Protein AF-A0AAC8QFG4-F1 (afdb_monomer)

pLDDT: mean 85.41, std 16.08, range [24.36, 98.62]

Structure (mmCIF, N/CA/C/O backbone):
data_AF-A0AAC8QFG4-F1
#
_entry.id   AF-A0AAC8QFG4-F1
#
loop_
_atom_site.group_PDB
_atom_site.id
_atom_site.type_symbol
_atom_site.label_atom_id
_atom_site.label_alt_id
_atom_site.label_comp_id
_atom_site.label_asym_id
_atom_site.label_entity_id
_atom_site.label_seq_id
_atom_site.pdbx_PDB_ins_code
_atom_site.Cartn_x
_atom_site.Cartn_y
_atom_site.Cartn_z
_atom_site.occupancy
_atom_site.B_iso_or_equiv
_atom_site.auth_seq_id
_atom_site.auth_comp_id
_atom_site.auth_asym_id
_atom_site.auth_atom_id
_atom_site.pdbx_PDB_model_num
ATOM 1 N N . MET A 1 1 ? 55.885 27.457 41.406 1.00 36.38 1 MET A N 1
ATOM 2 C CA . MET A 1 1 ? 55.804 27.092 39.975 1.00 36.38 1 MET A CA 1
ATOM 3 C C . MET A 1 1 ? 55.337 25.649 39.891 1.00 36.38 1 MET A C 1
ATOM 5 O O . MET A 1 1 ? 55.941 24.823 40.557 1.00 36.38 1 MET A O 1
ATOM 9 N N . GLY A 1 2 ? 54.264 25.377 39.141 1.00 33.09 2 GLY A N 1
ATOM 10 C CA . GLY A 1 2 ? 53.762 24.019 38.882 1.00 33.09 2 GLY A CA 1
ATOM 11 C C . GLY A 1 2 ? 52.347 23.746 39.398 1.00 33.09 2 GLY A C 1
ATOM 12 O O . GLY A 1 2 ? 52.170 22.914 40.278 1.00 33.09 2 GLY A O 1
ATOM 13 N N . VAL A 1 3 ? 51.342 24.445 38.862 1.00 29.66 3 VAL A N 1
ATOM 14 C CA . VAL A 1 3 ? 49.929 24.057 39.007 1.00 29.66 3 VAL A CA 1
ATOM 15 C C . VAL A 1 3 ? 49.647 22.995 37.945 1.00 29.66 3 VAL A C 1
ATOM 17 O O . VAL A 1 3 ? 49.721 23.287 36.753 1.00 29.66 3 VAL A O 1
ATOM 20 N N . VAL A 1 4 ? 49.366 21.763 38.368 1.00 28.39 4 VAL A N 1
ATOM 21 C CA . VAL A 1 4 ? 48.911 20.685 37.481 1.00 28.39 4 VAL A CA 1
ATOM 22 C C . VAL A 1 4 ? 47.405 20.854 37.289 1.00 28.39 4 VAL A C 1
ATOM 24 O O . VAL A 1 4 ? 46.614 20.584 38.190 1.00 28.39 4 VAL A O 1
ATOM 27 N N . LEU A 1 5 ? 47.021 21.367 36.120 1.00 28.91 5 LEU A N 1
ATOM 28 C CA . LEU A 1 5 ? 45.639 21.413 35.653 1.00 28.91 5 LEU A CA 1
ATOM 29 C C . LEU A 1 5 ? 45.196 19.977 35.322 1.00 28.91 5 LEU A C 1
ATOM 31 O O . LEU A 1 5 ? 45.576 19.431 34.289 1.00 28.91 5 LEU A O 1
ATOM 35 N N . CYS A 1 6 ? 44.393 19.356 36.186 1.00 25.83 6 CYS A N 1
ATOM 36 C CA . CYS A 1 6 ? 43.635 18.161 35.818 1.00 25.83 6 CYS A CA 1
ATOM 37 C C . CYS A 1 6 ? 42.481 18.581 34.903 1.00 25.83 6 CYS A C 1
ATOM 39 O O . CYS A 1 6 ? 41.426 19.012 35.364 1.00 25.83 6 CYS A O 1
ATOM 41 N N . THR A 1 7 ? 42.692 18.483 33.593 1.00 28.86 7 THR A N 1
ATOM 42 C CA . THR A 1 7 ? 41.631 18.617 32.596 1.00 28.86 7 THR A CA 1
ATOM 43 C C . THR A 1 7 ? 40.741 17.380 32.685 1.00 28.86 7 THR A C 1
ATOM 45 O O . THR A 1 7 ? 41.089 16.310 32.190 1.00 28.86 7 THR A O 1
ATOM 48 N N . ALA A 1 8 ? 39.599 17.505 33.360 1.00 27.42 8 ALA A N 1
ATOM 49 C CA . ALA A 1 8 ? 38.541 16.511 33.282 1.00 27.42 8 ALA A CA 1
ATOM 50 C C . ALA A 1 8 ? 38.003 16.508 31.844 1.00 27.42 8 ALA A C 1
ATOM 52 O O . ALA A 1 8 ? 37.264 17.407 31.444 1.00 27.42 8 ALA A O 1
ATOM 53 N N . PHE A 1 9 ? 38.405 15.511 31.055 1.00 25.75 9 PHE A N 1
ATOM 54 C CA . PHE A 1 9 ? 37.709 15.156 29.826 1.00 25.75 9 PHE A CA 1
ATOM 55 C C . PHE A 1 9 ? 36.315 14.671 30.223 1.00 25.75 9 PHE A C 1
ATOM 57 O O . PHE A 1 9 ? 36.105 13.503 30.545 1.00 25.75 9 PHE A O 1
ATOM 64 N N . VAL A 1 10 ? 35.353 15.592 30.228 1.00 26.72 10 VAL A N 1
ATOM 65 C CA . VAL A 1 10 ? 33.945 15.232 30.134 1.00 26.72 10 VAL A CA 1
ATOM 66 C C . VAL A 1 10 ? 33.780 14.645 28.738 1.00 26.72 10 VAL A C 1
ATOM 68 O O . VAL A 1 10 ? 33.678 15.368 27.748 1.00 26.72 10 VAL A O 1
ATOM 71 N N . LEU A 1 11 ? 33.836 13.316 28.663 1.00 24.36 11 LEU A N 1
ATOM 72 C CA . LEU A 1 11 ? 33.290 12.543 27.559 1.00 24.36 11 LEU A CA 1
ATOM 73 C C . LEU A 1 11 ? 31.803 12.891 27.481 1.00 24.36 11 LEU A C 1
ATOM 75 O O . LEU A 1 11 ? 30.959 12.263 28.116 1.00 24.36 11 LEU A O 1
ATOM 79 N N . LEU A 1 12 ? 31.490 13.940 26.723 1.00 26.03 12 LEU A N 1
ATOM 80 C CA . LEU A 1 12 ? 30.181 14.095 26.123 1.00 26.03 12 LEU A CA 1
ATOM 81 C C . LEU A 1 12 ? 30.015 12.866 25.235 1.00 26.03 12 LEU A C 1
ATOM 83 O O . LEU A 1 12 ? 30.567 12.804 24.137 1.00 26.03 12 LEU A O 1
ATOM 87 N N . ALA A 1 13 ? 29.310 11.862 25.755 1.00 25.06 13 ALA A N 1
ATOM 88 C CA . ALA A 1 13 ? 28.674 10.861 24.927 1.00 25.06 13 ALA A CA 1
ATOM 89 C C . ALA A 1 13 ? 27.791 11.644 23.955 1.00 25.06 13 ALA A C 1
ATOM 91 O O . ALA A 1 13 ? 26.714 12.124 24.307 1.00 25.06 13 ALA A O 1
ATOM 92 N N . THR A 1 14 ? 28.312 11.873 22.754 1.00 26.02 14 THR A N 1
ATOM 93 C CA . THR A 1 14 ? 27.509 12.301 21.626 1.00 26.02 14 THR A CA 1
ATOM 94 C C . THR A 1 14 ? 26.535 11.158 21.408 1.00 26.02 14 THR A C 1
ATOM 96 O O . THR A 1 14 ? 26.902 10.062 20.992 1.00 26.02 14 THR A O 1
ATOM 99 N N . SER A 1 15 ? 25.297 11.371 21.834 1.00 28.88 15 SER A N 1
ATOM 100 C CA . SER A 1 15 ? 24.206 10.451 21.593 1.00 28.88 15 SER A CA 1
ATOM 101 C C . SER A 1 15 ? 24.076 10.294 20.080 1.00 28.88 15 SER A C 1
ATOM 103 O O . SER A 1 15 ? 23.600 11.178 19.370 1.00 28.88 15 SER A O 1
ATOM 105 N N . ALA A 1 16 ? 24.539 9.154 19.573 1.00 27.22 16 ALA A N 1
ATOM 106 C CA . ALA A 1 16 ? 24.353 8.694 18.204 1.00 27.22 16 ALA A CA 1
ATOM 107 C C . ALA A 1 16 ? 22.874 8.322 17.949 1.00 27.22 16 ALA A C 1
ATOM 109 O O . ALA A 1 16 ? 22.568 7.235 17.472 1.00 27.22 16 ALA A O 1
ATOM 110 N N . GLN A 1 17 ? 21.937 9.204 18.314 1.00 30.94 17 GLN A N 1
ATOM 111 C CA . GLN A 1 17 ? 20.496 8.929 18.361 1.00 30.94 17 GLN A CA 1
ATOM 112 C C . GLN A 1 17 ? 19.689 9.607 17.242 1.00 30.94 17 GLN A C 1
ATOM 114 O O . GLN A 1 17 ? 18.468 9.542 17.264 1.00 30.94 17 GLN A O 1
ATOM 119 N N . ALA A 1 18 ? 20.332 10.231 16.250 1.00 30.95 18 ALA A N 1
ATOM 120 C CA . ALA A 1 18 ? 19.641 10.841 15.102 1.00 30.95 18 ALA A CA 1
ATOM 121 C C . ALA A 1 18 ? 19.797 10.053 13.782 1.00 30.95 18 ALA A C 1
ATOM 123 O O . ALA A 1 18 ? 19.231 10.448 12.768 1.00 30.95 18 ALA A O 1
ATOM 124 N N . ALA A 1 19 ? 20.564 8.954 13.778 1.00 32.22 19 ALA A N 1
ATOM 125 C CA . ALA A 1 19 ? 20.909 8.188 12.571 1.00 32.22 19 ALA A CA 1
ATOM 126 C C . ALA A 1 19 ? 20.226 6.810 12.464 1.00 32.22 19 ALA A C 1
ATOM 128 O O . ALA A 1 19 ? 20.384 6.131 11.451 1.00 32.22 19 ALA A O 1
ATOM 129 N N . ASN A 1 20 ? 19.443 6.393 13.464 1.00 38.66 20 ASN A N 1
ATOM 130 C CA . ASN A 1 20 ? 18.624 5.187 13.351 1.00 38.66 20 ASN A CA 1
ATOM 131 C C . ASN A 1 20 ? 17.328 5.571 12.637 1.00 38.66 20 ASN A C 1
ATOM 133 O O . ASN A 1 20 ? 16.399 6.074 13.261 1.00 38.66 20 ASN A O 1
ATOM 137 N N . GLY A 1 21 ? 17.350 5.423 11.307 1.00 38.88 21 GLY A N 1
ATOM 138 C CA . GLY A 1 21 ? 16.255 5.744 10.392 1.00 38.88 21 GLY A CA 1
ATOM 139 C C . GLY A 1 21 ? 14.913 5.181 10.854 1.00 38.88 21 GLY A C 1
ATOM 140 O O . GLY A 1 21 ? 14.882 4.223 11.619 1.00 38.88 21 GLY A O 1
ATOM 141 N N . GLY A 1 22 ? 13.828 5.817 10.411 1.00 47.44 22 GLY A N 1
ATOM 142 C CA . GLY A 1 22 ? 12.469 5.574 10.888 1.00 47.44 22 GLY A CA 1
ATOM 143 C C . GLY A 1 22 ? 11.996 4.115 10.863 1.00 47.44 22 GLY A C 1
ATOM 144 O O . GLY A 1 22 ? 12.715 3.200 10.462 1.00 47.44 22 GLY A O 1
ATOM 145 N N . TYR A 1 23 ? 10.764 3.882 11.310 1.00 55.06 23 TYR A N 1
ATOM 146 C CA . TYR A 1 23 ? 10.261 2.528 11.564 1.00 55.06 23 TYR A CA 1
ATOM 147 C C . TYR A 1 23 ? 10.407 1.602 10.366 1.00 55.06 23 TYR A C 1
ATOM 149 O O . TYR A 1 23 ? 9.805 1.851 9.324 1.00 55.06 23 TYR A O 1
ATOM 157 N N . GLN A 1 24 ? 11.181 0.531 10.552 1.00 58.75 24 GLN A N 1
ATOM 158 C CA . GLN A 1 24 ? 11.318 -0.555 9.591 1.00 58.75 24 GLN A CA 1
ATOM 159 C C . GLN A 1 24 ? 10.188 -1.551 9.807 1.00 58.75 24 GLN A C 1
ATOM 161 O O . GLN A 1 24 ? 10.031 -2.112 10.891 1.00 58.75 24 GLN A O 1
ATOM 166 N N . SER A 1 25 ? 9.397 -1.764 8.769 1.00 73.81 25 SER A N 1
ATOM 167 C CA . SER A 1 25 ? 8.353 -2.779 8.748 1.00 73.81 25 SER A CA 1
ATOM 168 C C . SER A 1 25 ? 8.058 -3.148 7.297 1.00 73.81 25 SER A C 1
ATOM 170 O O . SER A 1 25 ? 8.872 -2.891 6.411 1.00 73.81 25 SER A O 1
ATOM 172 N N . GLN A 1 26 ? 6.919 -3.774 7.047 1.00 77.50 26 GLN A N 1
ATOM 173 C CA . GLN A 1 26 ? 6.512 -4.221 5.731 1.00 77.50 26 GLN A CA 1
ATOM 174 C C . GLN A 1 26 ? 5.087 -3.776 5.427 1.00 77.50 26 GLN A C 1
ATOM 176 O O . GLN A 1 26 ? 4.207 -3.805 6.298 1.00 77.50 26 GLN A O 1
ATOM 181 N N . GLN A 1 27 ? 4.872 -3.379 4.177 1.00 81.50 27 GLN A N 1
ATOM 182 C CA . GLN A 1 27 ? 3.566 -3.015 3.648 1.00 81.50 27 GLN A CA 1
ATOM 183 C C . GLN A 1 27 ? 2.614 -4.219 3.685 1.00 81.50 27 GLN A C 1
ATOM 185 O O . GLN A 1 27 ? 3.030 -5.370 3.858 1.00 81.50 27 GLN A O 1
ATOM 190 N N . GLY A 1 28 ? 1.317 -3.938 3.599 1.00 81.00 28 GLY A N 1
ATOM 191 C CA . GLY A 1 28 ? 0.275 -4.956 3.562 1.00 81.00 28 GLY A CA 1
ATOM 192 C C . GLY A 1 28 ? -0.910 -4.528 2.708 1.00 81.00 28 GLY A C 1
ATOM 193 O O . GLY A 1 28 ? -1.219 -3.348 2.625 1.00 81.00 28 GLY A O 1
ATOM 194 N N . THR A 1 29 ? -1.591 -5.474 2.085 1.00 81.12 29 THR A N 1
ATOM 195 C CA . THR A 1 29 ? -2.698 -5.200 1.162 1.00 81.12 29 THR A CA 1
ATOM 196 C C . THR A 1 29 ? -4.064 -5.194 1.841 1.00 81.12 29 THR A C 1
ATOM 198 O O . THR A 1 29 ? -4.985 -4.516 1.389 1.00 81.12 29 THR A O 1
ATOM 201 N N . HIS A 1 30 ? -4.191 -5.863 2.988 1.00 87.00 30 HIS A N 1
ATOM 202 C CA . HIS A 1 30 ? -5.445 -5.949 3.733 1.00 87.00 30 HIS A CA 1
ATOM 203 C C . HIS A 1 30 ? -5.529 -4.910 4.852 1.00 87.00 30 HIS A C 1
ATOM 205 O O . HIS A 1 30 ? -4.612 -4.764 5.664 1.00 87.00 30 HIS A O 1
ATOM 211 N N . LEU A 1 31 ? -6.673 -4.224 4.948 1.00 90.56 31 LEU A N 1
ATOM 212 C CA . LEU A 1 31 ? -6.937 -3.267 6.025 1.00 90.56 31 LEU A CA 1
ATOM 213 C C . LEU A 1 31 ? -6.965 -3.966 7.384 1.00 90.56 31 LEU A C 1
ATOM 215 O O . LEU A 1 31 ? -6.301 -3.508 8.315 1.00 90.56 31 LEU A O 1
ATOM 219 N N . ARG A 1 32 ? -7.697 -5.081 7.485 1.00 93.00 32 ARG A N 1
ATOM 220 C CA . ARG A 1 32 ? -7.927 -5.814 8.735 1.00 93.00 32 ARG A CA 1
ATOM 221 C C . ARG A 1 32 ? -7.097 -7.089 8.843 1.00 93.00 32 ARG A C 1
ATOM 223 O O . ARG A 1 32 ? -6.837 -7.512 9.962 1.00 93.00 32 ARG A O 1
ATOM 230 N N . GLY A 1 33 ? -6.634 -7.660 7.732 1.00 90.31 33 GLY A N 1
ATOM 231 C CA . GLY A 1 33 ? -5.778 -8.855 7.714 1.00 90.31 33 GLY A CA 1
ATOM 232 C C . GLY A 1 33 ? -6.481 -10.120 8.207 1.00 90.31 33 GLY A C 1
ATOM 233 O O . GLY A 1 33 ? -5.858 -10.964 8.845 1.00 90.31 33 GLY A O 1
ATOM 234 N N . THR A 1 34 ? -7.786 -10.202 7.975 1.00 91.19 34 THR A N 1
ATOM 235 C CA . THR A 1 34 ? -8.660 -11.314 8.351 1.00 91.19 34 THR A CA 1
ATOM 236 C C . THR A 1 34 ? -8.561 -12.469 7.353 1.00 91.19 34 THR A C 1
ATOM 238 O O . THR A 1 34 ? -8.116 -12.298 6.222 1.00 91.19 34 THR A O 1
ATOM 241 N N . VAL A 1 35 ? -8.992 -13.667 7.756 1.00 88.38 35 VAL A N 1
ATOM 242 C CA . VAL A 1 35 ? -8.877 -14.890 6.931 1.00 88.38 35 VAL A CA 1
ATOM 243 C C . VAL A 1 35 ? -9.765 -14.915 5.679 1.00 88.38 35 VAL A C 1
ATOM 245 O O . VAL A 1 35 ? -9.623 -15.818 4.858 1.00 88.38 35 VAL A O 1
ATOM 248 N N . ALA A 1 36 ? -10.720 -13.991 5.543 1.00 84.88 36 ALA A N 1
ATOM 249 C CA . ALA A 1 36 ? -11.686 -13.994 4.447 1.00 84.88 36 ALA A CA 1
ATOM 250 C C . ALA A 1 36 ? -12.112 -12.576 4.051 1.00 84.88 36 ALA A C 1
ATOM 252 O O . ALA A 1 36 ? -12.356 -11.731 4.909 1.00 84.88 36 ALA A O 1
ATOM 253 N N . GLU A 1 37 ? -12.319 -12.345 2.751 1.00 81.25 37 GLU A N 1
ATOM 254 C CA . GLU A 1 37 ? -12.694 -11.030 2.205 1.00 81.25 37 GLU A CA 1
ATOM 255 C C . GLU A 1 37 ? -13.982 -10.462 2.825 1.00 81.25 37 GLU A C 1
ATOM 257 O O . GLU A 1 37 ? -14.074 -9.266 3.096 1.00 81.25 37 GLU A O 1
ATOM 262 N N . LEU A 1 38 ? -14.975 -11.310 3.120 1.00 86.00 38 LEU A N 1
ATOM 263 C CA . LEU A 1 38 ? -16.198 -10.852 3.785 1.00 86.00 38 LEU A CA 1
ATOM 264 C C . LEU A 1 38 ? -15.881 -10.176 5.132 1.00 86.00 38 LEU A C 1
ATOM 266 O O . LEU A 1 38 ? -16.473 -9.152 5.468 1.00 86.00 38 LEU A O 1
ATOM 270 N N . LEU A 1 39 ? -14.900 -10.689 5.881 1.00 89.69 39 LEU A N 1
ATOM 271 C CA . LEU A 1 39 ? -14.515 -10.188 7.203 1.00 89.69 39 LEU A CA 1
ATOM 272 C C . LEU A 1 39 ? -13.738 -8.862 7.113 1.00 89.69 39 LEU A C 1
ATOM 274 O O . LEU A 1 39 ? -13.815 -8.049 8.041 1.00 89.69 39 LEU A O 1
ATOM 278 N N . GLU A 1 40 ? -13.102 -8.576 5.971 1.00 88.56 40 GLU A N 1
ATOM 279 C CA . GLU A 1 40 ? -12.526 -7.259 5.655 1.00 88.56 40 GLU A CA 1
ATOM 280 C C . GLU A 1 40 ? -13.599 -6.170 5.519 1.00 88.56 40 GLU A C 1
ATOM 282 O O . GLU A 1 40 ? -13.328 -4.988 5.738 1.00 88.56 40 GLU A O 1
ATOM 287 N N . GLN A 1 41 ? -14.833 -6.550 5.177 1.00 86.88 41 GLN A N 1
ATOM 288 C CA . GLN A 1 41 ? -15.885 -5.607 4.791 1.00 86.88 41 GLN A CA 1
ATOM 289 C C . GLN A 1 41 ? -17.054 -5.543 5.780 1.00 86.88 41 GLN A C 1
ATOM 291 O O . GLN A 1 41 ? -17.730 -4.516 5.837 1.00 86.88 41 GLN A O 1
ATOM 296 N N . VAL A 1 42 ? -17.287 -6.579 6.597 1.00 87.94 42 VAL A N 1
ATOM 297 C CA . VAL A 1 42 ? -18.394 -6.615 7.573 1.00 87.94 42 VAL A CA 1
ATOM 298 C C . VAL A 1 42 ? -18.302 -5.424 8.540 1.00 87.94 42 VAL A C 1
ATOM 300 O O . VAL A 1 42 ? -17.332 -5.332 9.297 1.00 87.94 42 VAL A O 1
ATOM 303 N N . PRO A 1 43 ? -19.282 -4.505 8.574 1.00 83.12 43 PRO A N 1
ATOM 304 C CA . PRO A 1 43 ? -19.336 -3.474 9.601 1.00 83.12 43 PRO A CA 1
ATOM 305 C C . PRO A 1 43 ? -19.866 -4.079 10.906 1.00 83.12 43 PRO A C 1
ATOM 307 O O . PRO A 1 43 ? -20.926 -4.712 10.911 1.00 83.12 43 PRO A O 1
ATOM 310 N N . LEU A 1 44 ? -19.162 -3.869 12.019 1.00 95.25 44 LEU A N 1
ATOM 311 C CA . LEU A 1 44 ? -19.662 -4.226 13.348 1.00 95.25 44 LEU A CA 1
ATOM 312 C C . LEU A 1 44 ? -20.203 -2.988 14.040 1.00 95.25 44 LEU A C 1
ATOM 314 O O . LEU A 1 44 ? -19.663 -1.897 13.893 1.00 95.25 44 LEU A O 1
ATOM 318 N N . GLN A 1 45 ? -21.278 -3.180 14.796 1.00 96.50 45 GLN A N 1
AT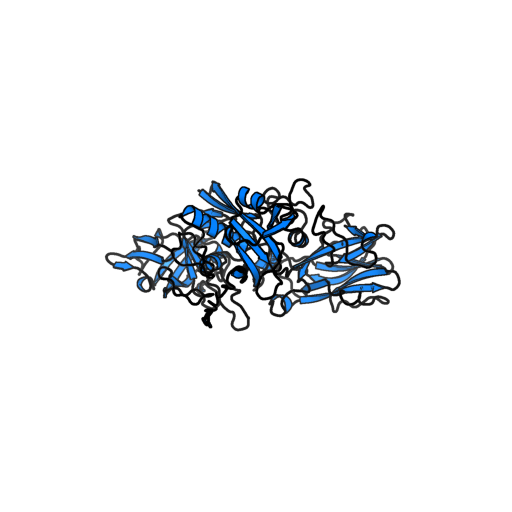OM 319 C CA . GLN A 1 45 ? -21.923 -2.137 15.584 1.00 96.50 45 GLN A CA 1
ATOM 320 C C . GLN A 1 45 ? -21.827 -2.509 17.060 1.00 96.50 45 GLN A C 1
ATOM 322 O O . GLN A 1 45 ? -22.148 -3.642 17.431 1.00 96.50 45 GLN A O 1
ATOM 327 N N . LEU A 1 46 ? -21.443 -1.569 17.918 1.00 97.44 46 LEU A N 1
ATOM 328 C CA . LEU A 1 46 ? -21.364 -1.763 19.368 1.00 97.44 46 LEU A CA 1
ATOM 329 C C . LEU A 1 46 ? -22.722 -2.175 19.955 1.00 97.44 46 LEU A C 1
ATOM 331 O O . LEU A 1 46 ? -22.794 -3.046 20.816 1.00 97.44 46 LEU A O 1
ATOM 335 N N . SER A 1 47 ? -23.822 -1.656 19.404 1.00 97.12 47 SER A N 1
ATOM 336 C CA . SER A 1 47 ? -25.196 -2.030 19.780 1.00 97.12 47 SER A CA 1
ATOM 337 C C . SER A 1 47 ? -25.554 -3.501 19.495 1.00 97.12 47 SER A C 1
ATOM 339 O O . SER A 1 47 ? -26.512 -4.044 20.067 1.00 97.12 47 SER A O 1
ATOM 341 N N . SER A 1 48 ? -24.778 -4.181 18.642 1.00 97.75 48 SER A N 1
ATOM 342 C CA . SER A 1 48 ? -24.928 -5.615 18.369 1.00 97.75 48 SER A CA 1
ATOM 343 C C . SER A 1 48 ? -24.343 -6.504 19.468 1.00 97.75 48 SER A C 1
ATOM 345 O O . SER A 1 48 ? -24.601 -7.705 19.450 1.00 97.75 48 SER A O 1
ATOM 347 N N . ALA A 1 49 ? -23.613 -5.938 20.436 1.00 98.38 49 ALA A N 1
ATOM 348 C CA . ALA A 1 49 ? -22.958 -6.688 21.498 1.00 98.38 49 ALA A CA 1
ATOM 349 C C . ALA A 1 49 ? -23.962 -7.513 22.317 1.00 98.38 49 ALA A C 1
ATOM 351 O O . ALA A 1 49 ? -24.967 -7.000 22.833 1.00 98.38 49 ALA A O 1
ATOM 352 N N . ARG A 1 50 ? -23.698 -8.812 22.448 1.00 98.50 50 ARG A N 1
ATOM 353 C CA . ARG A 1 50 ? -24.487 -9.748 23.251 1.00 98.50 50 ARG A CA 1
ATOM 354 C C . ARG A 1 50 ? -23.574 -10.573 24.143 1.00 98.50 50 ARG A C 1
ATOM 356 O O . ARG A 1 50 ? -22.593 -11.134 23.674 1.00 98.50 50 ARG A O 1
ATOM 363 N N . PHE A 1 51 ? -23.943 -10.717 25.410 1.00 98.31 51 PHE A N 1
ATOM 364 C CA . PHE A 1 51 ? -23.292 -11.627 26.344 1.00 98.31 51 PHE A CA 1
ATOM 365 C C . PHE A 1 51 ? -24.330 -12.574 26.936 1.00 98.31 51 PHE A C 1
ATOM 367 O O . PHE A 1 51 ? -25.357 -12.135 27.462 1.00 98.31 51 PHE A O 1
ATOM 374 N N . LYS A 1 52 ? -24.097 -13.885 26.787 1.00 95.75 52 LYS A N 1
ATOM 375 C CA . LYS A 1 52 ? -25.045 -14.943 27.192 1.00 95.75 52 LYS A CA 1
ATOM 376 C C . LYS A 1 52 ? -26.464 -14.710 26.635 1.00 95.75 52 LYS A C 1
ATOM 378 O O . LYS A 1 52 ? -27.458 -14.872 27.334 1.00 95.75 52 LYS A O 1
ATOM 383 N N . GLY A 1 53 ? -26.546 -14.269 25.376 1.00 94.44 53 GLY A N 1
ATOM 384 C CA . GLY A 1 53 ? -27.801 -13.986 24.667 1.00 94.44 53 GLY A CA 1
ATOM 385 C C . GLY A 1 53 ? -28.472 -12.646 25.000 1.00 94.44 53 GLY A C 1
ATOM 386 O O . GLY A 1 53 ? -29.411 -12.262 24.308 1.00 94.44 53 GLY A O 1
ATOM 387 N N . LEU A 1 54 ? -27.988 -11.903 26.001 1.00 97.69 54 LEU A N 1
ATOM 388 C CA . LEU A 1 54 ? -28.556 -10.615 26.410 1.00 97.69 54 LEU A CA 1
ATOM 389 C C . LEU A 1 54 ? -27.727 -9.427 25.892 1.00 97.69 54 LEU A C 1
ATOM 391 O O . LEU A 1 54 ? -26.516 -9.569 25.731 1.00 97.69 54 LEU A O 1
ATOM 395 N N . PRO A 1 55 ? -28.339 -8.254 25.643 1.00 98.12 55 PRO A N 1
ATOM 396 C CA . PRO A 1 55 ? -27.618 -7.038 25.261 1.00 98.12 55 PRO A CA 1
ATOM 397 C C . PRO A 1 55 ? -26.546 -6.617 26.271 1.00 98.12 55 PRO A C 1
ATOM 399 O O . PRO A 1 55 ? -26.791 -6.616 27.477 1.00 98.12 55 PRO A O 1
ATOM 402 N N . VAL A 1 56 ? -25.385 -6.210 25.757 1.00 98.31 56 VAL A N 1
ATOM 403 C CA . VAL A 1 56 ? -24.405 -5.397 26.490 1.00 98.31 56 VAL A CA 1
ATOM 404 C C . VAL A 1 56 ? -24.676 -3.945 26.102 1.00 98.31 56 VAL A C 1
ATOM 406 O O . VAL A 1 56 ? -24.563 -3.593 24.930 1.00 98.31 56 VAL A O 1
ATOM 409 N N . SER A 1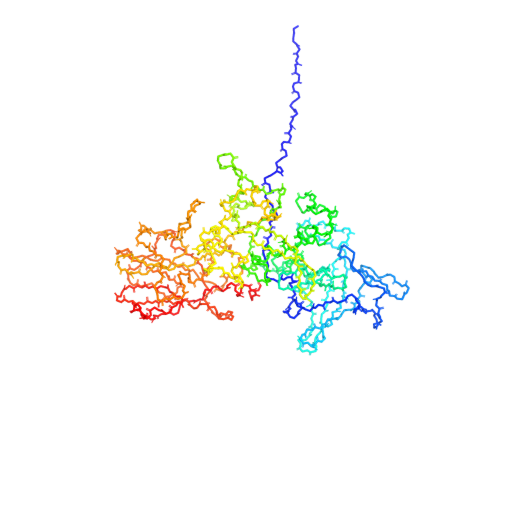 57 ? -25.131 -3.125 27.049 1.00 96.38 57 SER A N 1
ATOM 410 C CA . SER A 1 57 ? -25.554 -1.749 26.785 1.00 96.38 57 SER A CA 1
ATOM 411 C C . SER A 1 57 ? -25.427 -0.862 28.036 1.00 96.38 57 SER A C 1
ATOM 413 O O . SER A 1 57 ? -26.055 -1.175 29.049 1.00 96.38 57 SER A O 1
ATOM 415 N N . PRO A 1 58 ? -24.718 0.281 27.958 1.00 96.69 58 PRO A N 1
ATOM 416 C CA . PRO A 1 58 ? -23.956 0.743 26.793 1.00 96.69 58 PRO A CA 1
ATOM 417 C C . PRO A 1 58 ? -22.734 -0.145 26.507 1.00 96.69 58 PRO A C 1
ATOM 419 O O . PRO A 1 58 ? -22.227 -0.813 27.406 1.00 96.69 58 PRO A O 1
ATOM 422 N N . ALA A 1 59 ? -22.274 -0.141 25.256 1.00 97.44 59 ALA A N 1
ATOM 423 C CA . ALA A 1 59 ? -20.987 -0.689 24.828 1.00 97.44 59 ALA A CA 1
ATOM 424 C C . ALA A 1 59 ? -20.213 0.419 24.103 1.00 97.44 59 ALA A C 1
ATOM 426 O O . ALA A 1 59 ? -20.818 1.191 23.360 1.00 97.44 59 ALA A O 1
ATOM 427 N N . TRP A 1 60 ? -18.912 0.536 24.354 1.00 97.06 60 TRP A N 1
ATOM 428 C CA . TRP A 1 60 ? -18.064 1.587 23.785 1.00 97.06 60 TRP A CA 1
ATOM 429 C C . TRP A 1 60 ? -16.609 1.132 23.668 1.00 97.06 60 TRP A C 1
ATOM 431 O O . TRP A 1 60 ? -16.234 0.070 24.165 1.00 97.06 60 TRP A O 1
ATOM 441 N N . ILE A 1 61 ? -15.796 1.942 22.991 1.00 95.31 61 ILE A N 1
ATOM 442 C CA . ILE A 1 61 ? -14.349 1.753 22.887 1.00 95.31 61 ILE A CA 1
ATOM 443 C C . ILE A 1 61 ? -13.662 2.913 23.596 1.00 95.31 61 ILE A C 1
ATOM 445 O O . ILE A 1 61 ? -13.990 4.072 23.338 1.00 95.31 61 ILE A O 1
ATOM 449 N N . ASP A 1 62 ? -12.695 2.601 24.451 1.00 94.00 62 ASP A N 1
ATOM 450 C CA . ASP A 1 62 ? -11.797 3.580 25.056 1.00 94.00 62 ASP A CA 1
ATOM 451 C C . ASP A 1 62 ? -10.350 3.179 24.770 1.00 94.00 62 ASP A C 1
ATOM 453 O O . ASP A 1 62 ? -9.907 2.112 25.183 1.00 94.00 62 ASP A O 1
ATOM 457 N N . GLN A 1 63 ? -9.644 3.999 23.986 1.00 90.06 63 GLN A N 1
ATOM 458 C CA . GLN A 1 63 ? -8.234 3.795 23.617 1.00 90.06 63 GLN A CA 1
ATOM 459 C C . GLN A 1 63 ? -7.891 2.355 23.176 1.00 90.06 63 GLN A C 1
ATOM 461 O O . GLN A 1 63 ? -6.872 1.802 23.572 1.00 90.06 63 GLN A O 1
ATOM 466 N N . GLY A 1 64 ? -8.759 1.745 22.360 1.00 87.38 64 GLY A N 1
ATOM 467 C CA . GLY A 1 64 ? -8.593 0.385 21.826 1.00 87.38 64 GLY A CA 1
ATOM 468 C C . GLY A 1 64 ? -9.029 -0.752 22.760 1.00 87.38 64 GLY A C 1
ATOM 469 O O . GLY A 1 64 ? -8.948 -1.921 22.380 1.00 87.38 64 GLY A O 1
ATOM 470 N N . GLN A 1 65 ? -9.555 -0.442 23.947 1.00 94.75 65 GLN A N 1
ATOM 471 C CA . GLN A 1 65 ? -10.245 -1.401 24.805 1.00 94.75 65 GLN A CA 1
ATOM 472 C C . GLN A 1 65 ? -11.755 -1.378 24.535 1.00 94.75 65 GLN A C 1
ATOM 474 O O . GLN A 1 65 ? -12.380 -0.318 24.554 1.00 94.75 65 GLN A O 1
ATOM 479 N N . LEU A 1 66 ? -12.357 -2.552 24.322 1.00 96.56 66 LEU A N 1
ATOM 480 C CA . LEU A 1 66 ? -13.809 -2.707 24.355 1.00 96.56 66 LEU A CA 1
ATOM 481 C C . LEU A 1 66 ? -14.287 -2.647 25.799 1.00 96.56 66 LEU A C 1
ATOM 483 O O . LEU A 1 66 ? -13.707 -3.266 26.684 1.00 96.56 66 LEU A O 1
ATOM 487 N N . LEU A 1 67 ? -15.371 -1.926 26.029 1.00 97.56 67 LEU A N 1
ATOM 488 C CA . LEU A 1 67 ? -15.987 -1.776 27.335 1.00 97.56 67 LEU A CA 1
ATOM 489 C C . LEU A 1 67 ? -17.494 -1.925 27.185 1.00 97.56 67 LEU A C 1
ATOM 491 O O . LEU A 1 67 ? -18.073 -1.604 26.143 1.00 97.56 67 LEU A O 1
ATOM 495 N N . GLY A 1 68 ? -18.152 -2.408 28.229 1.00 97.69 68 GLY A N 1
ATOM 496 C CA . GLY A 1 68 ? -19.599 -2.479 28.204 1.00 97.69 68 GLY A CA 1
ATOM 497 C C . GLY A 1 68 ? -20.228 -2.760 29.549 1.00 97.69 68 GLY A C 1
ATOM 498 O O . GLY A 1 68 ? -19.576 -3.199 30.492 1.00 97.69 68 GLY A O 1
ATOM 499 N N . GLN A 1 69 ? -21.530 -2.519 29.627 1.00 98.12 69 GLN A N 1
ATOM 500 C CA . GLN A 1 69 ? -22.330 -2.847 30.794 1.00 98.12 69 GLN A CA 1
ATOM 501 C C . GLN A 1 69 ? -23.292 -3.984 30.471 1.00 98.12 69 GLN A C 1
ATOM 503 O O . GLN A 1 69 ? -24.087 -3.911 29.535 1.00 98.12 69 GLN A O 1
ATOM 508 N N . TRP A 1 70 ? -23.223 -5.048 31.258 1.00 97.62 70 TRP A N 1
ATOM 509 C CA . TRP A 1 70 ? -24.116 -6.189 31.160 1.00 97.62 70 TRP A CA 1
ATOM 510 C C . TRP A 1 70 ? -24.859 -6.349 32.477 1.00 97.62 70 TRP A C 1
ATOM 512 O O . TRP A 1 70 ? -24.283 -6.730 33.493 1.00 97.62 70 TRP A O 1
ATOM 522 N N . GLN A 1 71 ? -26.154 -6.024 32.466 1.00 95.19 71 GLN A N 1
ATOM 523 C CA . GLN A 1 71 ? -26.958 -5.918 33.685 1.00 95.19 71 GLN A CA 1
ATOM 524 C C . GLN A 1 71 ? -26.294 -4.944 34.682 1.00 95.19 71 GLN A C 1
ATOM 526 O O . GLN A 1 71 ? -26.192 -3.750 34.407 1.00 95.19 71 GLN A O 1
ATOM 531 N N . THR A 1 72 ? -25.822 -5.436 35.826 1.00 95.25 72 THR A N 1
ATOM 532 C CA . THR A 1 72 ? -25.095 -4.652 36.836 1.00 95.25 72 THR A CA 1
ATOM 533 C C . THR A 1 72 ? -23.579 -4.802 36.736 1.00 95.25 72 THR A C 1
ATOM 535 O O . THR A 1 72 ? -22.859 -4.149 37.486 1.00 95.25 72 THR A O 1
ATOM 538 N N . GLU A 1 73 ? -23.081 -5.678 35.864 1.00 97.25 73 GLU A N 1
ATOM 539 C CA . GLU A 1 73 ? -21.657 -5.953 35.724 1.00 97.25 73 GLU A CA 1
ATOM 540 C C . GLU A 1 73 ? -21.022 -5.066 34.651 1.00 97.25 73 GLU A C 1
ATOM 542 O O . GLU A 1 73 ? -21.518 -4.937 33.531 1.00 97.25 73 GLU A O 1
ATOM 547 N N . PHE A 1 74 ? -19.884 -4.475 35.003 1.00 97.94 74 PHE A N 1
ATOM 548 C CA . PHE A 1 74 ? -18.995 -3.827 34.053 1.00 97.94 74 PHE A CA 1
ATOM 549 C C . PHE A 1 74 ? -18.074 -4.873 33.417 1.00 97.94 74 PHE A C 1
ATOM 551 O O . PHE A 1 74 ? -17.346 -5.581 34.123 1.00 97.94 74 PHE A O 1
ATOM 558 N N . LEU A 1 75 ? -18.120 -4.963 32.090 1.00 98.12 75 LEU A N 1
ATOM 559 C CA . LEU A 1 75 ? -17.292 -5.844 31.280 1.00 98.12 75 LEU A CA 1
ATOM 560 C C . LEU A 1 75 ? -16.106 -5.059 30.715 1.00 98.12 75 LEU A C 1
ATOM 562 O O . LEU A 1 75 ? -16.282 -4.063 30.012 1.00 98.12 75 LEU A O 1
ATOM 566 N N . SER A 1 76 ? -14.903 -5.540 31.006 1.00 96.62 76 SER A N 1
ATOM 567 C CA . SER A 1 76 ? -13.643 -5.057 30.447 1.00 96.62 76 SER A CA 1
ATOM 568 C C . SER A 1 76 ? -12.600 -6.174 30.463 1.00 96.62 76 SER A C 1
ATOM 570 O O . SER A 1 76 ? -12.671 -7.091 31.288 1.00 96.62 76 SER A O 1
ATOM 572 N N . GLY A 1 77 ? -11.636 -6.102 29.545 1.00 94.88 77 GLY A N 1
ATOM 573 C CA . GLY A 1 77 ? -10.541 -7.069 29.459 1.00 94.88 77 GLY A CA 1
ATOM 574 C C . GLY A 1 77 ? -11.021 -8.520 29.362 1.00 94.88 77 GLY A C 1
ATOM 575 O O . GLY A 1 77 ? -11.923 -8.823 28.585 1.00 94.88 77 GLY A O 1
ATOM 576 N N . GLU A 1 78 ? -10.478 -9.409 30.197 1.00 97.31 78 GLU A N 1
ATOM 577 C CA . GLU A 1 78 ? -10.848 -10.837 30.257 1.00 97.31 78 GLU A CA 1
ATOM 578 C C . GLU A 1 78 ? -12.353 -11.082 30.477 1.00 97.31 78 GLU A C 1
ATOM 580 O O . GLU A 1 78 ? -12.889 -12.105 30.054 1.00 97.31 78 GLU A O 1
ATOM 585 N N . LYS A 1 79 ? -13.091 -10.134 31.075 1.00 97.81 79 LYS A N 1
ATOM 586 C CA . LYS A 1 79 ? -14.547 -10.270 31.263 1.00 97.81 79 LYS A CA 1
ATOM 587 C C . LYS A 1 79 ? -15.351 -10.192 29.964 1.00 97.81 79 LYS A C 1
ATOM 589 O O . LYS A 1 79 ? -16.551 -10.450 29.976 1.00 97.81 79 LYS A O 1
ATOM 594 N N . LEU A 1 80 ? -14.718 -9.812 28.856 1.00 97.81 80 LEU A N 1
ATOM 595 C CA . LEU A 1 80 ? -15.342 -9.775 27.535 1.00 97.81 80 LEU A CA 1
ATOM 596 C C . LEU A 1 80 ? -15.323 -11.140 26.839 1.00 97.81 80 LEU A C 1
ATOM 598 O O . LEU A 1 80 ? -15.959 -11.289 25.796 1.00 97.81 80 LEU A O 1
ATOM 602 N N . ILE A 1 81 ? -14.630 -12.142 27.393 1.00 98.50 81 ILE A N 1
ATOM 603 C CA . ILE A 1 81 ? -14.625 -13.501 26.847 1.00 98.50 81 ILE A CA 1
ATOM 604 C C . ILE A 1 81 ? -16.061 -14.034 26.810 1.00 98.50 81 ILE A C 1
ATOM 606 O O . ILE A 1 81 ? -16.758 -14.087 27.822 1.00 98.50 81 ILE A O 1
ATOM 610 N N . GLY A 1 82 ? -16.506 -14.431 25.620 1.00 98.19 82 GLY A N 1
ATOM 611 C CA . GLY A 1 82 ? -17.857 -14.892 25.321 1.00 98.19 82 GLY A CA 1
ATOM 612 C C . GLY A 1 82 ? -18.804 -13.806 24.803 1.00 98.19 82 GLY A C 1
ATOM 613 O O . GLY A 1 82 ? -19.911 -14.152 24.378 1.00 98.19 82 GLY A O 1
ATOM 614 N N . VAL A 1 83 ? -18.408 -12.526 24.803 1.00 98.62 83 VAL A N 1
ATOM 615 C CA . VAL A 1 83 ? -19.175 -11.450 24.155 1.00 98.62 83 VAL A CA 1
ATOM 616 C C . VAL A 1 83 ? -19.154 -11.663 22.645 1.00 98.62 83 VAL A C 1
ATOM 618 O O . VAL A 1 83 ? -18.099 -11.851 22.037 1.00 98.62 83 VAL A O 1
ATOM 621 N N . GLY A 1 84 ? -20.342 -11.648 22.047 1.00 98.12 84 GLY A N 1
ATOM 622 C CA . GLY A 1 84 ? -20.546 -11.773 20.615 1.00 98.12 84 GLY A CA 1
ATOM 623 C C . GLY A 1 84 ? -21.039 -10.481 19.978 1.00 98.12 84 GLY A C 1
ATOM 624 O O . GLY A 1 84 ? -21.762 -9.701 20.598 1.00 98.12 84 GLY A O 1
ATOM 625 N N . PHE A 1 85 ? -20.685 -10.295 18.715 1.00 98.12 85 PHE A N 1
ATOM 626 C CA . PHE A 1 85 ? -21.117 -9.204 17.851 1.00 98.12 85 PHE A CA 1
ATOM 627 C C . PHE A 1 85 ? -21.704 -9.782 16.570 1.00 98.12 85 PHE A C 1
ATOM 629 O O . PHE A 1 85 ? -21.451 -10.935 16.215 1.00 98.12 85 PHE A O 1
ATOM 636 N N . SER A 1 86 ? -22.486 -8.988 15.848 1.00 96.62 86 SER A N 1
ATOM 637 C CA . SER A 1 86 ? -22.934 -9.396 14.522 1.00 96.62 86 SER A CA 1
ATOM 638 C C . SER A 1 86 ? -23.020 -8.227 13.565 1.00 96.62 86 SER A C 1
ATOM 640 O O . SER A 1 86 ? -23.548 -7.176 13.927 1.00 96.62 86 SER A O 1
ATOM 642 N N . GLY A 1 87 ? -22.566 -8.453 12.339 1.00 95.06 87 GLY A N 1
ATOM 643 C CA . GLY A 1 87 ? -22.720 -7.537 11.217 1.00 95.06 87 GLY A CA 1
ATOM 644 C C . GLY A 1 87 ? -23.465 -8.193 10.060 1.00 95.06 87 GLY A C 1
ATOM 645 O O . GLY A 1 87 ? -23.790 -9.382 10.102 1.00 95.06 87 GLY A O 1
ATOM 646 N N . MET A 1 88 ? -23.740 -7.400 9.028 1.00 92.81 88 MET A N 1
ATOM 647 C CA . MET A 1 88 ? -24.360 -7.871 7.790 1.00 92.81 88 MET A CA 1
ATOM 648 C C . MET A 1 88 ? -23.379 -7.712 6.629 1.00 92.81 88 MET A C 1
ATOM 650 O O . MET A 1 88 ? -22.771 -6.653 6.487 1.00 92.81 88 MET A O 1
ATOM 654 N N . TYR A 1 89 ? -23.272 -8.727 5.776 1.00 89.56 89 TYR A N 1
ATOM 655 C CA . TYR A 1 89 ? -22.503 -8.692 4.534 1.00 89.56 89 TYR A CA 1
ATOM 656 C C . TYR A 1 89 ? -23.328 -9.314 3.412 1.00 89.56 89 TYR A C 1
ATOM 658 O O . TYR A 1 89 ? -23.797 -10.436 3.548 1.00 89.56 89 TYR A O 1
ATOM 666 N N . ASN A 1 90 ? -23.578 -8.565 2.334 1.00 88.56 90 ASN A N 1
ATOM 667 C CA . ASN A 1 90 ? -24.417 -9.002 1.207 1.00 88.56 90 ASN A CA 1
ATOM 668 C C . ASN A 1 90 ? -25.775 -9.616 1.618 1.00 88.56 90 ASN A C 1
ATOM 670 O O . ASN A 1 90 ? -26.263 -10.559 1.004 1.00 88.56 90 ASN A O 1
ATOM 674 N N . GLY A 1 91 ? -26.400 -9.066 2.667 1.00 89.88 91 GLY A N 1
ATOM 675 C CA . GLY A 1 91 ? -27.686 -9.543 3.191 1.00 89.88 91 GLY A CA 1
ATOM 676 C C . GLY A 1 91 ? -27.594 -10.757 4.122 1.00 89.88 91 GLY A C 1
ATOM 677 O O . GLY A 1 91 ? -28.610 -11.170 4.676 1.00 89.88 91 GLY A O 1
ATOM 678 N N . GLU A 1 92 ? -26.396 -11.286 4.361 1.00 91.81 92 GLU A N 1
ATOM 679 C CA . GLU A 1 92 ? -26.134 -12.377 5.290 1.00 91.81 92 GLU A CA 1
ATOM 680 C C . GLU A 1 92 ? -25.621 -11.866 6.639 1.00 91.81 92 GLU A C 1
ATOM 682 O O . GLU A 1 92 ? -24.853 -10.906 6.709 1.00 91.81 92 GLU A O 1
ATOM 687 N N . LYS A 1 93 ? -26.035 -12.528 7.725 1.00 94.62 93 LYS A N 1
ATOM 688 C CA . LYS A 1 93 ? -25.540 -12.248 9.073 1.00 94.62 93 LYS A CA 1
ATOM 689 C C . LYS A 1 93 ? -24.212 -12.963 9.313 1.00 94.62 93 LYS A C 1
ATOM 691 O O . LYS A 1 93 ? -24.158 -14.188 9.258 1.00 94.62 93 LYS A O 1
ATOM 696 N N . VAL A 1 94 ? -23.198 -12.197 9.699 1.00 96.56 94 VAL A N 1
ATOM 697 C CA . VAL A 1 94 ? -21.902 -12.704 10.160 1.00 96.56 94 VAL A CA 1
ATOM 698 C C . VAL A 1 94 ? -21.814 -12.478 11.663 1.00 96.56 94 VAL A C 1
ATOM 700 O O . VAL A 1 94 ? -21.953 -11.347 12.135 1.00 96.56 94 VAL A O 1
ATOM 703 N N . ALA A 1 95 ? -21.644 -13.554 12.425 1.00 97.25 95 ALA A N 1
ATOM 704 C CA . ALA A 1 95 ? -21.474 -13.516 13.872 1.00 97.25 95 ALA A CA 1
ATOM 705 C C . ALA A 1 95 ? -19.989 -13.607 14.226 1.00 97.25 95 ALA A C 1
ATOM 707 O O . ALA A 1 95 ? -19.255 -14.368 13.608 1.00 97.25 95 ALA A O 1
ATOM 708 N N . LEU A 1 96 ? -19.554 -12.834 15.218 1.00 98.12 96 LEU A N 1
ATOM 709 C CA . LEU A 1 96 ? -18.208 -12.893 15.778 1.00 98.12 96 LEU A CA 1
ATOM 710 C C . LEU A 1 96 ? -18.306 -13.079 17.289 1.00 98.12 96 LEU A C 1
ATOM 712 O O . LEU A 1 96 ? -19.221 -12.539 17.908 1.00 98.12 96 LEU A O 1
ATOM 716 N N . GLN A 1 97 ? -17.368 -13.801 17.893 1.00 98.38 97 GLN A N 1
ATOM 717 C CA . GLN A 1 97 ? -17.312 -14.010 19.337 1.00 98.38 97 GLN A CA 1
ATOM 718 C C . GLN A 1 97 ? -15.878 -13.917 19.848 1.00 98.38 97 GLN A C 1
ATOM 720 O O . GLN A 1 97 ? -14.976 -14.539 19.292 1.00 98.38 97 GLN A O 1
ATOM 725 N N . ILE A 1 98 ? -15.684 -13.163 20.931 1.00 98.62 98 ILE A N 1
ATOM 726 C CA . ILE A 1 98 ? -14.413 -13.112 21.656 1.00 98.62 98 ILE A CA 1
ATOM 727 C C . ILE A 1 98 ? -14.257 -14.420 22.434 1.00 98.62 98 ILE A C 1
ATOM 729 O O . ILE A 1 98 ? -15.127 -14.765 23.235 1.00 98.62 98 ILE A O 1
ATOM 733 N N . VAL A 1 99 ? -13.159 -15.139 22.218 1.00 98.50 99 VAL A N 1
ATOM 734 C CA . VAL A 1 99 ? -12.852 -16.407 22.906 1.00 98.50 99 VAL A CA 1
ATOM 735 C C . VAL A 1 99 ? -11.657 -16.304 23.849 1.00 98.50 99 VAL A C 1
ATOM 737 O O . VAL A 1 99 ? -11.544 -17.120 24.756 1.00 98.50 99 VAL A O 1
ATOM 740 N N . ASP A 1 100 ? -10.823 -15.280 23.684 1.00 98.25 100 ASP A N 1
ATOM 741 C CA . ASP A 1 100 ? -9.748 -14.922 24.610 1.00 98.25 100 ASP A CA 1
ATOM 742 C C . ASP A 1 100 ? -9.532 -13.402 24.587 1.00 98.25 100 ASP A C 1
ATOM 744 O O . ASP A 1 100 ? -9.817 -12.751 23.577 1.00 98.25 100 ASP A O 1
ATOM 748 N N . ALA A 1 101 ? -9.052 -12.836 25.693 1.00 97.94 101 ALA A N 1
ATOM 749 C CA . ALA A 1 101 ? -8.730 -11.417 25.794 1.00 97.94 101 ALA A CA 1
ATOM 750 C C . ALA A 1 101 ? -7.579 -11.189 26.776 1.00 97.94 101 ALA A C 1
ATOM 752 O O . ALA A 1 101 ? -7.627 -11.665 27.906 1.00 97.94 101 ALA A O 1
ATOM 753 N N . ARG A 1 102 ? -6.568 -10.412 26.379 1.00 97.00 102 ARG A N 1
ATOM 754 C CA . ARG A 1 102 ? -5.378 -10.161 27.210 1.00 97.00 102 ARG A CA 1
ATOM 755 C C . ARG A 1 102 ? -4.792 -8.761 26.998 1.00 97.00 102 ARG A C 1
ATOM 757 O O . ARG A 1 102 ? -5.032 -8.165 25.948 1.00 97.00 102 ARG A O 1
ATOM 764 N N . PRO A 1 103 ? -4.014 -8.225 27.957 1.00 96.12 103 PRO A N 1
ATOM 765 C CA . PRO A 1 103 ? -3.300 -6.966 27.762 1.00 96.12 103 PRO A CA 1
ATOM 766 C C . PRO A 1 103 ? -2.360 -7.040 26.558 1.00 96.12 103 PRO A C 1
ATOM 768 O O . PRO A 1 103 ? -1.658 -8.038 26.382 1.00 96.12 103 PRO A O 1
ATOM 771 N N . HIS A 1 104 ? -2.338 -5.979 25.758 1.00 95.31 104 HIS A N 1
ATOM 772 C CA . HIS A 1 104 ? -1.557 -5.942 24.530 1.00 95.31 104 HIS A CA 1
ATOM 773 C C . HIS A 1 104 ? -0.048 -5.819 24.786 1.00 95.31 104 HIS A C 1
ATOM 775 O O . HIS A 1 104 ? 0.399 -5.063 25.659 1.00 95.31 104 HIS A O 1
ATOM 781 N N . VAL A 1 105 ? 0.737 -6.540 23.984 1.00 93.31 105 VAL A N 1
ATOM 782 C CA . VAL A 1 105 ? 2.192 -6.399 23.898 1.00 93.31 105 VAL A CA 1
ATOM 783 C C . VAL A 1 105 ? 2.560 -6.013 22.474 1.00 93.31 105 VAL A C 1
ATOM 785 O O . VAL A 1 105 ? 2.320 -6.779 21.544 1.00 93.31 105 VAL A O 1
ATOM 788 N N . ASN A 1 106 ? 3.202 -4.860 22.315 1.00 91.19 106 ASN A N 1
ATOM 789 C CA . ASN A 1 106 ? 3.608 -4.381 21.004 1.00 91.19 106 ASN A CA 1
ATOM 790 C C . ASN A 1 106 ? 4.610 -5.350 20.357 1.00 91.19 106 ASN A C 1
ATOM 792 O O . ASN A 1 106 ? 5.657 -5.658 20.933 1.00 91.19 106 ASN A O 1
ATOM 796 N N . VAL A 1 107 ? 4.310 -5.810 19.145 1.00 87.56 107 VAL A N 1
ATOM 797 C CA . VAL A 1 107 ? 5.040 -6.889 18.465 1.00 87.56 107 VAL A CA 1
ATOM 798 C C . VAL A 1 107 ? 6.449 -6.483 18.029 1.00 87.56 107 VAL A C 1
ATOM 800 O O . VAL A 1 107 ? 7.306 -7.348 17.849 1.00 87.56 107 VAL A O 1
ATOM 803 N N . TYR A 1 108 ? 6.712 -5.180 17.877 1.00 82.31 108 TYR A N 1
ATOM 804 C CA . TYR A 1 108 ? 8.016 -4.658 17.453 1.00 82.31 108 TYR A CA 1
ATOM 805 C C . TYR A 1 108 ? 8.924 -4.285 18.627 1.00 82.31 108 TYR A C 1
ATOM 807 O O . TYR A 1 108 ? 10.143 -4.402 18.517 1.00 82.31 108 TYR A O 1
ATOM 815 N N . THR A 1 109 ? 8.354 -3.837 19.747 1.00 85.56 109 THR A N 1
ATOM 816 C CA . THR A 1 109 ? 9.121 -3.337 20.904 1.00 85.56 109 THR A CA 1
ATOM 817 C C . THR A 1 109 ? 9.096 -4.264 22.111 1.00 85.56 109 THR A C 1
ATOM 819 O O . THR A 1 109 ? 9.939 -4.135 22.996 1.00 85.56 109 THR A O 1
ATOM 822 N N . GLY A 1 110 ? 8.122 -5.174 22.188 1.00 88.38 110 GLY A N 1
ATOM 823 C CA . GLY A 1 110 ? 7.854 -5.981 23.377 1.00 88.38 110 GLY A CA 1
ATOM 824 C C . GLY A 1 110 ? 7.292 -5.182 24.559 1.00 88.38 110 GLY A C 1
ATOM 825 O O . GLY A 1 110 ? 7.175 -5.725 25.660 1.00 88.38 110 GLY A O 1
ATOM 826 N N . LEU A 1 111 ? 6.960 -3.900 24.368 1.00 89.00 111 LEU A N 1
ATOM 827 C CA . LEU A 1 111 ? 6.392 -3.064 25.419 1.00 89.00 111 LEU A CA 1
ATOM 828 C C . LEU A 1 111 ? 4.925 -3.427 25.649 1.00 89.00 111 LEU A C 1
ATOM 830 O O . LEU A 1 111 ? 4.140 -3.560 24.712 1.00 89.00 111 LEU A O 1
ATOM 834 N N . LYS A 1 112 ? 4.561 -3.582 26.923 1.00 91.75 112 LYS A N 1
ATOM 835 C CA . LYS A 1 112 ? 3.170 -3.756 27.340 1.00 91.75 112 LYS A CA 1
ATOM 836 C C . LYS A 1 112 ? 2.453 -2.420 27.260 1.00 91.75 112 LYS A C 1
ATOM 838 O O . LYS A 1 112 ? 2.930 -1.455 27.858 1.00 91.75 112 LYS A O 1
ATOM 843 N N . SER A 1 113 ? 1.302 -2.399 26.602 1.00 90.00 113 SER A N 1
ATOM 844 C CA . SER A 1 113 ? 0.430 -1.233 26.647 1.00 90.00 113 SER A CA 1
ATOM 845 C C . SER A 1 113 ? -0.337 -1.186 27.967 1.00 90.00 113 SER A C 1
ATOM 847 O O . SER A 1 113 ? -0.708 -2.217 28.535 1.00 90.00 113 SER A O 1
ATOM 849 N N . ALA A 1 114 ? -0.578 0.025 28.461 1.00 86.31 114 ALA A N 1
ATOM 850 C CA . ALA A 1 114 ? -1.408 0.258 29.636 1.00 86.31 114 ALA A CA 1
ATOM 851 C C . ALA A 1 114 ? -2.912 0.245 29.314 1.00 86.31 114 ALA A C 1
ATOM 853 O O . ALA A 1 114 ? -3.724 0.091 30.228 1.00 86.31 114 ALA A O 1
ATOM 854 N N . THR A 1 115 ? -3.287 0.432 28.046 1.00 85.81 115 THR A N 1
ATOM 855 C CA . THR A 1 115 ? -4.676 0.703 27.640 1.00 85.81 115 THR A CA 1
ATOM 856 C C . THR A 1 115 ? -5.176 -0.236 26.546 1.00 85.81 115 THR A C 1
ATOM 858 O O . THR A 1 115 ? -6.367 -0.541 26.512 1.00 85.81 115 THR A O 1
ATOM 861 N N . LEU A 1 116 ? -4.291 -0.770 25.700 1.00 93.62 116 LEU A N 1
ATOM 862 C CA . LEU A 1 116 ? -4.667 -1.677 24.617 1.00 93.62 116 LEU A CA 1
ATOM 863 C C . LEU A 1 116 ? -4.889 -3.116 25.088 1.00 93.62 116 LEU A C 1
ATOM 865 O O . LEU A 1 116 ? -4.193 -3.639 25.964 1.00 93.62 116 LEU A O 1
ATOM 869 N N . TRP A 1 117 ? -5.841 -3.776 24.433 1.00 96.62 117 TRP A N 1
ATOM 870 C CA . TRP A 1 117 ? -6.171 -5.182 24.639 1.00 96.62 117 TRP A CA 1
ATOM 871 C C . TRP A 1 117 ? -6.186 -5.934 23.312 1.00 96.62 117 TRP A C 1
ATOM 873 O O . TRP A 1 117 ? -6.632 -5.421 22.287 1.00 96.62 117 TRP A O 1
ATOM 883 N N . GLU A 1 118 ? -5.715 -7.170 23.377 1.00 97.25 118 GLU A N 1
ATOM 884 C CA . GLU A 1 118 ? -5.742 -8.160 22.311 1.00 97.25 118 GLU A CA 1
ATOM 885 C C . GLU A 1 118 ? -6.935 -9.089 22.497 1.00 97.25 118 GLU A C 1
ATOM 887 O O . GLU A 1 118 ? -7.240 -9.482 23.625 1.00 97.25 118 GLU A O 1
ATOM 892 N N . TYR A 1 119 ? -7.568 -9.481 21.394 1.00 98.00 119 TYR A N 1
ATOM 893 C CA . TYR A 1 119 ? -8.720 -10.376 21.392 1.00 98.00 119 TYR A CA 1
ATOM 894 C C . TYR A 1 119 ? -8.501 -11.529 20.421 1.00 98.00 119 TYR A C 1
ATOM 896 O O . TYR A 1 119 ? -8.246 -11.301 19.238 1.00 98.00 119 TYR A O 1
ATOM 904 N N . GLN A 1 120 ? -8.683 -12.760 20.891 1.00 98.06 120 GLN A N 1
ATOM 905 C CA . GLN A 1 120 ? -8.893 -13.891 19.996 1.00 98.06 120 GLN A CA 1
ATOM 906 C C . GLN A 1 120 ? -10.372 -13.924 19.627 1.00 98.06 120 GLN A C 1
ATOM 908 O O . GLN A 1 120 ? -11.239 -13.931 20.507 1.00 98.06 120 GLN A O 1
ATOM 913 N N . VAL A 1 121 ? -10.672 -13.937 18.330 1.00 98.06 121 VAL A N 1
ATOM 914 C CA . VAL A 1 121 ? -12.045 -13.855 17.826 1.00 98.06 121 VAL A CA 1
ATOM 915 C C . VAL A 1 121 ? -12.310 -15.006 16.871 1.00 98.06 121 VAL A C 1
ATOM 917 O O . VAL A 1 121 ? -11.506 -15.283 15.983 1.00 98.06 121 VAL A O 1
ATOM 920 N N . VAL A 1 122 ? -13.457 -15.658 17.035 1.00 97.88 122 VAL A N 1
ATOM 921 C CA . VAL A 1 122 ? -13.990 -16.628 16.070 1.00 97.88 122 VAL A CA 1
ATOM 922 C C . VAL A 1 122 ? -15.180 -16.024 15.342 1.00 97.88 122 VAL A C 1
ATOM 924 O O . VAL A 1 122 ? -15.877 -15.171 15.893 1.00 97.88 122 VAL A O 1
ATOM 927 N N . TRP A 1 123 ? -15.418 -16.456 14.110 1.00 97.12 123 TRP A N 1
ATOM 928 C CA . TRP A 1 123 ? -16.529 -15.998 13.283 1.00 97.12 123 TRP A CA 1
ATOM 929 C C . TRP A 1 123 ? -17.369 -17.168 12.770 1.00 97.12 123 TRP A C 1
ATOM 931 O O . TRP A 1 123 ? -16.893 -18.299 12.674 1.00 97.12 123 TRP A O 1
ATOM 941 N N . GLU A 1 124 ? -18.624 -16.881 12.436 1.00 96.88 124 GLU A N 1
ATOM 942 C CA . GLU A 1 124 ? -19.571 -17.817 11.836 1.00 96.88 124 GLU A CA 1
ATOM 943 C C . GLU A 1 124 ? -20.494 -17.096 10.841 1.00 96.88 124 GLU A C 1
ATOM 945 O O . GLU A 1 124 ? -20.979 -15.989 11.089 1.00 96.88 124 GLU A O 1
ATOM 950 N N . SER A 1 125 ? -20.745 -17.753 9.714 1.00 95.06 125 SER A N 1
ATOM 951 C CA . SER A 1 125 ? -21.578 -17.325 8.594 1.00 95.06 125 SER A CA 1
ATOM 952 C C . SER A 1 125 ? -22.312 -18.551 8.038 1.00 95.06 125 SER A C 1
ATOM 954 O O . SER A 1 125 ? -21.675 -19.578 7.786 1.00 95.06 125 SER A O 1
ATOM 956 N N . PRO A 1 126 ? -23.639 -18.474 7.831 1.00 92.25 126 PRO A N 1
ATOM 957 C CA . PRO A 1 126 ? -24.412 -19.544 7.204 1.00 92.25 126 PRO A CA 1
ATOM 958 C C . PRO A 1 126 ? -23.830 -20.113 5.902 1.00 92.25 126 PRO A C 1
ATOM 960 O O . PRO A 1 126 ? -23.923 -21.322 5.691 1.00 92.25 126 PRO A O 1
ATOM 963 N N . THR A 1 127 ? -23.265 -19.276 5.027 1.00 89.75 127 THR A N 1
ATOM 964 C CA . THR A 1 127 ? -22.783 -19.700 3.702 1.00 89.75 127 THR A CA 1
ATOM 965 C C . THR A 1 127 ? -21.269 -19.874 3.630 1.00 89.75 127 THR A C 1
ATOM 967 O O . THR A 1 127 ? -20.803 -20.793 2.958 1.00 89.75 127 THR A O 1
ATOM 970 N N . ALA A 1 128 ? -20.500 -19.038 4.332 1.00 88.12 128 ALA A N 1
ATOM 971 C CA . ALA A 1 128 ? -19.039 -19.052 4.268 1.00 88.12 128 ALA A CA 1
ATOM 972 C C . ALA A 1 128 ? -18.381 -19.932 5.345 1.00 88.12 128 ALA A C 1
ATOM 974 O O . ALA A 1 128 ? -17.177 -20.175 5.287 1.00 88.12 128 ALA A O 1
ATOM 975 N N . GLY A 1 129 ? -19.155 -20.451 6.303 1.00 93.94 129 GLY A N 1
ATOM 976 C CA . GLY A 1 129 ? -18.672 -21.361 7.338 1.00 93.94 129 GLY A CA 1
ATOM 977 C C . GLY A 1 129 ? -18.263 -20.649 8.625 1.00 93.94 129 GLY A C 1
ATOM 978 O O . GLY A 1 129 ? -18.830 -19.626 8.997 1.00 93.94 129 GLY A O 1
ATOM 979 N N . LYS A 1 130 ? -17.320 -21.237 9.362 1.00 95.94 130 LYS A N 1
ATOM 980 C CA . LYS A 1 130 ? -16.852 -20.720 10.653 1.00 95.94 130 LYS A CA 1
ATOM 981 C C . LYS A 1 130 ? -15.368 -20.984 10.848 1.00 95.94 130 LYS A C 1
ATOM 983 O O . LYS A 1 130 ? -14.845 -21.957 10.307 1.00 95.94 130 LYS A O 1
ATOM 988 N N . GLY A 1 131 ? -14.718 -20.176 11.675 1.00 96.06 131 GLY A N 1
ATOM 989 C CA . GLY A 1 131 ? -13.302 -20.339 11.980 1.00 96.06 131 GLY A CA 1
ATOM 990 C C . GLY A 1 131 ? -12.753 -19.225 12.857 1.00 96.06 131 GLY A C 1
ATOM 991 O O . GLY A 1 131 ? -13.502 -18.450 13.449 1.00 96.06 131 GLY A O 1
ATOM 992 N N . GLU A 1 132 ? -11.433 -19.149 12.937 1.00 96.12 132 GLU A N 1
ATOM 993 C CA . GLU A 1 132 ? -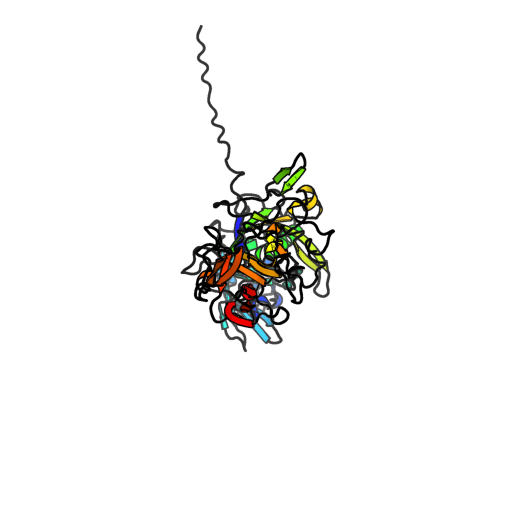10.747 -18.016 13.555 1.00 96.12 132 GLU A CA 1
ATOM 994 C C . GLU A 1 132 ? -10.813 -16.796 12.641 1.00 96.12 132 GLU A C 1
ATOM 996 O O . GLU A 1 132 ? -10.821 -16.923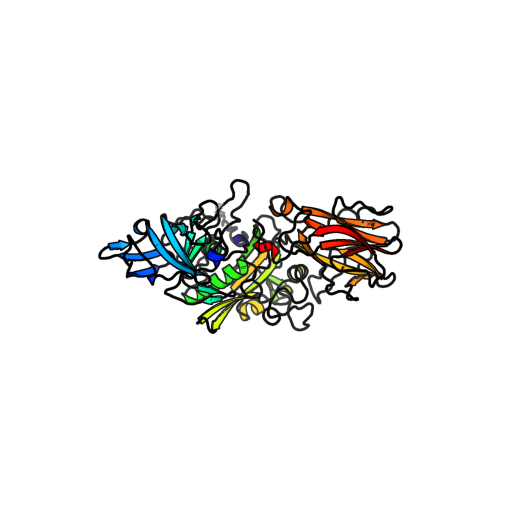 11.417 1.00 96.12 132 GLU A O 1
ATOM 1001 N N . LEU A 1 133 ? -10.899 -15.606 13.234 1.00 95.56 133 LEU A N 1
ATOM 1002 C CA . LEU A 1 133 ? -10.940 -14.349 12.492 1.00 95.56 133 LEU A CA 1
ATOM 1003 C C . LEU A 1 133 ? -9.606 -14.062 11.796 1.00 95.56 133 LEU A C 1
ATOM 1005 O O . LEU A 1 133 ? -9.589 -13.575 10.665 1.00 95.56 133 LEU A O 1
ATOM 1009 N N . CYS A 1 134 ? -8.507 -14.330 12.496 1.00 94.06 134 CYS A N 1
ATOM 1010 C CA . CYS A 1 134 ? -7.163 -13.960 12.085 1.00 94.06 134 CYS A CA 1
ATOM 1011 C C . CYS A 1 134 ? -6.343 -15.191 11.690 1.00 94.06 134 CYS A C 1
ATOM 1013 O O . CYS A 1 134 ? -6.468 -16.232 12.341 1.00 94.06 134 CYS A O 1
ATOM 1015 N N . PRO A 1 135 ? -5.495 -15.091 10.650 1.00 88.06 135 PRO A N 1
ATOM 1016 C CA . PRO A 1 135 ? -4.631 -16.192 10.241 1.00 88.06 135 PRO A CA 1
ATOM 1017 C C . PRO A 1 135 ? -3.672 -16.618 11.359 1.00 88.06 135 PRO A C 1
ATOM 1019 O O . PRO A 1 135 ? -3.256 -15.795 12.175 1.00 88.06 135 PRO A O 1
ATOM 1022 N N . GLY A 1 136 ? -3.331 -17.911 11.397 1.00 85.19 136 GLY A N 1
ATOM 1023 C CA . GLY A 1 136 ? -2.365 -18.460 12.357 1.00 85.19 136 GLY A CA 1
ATOM 1024 C C . GLY A 1 136 ? -2.751 -18.258 13.825 1.00 85.19 136 GLY A C 1
ATOM 1025 O O . GLY A 1 136 ? -1.869 -18.162 14.675 1.00 85.19 136 GLY A O 1
ATOM 1026 N N . SER A 1 137 ? -4.049 -18.121 14.116 1.00 87.75 137 SER A N 1
ATOM 1027 C CA . SER A 1 137 ? -4.561 -17.795 15.448 1.00 87.75 137 SER A CA 1
ATOM 1028 C C . SER A 1 137 ? -3.995 -16.489 16.023 1.00 87.75 137 SER A C 1
ATOM 1030 O O . SER A 1 137 ? -3.928 -16.339 17.241 1.00 87.75 137 SER A O 1
ATOM 1032 N N . ALA A 1 138 ? -3.587 -15.536 15.178 1.00 92.19 138 ALA A N 1
ATOM 1033 C CA . ALA A 1 138 ? -3.088 -14.250 15.648 1.00 92.19 138 ALA A CA 1
ATOM 1034 C C . ALA A 1 138 ? -4.182 -13.465 16.409 1.00 92.19 138 ALA A C 1
ATOM 1036 O O . ALA A 1 138 ? -5.352 -13.502 16.027 1.00 92.19 138 ALA A O 1
ATOM 1037 N N . PRO A 1 139 ? -3.831 -12.715 17.465 1.00 95.44 139 PRO A N 1
ATOM 1038 C CA . PRO A 1 139 ? -4.779 -11.832 18.135 1.00 95.44 139 PRO A CA 1
ATOM 1039 C C . PRO A 1 139 ? -5.205 -10.659 17.238 1.00 95.44 139 PRO A C 1
ATOM 1041 O O . PRO A 1 139 ? -4.487 -10.251 16.325 1.00 95.44 139 PRO A O 1
ATOM 1044 N N . ALA A 1 140 ? -6.354 -10.060 17.543 1.00 97.06 140 ALA A N 1
ATOM 1045 C CA . ALA A 1 140 ? -6.841 -8.838 16.914 1.00 97.06 140 ALA A CA 1
ATOM 1046 C C . ALA A 1 140 ? -6.891 -7.662 17.897 1.00 97.06 140 ALA A C 1
ATOM 1048 O O . ALA A 1 140 ? -7.159 -7.836 19.086 1.00 97.06 140 ALA A O 1
ATOM 1049 N N . LEU A 1 141 ? -6.714 -6.451 17.373 1.00 97.44 141 LEU A N 1
ATOM 1050 C CA . LEU A 1 141 ? -7.031 -5.197 18.051 1.00 97.44 141 LEU A CA 1
ATOM 1051 C C . LEU A 1 141 ? -8.427 -4.718 17.656 1.00 97.44 141 LEU A C 1
ATOM 1053 O O . LEU A 1 141 ? -8.895 -4.979 16.547 1.00 97.44 141 LEU A O 1
ATOM 1057 N N . VAL A 1 142 ? -9.072 -3.962 18.541 1.00 96.12 142 VAL A N 1
ATOM 1058 C CA . VAL A 1 142 ? -10.346 -3.298 18.245 1.00 96.12 142 VAL A CA 1
ATOM 1059 C C . VAL A 1 142 ? -10.095 -1.852 17.857 1.00 96.12 142 VAL A C 1
ATOM 1061 O O . VAL A 1 142 ? -9.504 -1.092 18.624 1.00 96.12 142 VAL A O 1
ATOM 1064 N N . LEU A 1 143 ? -10.590 -1.459 16.684 1.00 95.50 143 LEU A N 1
ATOM 1065 C CA . LEU A 1 143 ? -10.433 -0.108 16.158 1.00 95.50 143 LEU A CA 1
ATOM 1066 C C . LEU A 1 143 ? -11.797 0.537 15.884 1.00 95.50 143 LEU A C 1
ATOM 1068 O O . LEU A 1 143 ? -12.667 -0.109 15.293 1.00 95.50 143 LEU A O 1
ATOM 1072 N N . PRO A 1 144 ? -12.002 1.799 16.309 1.00 94.19 144 PRO A N 1
ATOM 1073 C CA . PRO A 1 144 ? -13.259 2.505 16.107 1.00 94.19 144 PRO A CA 1
ATOM 1074 C C . PRO A 1 144 ? -13.425 2.976 14.660 1.00 94.19 144 PRO A C 1
ATOM 1076 O O . PRO A 1 144 ? -12.452 3.172 13.925 1.00 94.19 144 PRO A O 1
ATOM 1079 N N . GLY A 1 145 ? -14.671 3.258 14.294 1.00 92.44 145 GLY A N 1
ATOM 1080 C CA . GLY A 1 145 ? -15.036 3.805 12.997 1.00 92.44 145 GLY A CA 1
ATOM 1081 C C . GLY A 1 145 ? -15.298 2.735 11.947 1.00 92.44 145 GLY A C 1
ATOM 1082 O O . GLY A 1 145 ? -15.374 1.534 12.216 1.00 92.44 145 GLY A O 1
ATOM 1083 N N . ARG A 1 146 ? -15.460 3.201 10.709 1.00 92.12 146 ARG A N 1
ATOM 1084 C CA . ARG A 1 146 ? -15.742 2.355 9.550 1.00 92.12 146 ARG A CA 1
ATOM 1085 C C . ARG A 1 146 ? -14.811 2.721 8.408 1.00 92.12 146 ARG A C 1
ATOM 1087 O O . ARG A 1 146 ? -14.670 3.894 8.081 1.00 92.12 146 ARG A O 1
ATOM 1094 N N . TRP A 1 147 ? -14.232 1.716 7.768 1.00 90.75 147 TRP A N 1
ATOM 1095 C CA . TRP A 1 147 ? -13.464 1.901 6.542 1.00 90.75 147 TRP A CA 1
ATOM 1096 C C . TRP A 1 147 ? -14.326 1.655 5.307 1.00 90.75 147 TRP A C 1
ATOM 1098 O O . TRP A 1 147 ? -15.147 0.738 5.287 1.00 90.75 147 TRP A O 1
ATOM 1108 N N . GLY A 1 148 ? -14.124 2.464 4.271 1.00 88.94 148 GLY A N 1
ATOM 1109 C CA . GLY A 1 148 ? -14.708 2.241 2.952 1.00 88.94 148 GLY A CA 1
ATOM 1110 C C . GLY A 1 148 ? -14.053 3.128 1.900 1.00 88.94 148 GLY A C 1
ATOM 1111 O O . GLY A 1 148 ? -13.846 4.310 2.149 1.00 88.94 148 GLY A O 1
ATOM 1112 N N . ALA A 1 149 ? -13.710 2.560 0.738 1.00 86.50 149 ALA A N 1
ATOM 1113 C CA . ALA A 1 149 ? -13.129 3.286 -0.402 1.00 86.50 149 ALA A CA 1
ATOM 1114 C C . ALA A 1 149 ? -11.970 4.242 -0.019 1.00 86.50 149 ALA A C 1
ATOM 1116 O O . ALA A 1 149 ? -11.968 5.417 -0.398 1.00 86.50 149 ALA A O 1
ATOM 1117 N N . GLY A 1 150 ? -11.029 3.756 0.802 1.00 88.75 150 GLY A N 1
ATOM 1118 C CA . GLY A 1 150 ? -9.862 4.522 1.272 1.00 88.75 150 GLY A CA 1
ATOM 1119 C C . GLY A 1 150 ? -10.163 5.597 2.326 1.00 88.75 150 GLY A C 1
ATOM 1120 O O . GLY A 1 150 ? -9.293 6.398 2.662 1.00 88.75 150 GLY A O 1
ATOM 1121 N N . VAL A 1 151 ? -11.392 5.650 2.850 1.00 94.44 151 VAL A N 1
ATOM 1122 C CA . VAL A 1 151 ? -11.824 6.626 3.858 1.00 94.44 151 VAL A CA 1
ATOM 1123 C C . VAL A 1 151 ? -12.034 5.945 5.204 1.00 94.44 151 VAL A C 1
ATOM 1125 O O . VAL A 1 151 ? -12.752 4.948 5.298 1.00 94.44 151 VAL A O 1
ATOM 1128 N N . LEU A 1 152 ? -11.460 6.535 6.253 1.00 95.31 152 LEU A N 1
ATOM 1129 C CA . LEU A 1 152 ? -11.824 6.255 7.640 1.00 95.31 152 LEU A CA 1
ATOM 1130 C C . LEU A 1 152 ? -12.980 7.177 8.042 1.00 95.31 152 LEU A C 1
ATOM 1132 O O . LEU A 1 152 ? -12.767 8.361 8.313 1.00 95.31 152 LEU A O 1
ATOM 1136 N N . TYR A 1 153 ? -14.200 6.649 8.053 1.00 95.12 153 TYR A N 1
ATOM 1137 C CA . TYR A 1 153 ? -15.398 7.379 8.457 1.00 95.12 153 TYR A CA 1
ATOM 1138 C C . TYR A 1 153 ? -15.505 7.492 9.971 1.00 95.12 153 TYR A C 1
ATOM 1140 O O . TYR A 1 153 ? -15.243 6.543 10.717 1.00 95.12 153 TYR A O 1
ATOM 1148 N N . GLU A 1 154 ? -15.951 8.663 10.410 1.00 91.19 154 GLU A N 1
ATOM 1149 C CA . GLU A 1 154 ? -16.301 8.908 11.794 1.00 91.19 154 GLU A CA 1
ATOM 1150 C C . GLU A 1 154 ? -17.632 8.242 12.112 1.00 91.19 154 GLU A C 1
ATOM 1152 O O . GLU A 1 154 ? -18.698 8.687 11.692 1.00 91.19 154 GLU A O 1
ATOM 1157 N N . ASP A 1 155 ? -17.549 7.173 12.886 1.00 92.31 155 ASP A N 1
ATOM 1158 C CA . ASP A 1 155 ? -18.701 6.459 13.398 1.00 92.31 155 ASP A CA 1
ATOM 1159 C C . ASP A 1 155 ? -18.340 5.975 14.804 1.00 92.31 155 ASP A C 1
ATOM 1161 O O . ASP A 1 155 ? -17.378 5.230 14.986 1.00 92.31 155 ASP A O 1
ATOM 1165 N N . ARG A 1 156 ? -19.044 6.500 15.812 1.00 90.19 156 ARG A N 1
ATOM 1166 C CA . ARG A 1 156 ? -18.777 6.179 17.223 1.00 90.19 156 ARG A CA 1
ATOM 1167 C C . ARG A 1 156 ? -19.366 4.836 17.632 1.00 90.19 156 ARG A C 1
ATOM 1169 O O . ARG A 1 156 ? -18.933 4.294 18.643 1.00 90.19 156 ARG A O 1
ATOM 1176 N N . ASP A 1 157 ? -20.330 4.340 16.865 1.00 93.44 157 ASP A N 1
ATOM 1177 C CA . ASP A 1 157 ? -21.034 3.095 17.137 1.00 93.44 157 ASP A CA 1
ATOM 1178 C C . ASP A 1 157 ? -20.464 1.943 16.301 1.00 93.44 157 ASP A C 1
ATOM 1180 O O . ASP A 1 157 ? -20.599 0.781 16.690 1.00 93.44 157 ASP A O 1
ATOM 1184 N N . ALA A 1 158 ? -19.785 2.244 15.188 1.00 94.75 158 ALA A N 1
ATOM 1185 C CA . ALA A 1 158 ? -19.083 1.250 14.391 1.00 94.75 158 ALA A CA 1
ATOM 1186 C C . ALA A 1 158 ? -17.658 0.973 14.875 1.00 94.75 158 ALA A C 1
ATOM 1188 O O . ALA A 1 158 ? -16.938 1.848 15.363 1.00 94.75 158 ALA A O 1
ATOM 1189 N N . PHE A 1 159 ? -17.239 -0.270 14.669 1.00 96.12 159 PHE A N 1
ATOM 1190 C CA . PHE A 1 159 ? -15.868 -0.702 14.882 1.00 96.12 159 PHE A CA 1
ATOM 1191 C C . PHE A 1 159 ? -15.539 -1.914 14.012 1.00 96.12 159 PHE A C 1
ATOM 1193 O O . PHE A 1 159 ? -16.399 -2.479 13.326 1.00 96.12 159 PHE A O 1
ATOM 1200 N N . PHE A 1 160 ? -14.283 -2.336 14.061 1.00 95.69 160 PHE A N 1
ATOM 1201 C CA . PHE A 1 160 ? -13.827 -3.576 13.455 1.00 95.69 160 PHE A CA 1
ATOM 1202 C C . PHE A 1 160 ? -12.665 -4.172 14.253 1.00 95.69 160 PHE A C 1
ATOM 1204 O O . PHE A 1 160 ? -11.984 -3.481 15.014 1.00 95.69 160 PHE A O 1
ATOM 1211 N N . PHE A 1 161 ? -12.456 -5.472 14.071 1.00 96.81 161 PHE A N 1
ATOM 1212 C CA . PHE A 1 161 ? -11.271 -6.167 14.553 1.00 96.81 161 PHE A CA 1
ATOM 1213 C C . PHE A 1 161 ? -10.202 -6.143 13.459 1.00 96.81 161 PHE A C 1
ATOM 1215 O O . PHE A 1 161 ? -10.508 -6.414 12.298 1.00 96.81 161 PHE A O 1
ATOM 1222 N N . ALA A 1 162 ? -8.967 -5.816 13.826 1.00 96.12 162 ALA A N 1
ATOM 1223 C CA . ALA A 1 162 ? -7.816 -5.811 12.933 1.00 96.12 162 ALA A CA 1
ATOM 1224 C C . ALA A 1 162 ? -6.741 -6.757 13.473 1.00 96.12 162 ALA A C 1
ATOM 1226 O O . ALA A 1 162 ? -6.264 -6.585 14.593 1.00 96.12 162 ALA A O 1
ATOM 1227 N N . CYS A 1 163 ? -6.380 -7.757 12.680 1.00 95.69 163 CYS A N 1
ATOM 1228 C CA . CYS A 1 163 ? -5.442 -8.807 13.041 1.00 95.69 163 CYS A CA 1
ATOM 1229 C C . CYS A 1 163 ? -4.027 -8.257 13.179 1.00 95.69 163 CYS A C 1
ATOM 1231 O O . CYS A 1 163 ? -3.532 -7.554 12.292 1.00 95.69 163 CYS A O 1
ATOM 1233 N N . LEU A 1 164 ? -3.383 -8.584 14.297 1.00 93.31 164 LEU A N 1
ATOM 1234 C CA . LEU A 1 164 ? -2.017 -8.171 14.569 1.00 93.31 164 LEU A CA 1
ATOM 1235 C C . LEU A 1 164 ? -1.030 -8.833 13.604 1.00 93.31 164 LEU A C 1
ATOM 1237 O O . LEU A 1 164 ? -1.279 -9.944 13.119 1.00 93.31 164 LEU A O 1
ATOM 1241 N N . PRO A 1 165 ? 0.111 -8.170 13.346 1.00 87.19 165 PRO A N 1
ATOM 1242 C CA . PRO A 1 165 ? 1.207 -8.787 12.624 1.00 87.19 165 PRO A CA 1
ATOM 1243 C C . PRO A 1 165 ? 1.670 -10.059 13.335 1.00 87.19 165 PRO A C 1
ATOM 1245 O O . PRO A 1 165 ? 1.930 -10.030 14.538 1.00 87.19 165 PRO A O 1
ATOM 1248 N N . HIS A 1 166 ? 1.810 -11.159 12.605 1.00 80.06 166 HIS A N 1
ATOM 1249 C CA . HIS A 1 166 ? 2.351 -12.409 13.136 1.00 80.06 166 HIS A CA 1
ATOM 1250 C C . HIS A 1 166 ? 3.450 -12.953 12.228 1.00 80.06 166 HIS A C 1
ATOM 1252 O O . HIS A 1 166 ? 3.567 -12.563 11.069 1.00 80.06 166 HIS A O 1
ATOM 1258 N N . LYS A 1 167 ? 4.289 -13.826 12.790 1.00 68.44 167 LYS A N 1
ATOM 1259 C CA . LYS A 1 167 ? 5.299 -14.560 12.025 1.00 68.44 167 LYS A CA 1
ATOM 1260 C C . LYS A 1 167 ? 4.644 -15.815 11.466 1.00 68.44 167 LYS A C 1
ATOM 1262 O O . LYS A 1 167 ? 4.073 -16.573 12.252 1.00 68.44 167 LYS A O 1
ATOM 1267 N N . ALA A 1 168 ? 4.764 -16.080 10.170 1.00 59.06 168 ALA A N 1
ATOM 1268 C CA . ALA A 1 168 ? 4.545 -17.440 9.691 1.00 59.06 168 ALA A CA 1
ATOM 1269 C C . ALA A 1 168 ? 5.679 -18.347 10.205 1.00 59.06 168 ALA A C 1
ATOM 1271 O O . ALA A 1 168 ? 6.821 -17.906 10.340 1.00 59.06 168 ALA A O 1
ATOM 1272 N N . GLU A 1 169 ? 5.380 -19.619 10.489 1.00 51.69 169 GLU A N 1
ATOM 1273 C CA . GLU A 1 169 ? 6.342 -20.581 11.064 1.00 51.69 169 GLU A CA 1
ATOM 1274 C C . GLU A 1 169 ? 7.625 -20.753 10.225 1.00 51.69 169 GLU A C 1
ATOM 1276 O O . GLU A 1 169 ? 8.649 -21.205 10.738 1.00 51.69 169 GLU A O 1
ATOM 1281 N N . THR A 1 170 ? 7.587 -20.369 8.947 1.00 47.88 170 THR A N 1
ATOM 1282 C CA . THR A 1 170 ? 8.665 -20.537 7.966 1.00 47.88 170 THR A CA 1
ATOM 1283 C C . THR A 1 170 ? 9.301 -19.230 7.482 1.00 47.88 170 THR A C 1
ATOM 1285 O O . THR A 1 170 ? 10.233 -19.290 6.682 1.00 47.88 170 THR A O 1
ATOM 1288 N N . GLU A 1 171 ? 8.839 -18.057 7.932 1.00 52.69 171 GLU A N 1
ATOM 1289 C CA . GLU A 1 171 ? 9.234 -16.758 7.360 1.00 52.69 171 GLU A CA 1
ATOM 1290 C C . GLU A 1 171 ? 9.976 -15.862 8.365 1.00 52.69 171 GLU A C 1
ATOM 1292 O O . GLU A 1 171 ? 9.698 -15.818 9.567 1.00 52.69 171 GLU A O 1
ATOM 1297 N N . SER A 1 172 ? 10.968 -15.121 7.864 1.00 50.00 172 SER A N 1
ATOM 1298 C CA . SER A 1 172 ? 11.690 -14.117 8.642 1.00 50.00 172 SER A CA 1
ATOM 1299 C C . SER A 1 172 ? 10.956 -12.775 8.577 1.00 50.00 172 SER A C 1
ATOM 1301 O O . SER A 1 172 ? 11.186 -11.992 7.659 1.00 50.00 172 SER A O 1
ATOM 1303 N N . GLY A 1 173 ? 10.100 -12.479 9.554 1.00 59.50 173 GLY A N 1
ATOM 1304 C CA . GLY A 1 173 ? 9.443 -11.169 9.644 1.00 59.50 173 GLY A CA 1
ATOM 1305 C C . GLY A 1 173 ? 8.044 -11.227 10.242 1.00 59.50 173 GLY A C 1
ATOM 1306 O O . GLY A 1 173 ? 7.535 -12.303 10.525 1.00 59.50 173 GLY A O 1
ATOM 1307 N N . LEU A 1 174 ? 7.464 -10.051 10.485 1.00 68.19 174 LEU A N 1
ATOM 1308 C CA . LEU A 1 174 ? 6.057 -9.863 10.847 1.00 68.19 174 LEU A CA 1
ATOM 1309 C C . LEU A 1 174 ? 5.340 -9.294 9.617 1.00 68.19 174 LEU A C 1
ATOM 1311 O O . LEU A 1 174 ? 5.156 -8.080 9.501 1.00 68.19 174 LEU A O 1
ATOM 1315 N N . ASP A 1 175 ? 5.028 -10.158 8.660 1.00 65.19 175 ASP A N 1
ATOM 1316 C CA . ASP A 1 175 ? 4.561 -9.782 7.325 1.00 65.19 175 ASP A CA 1
ATOM 1317 C C . ASP A 1 175 ? 3.035 -9.813 7.198 1.00 65.19 175 ASP A C 1
ATOM 1319 O O . ASP A 1 175 ? 2.447 -8.915 6.582 1.00 65.19 175 ASP A O 1
ATOM 1323 N N . LYS A 1 176 ? 2.381 -10.759 7.878 1.00 74.69 176 LYS A N 1
ATOM 1324 C CA . LYS A 1 176 ? 0.935 -11.011 7.777 1.00 74.69 176 LYS A CA 1
ATOM 1325 C C . LYS A 1 176 ? 0.139 -10.320 8.876 1.00 74.69 176 LYS A C 1
ATOM 1327 O O . LYS A 1 176 ? 0.417 -10.509 10.054 1.00 74.69 176 LYS A O 1
ATOM 1332 N N . GLY A 1 177 ? -0.878 -9.543 8.500 1.00 84.38 177 GLY A N 1
ATOM 1333 C CA . GLY A 1 177 ? -1.782 -8.836 9.416 1.00 84.38 177 GLY A CA 1
ATOM 1334 C C . GLY A 1 177 ? -2.432 -7.615 8.761 1.00 84.38 177 GLY A C 1
ATOM 1335 O O . GLY A 1 177 ? -2.096 -7.254 7.634 1.00 84.38 177 GLY A O 1
ATOM 1336 N N . GLY A 1 178 ? -3.359 -6.967 9.466 1.00 91.31 178 GLY A N 1
ATOM 1337 C CA . GLY A 1 178 ? -4.069 -5.793 8.959 1.00 91.31 178 GLY A CA 1
ATOM 1338 C C . GLY A 1 178 ? -3.224 -4.529 9.038 1.00 91.31 178 GLY A C 1
ATOM 1339 O O . GLY A 1 178 ? -2.630 -4.244 10.084 1.00 91.31 178 GLY A O 1
ATOM 1340 N N . VAL A 1 179 ? -3.195 -3.719 7.976 1.00 92.75 179 VAL A N 1
ATOM 1341 C CA . VAL A 1 179 ? -2.429 -2.462 7.988 1.00 92.75 179 VAL A CA 1
ATOM 1342 C C . VAL A 1 179 ? -2.896 -1.488 9.066 1.00 92.75 179 VAL A C 1
ATOM 1344 O O . VAL A 1 179 ? -2.086 -0.743 9.611 1.00 92.75 179 VAL A O 1
ATOM 1347 N N . THR A 1 180 ? -4.171 -1.517 9.454 1.00 95.31 180 THR A N 1
ATOM 1348 C CA . THR A 1 180 ? -4.659 -0.660 10.540 1.00 95.31 180 THR A CA 1
ATOM 1349 C C . THR A 1 180 ? -4.120 -1.111 11.899 1.00 95.31 180 THR A C 1
ATOM 1351 O O . THR A 1 180 ? -3.797 -0.268 12.732 1.00 95.31 180 THR A O 1
ATOM 1354 N N . ALA A 1 181 ? -3.962 -2.421 12.125 1.00 95.12 181 ALA A N 1
ATOM 1355 C CA . ALA A 1 181 ? -3.303 -2.935 13.327 1.00 95.12 181 ALA A CA 1
ATOM 1356 C C . ALA A 1 181 ? -1.803 -2.610 13.305 1.00 95.12 181 ALA A C 1
ATOM 1358 O O . ALA A 1 181 ? -1.295 -2.069 14.281 1.00 95.12 181 ALA A O 1
ATOM 1359 N N . LYS A 1 182 ? -1.119 -2.809 12.164 1.00 93.25 182 LYS A N 1
ATOM 1360 C CA . LYS A 1 182 ? 0.283 -2.379 11.967 1.00 93.25 182 LYS A CA 1
ATOM 1361 C C . LYS A 1 182 ? 0.483 -0.905 12.337 1.00 93.25 182 LYS A C 1
ATOM 1363 O O . LYS A 1 182 ? 1.445 -0.568 13.015 1.00 93.25 182 LYS A O 1
ATOM 1368 N N . CYS A 1 183 ? -0.447 -0.030 11.963 1.00 94.88 183 CYS A N 1
ATOM 1369 C CA . CYS A 1 183 ? -0.379 1.386 12.313 1.00 94.88 183 CYS A CA 1
ATOM 1370 C C . CYS A 1 183 ? -0.492 1.669 13.810 1.00 94.88 183 CYS A C 1
ATOM 1372 O O . CYS A 1 183 ? 0.193 2.567 14.298 1.00 94.88 183 CYS A O 1
ATOM 1374 N N . VAL A 1 184 ? -1.305 0.907 14.546 1.00 95.19 184 VAL A N 1
ATOM 1375 C CA . VAL A 1 184 ? -1.305 0.971 16.015 1.00 95.19 184 VAL A CA 1
ATOM 1376 C C . VAL A 1 184 ? 0.041 0.519 16.568 1.00 95.19 184 VAL A C 1
ATOM 1378 O O . VAL A 1 184 ? 0.620 1.231 17.386 1.00 95.19 184 VAL A O 1
ATOM 1381 N N . GLU A 1 185 ? 0.593 -0.575 16.041 1.00 92.44 185 GLU A N 1
ATOM 1382 C CA . GLU A 1 185 ? 1.909 -1.079 16.442 1.00 92.44 185 GLU A CA 1
ATOM 1383 C C . GLU A 1 185 ? 3.051 -0.089 16.157 1.00 92.44 185 GLU A C 1
ATOM 1385 O O . GLU A 1 185 ? 4.068 -0.093 16.849 1.00 92.44 185 GLU A O 1
ATOM 1390 N N . TRP A 1 186 ? 2.895 0.785 15.162 1.00 91.25 186 TRP A N 1
ATOM 1391 C CA . TRP A 1 186 ? 3.839 1.864 14.855 1.00 91.25 186 TRP A CA 1
ATOM 1392 C C . TRP A 1 186 ? 3.580 3.153 15.655 1.00 91.25 186 TRP A C 1
ATOM 1394 O O . TRP A 1 186 ? 4.259 4.156 15.447 1.00 91.25 186 TRP A O 1
ATOM 1404 N N . GLY A 1 187 ? 2.607 3.150 16.571 1.00 92.31 187 GLY A N 1
ATOM 1405 C CA . GLY A 1 187 ? 2.257 4.287 17.427 1.00 92.31 187 GLY A CA 1
ATOM 1406 C C . GLY A 1 187 ? 1.266 5.283 16.810 1.00 92.31 187 GLY A C 1
ATOM 1407 O O . GLY A 1 187 ? 0.937 6.286 17.444 1.00 92.31 187 GLY A O 1
ATOM 1408 N N . TYR A 1 188 ? 0.754 5.019 15.604 1.00 94.69 188 TYR A N 1
ATOM 1409 C CA . TYR A 1 188 ? -0.250 5.837 14.918 1.00 94.69 188 TYR A CA 1
ATOM 1410 C C . TYR A 1 188 ? -1.664 5.326 15.201 1.00 94.69 188 TYR A C 1
ATOM 1412 O O . TYR A 1 188 ? -2.353 4.832 14.311 1.00 94.69 188 TYR A O 1
ATOM 1420 N N . THR A 1 189 ? -2.117 5.433 16.447 1.00 95.38 189 THR A N 1
ATOM 1421 C CA . THR A 1 189 ? -3.483 5.066 16.850 1.00 95.38 189 THR A CA 1
ATOM 1422 C C . THR A 1 189 ? -4.531 6.072 16.352 1.00 95.38 189 THR A C 1
ATOM 1424 O O . THR A 1 189 ? -4.217 7.251 16.195 1.00 95.38 189 THR A O 1
ATOM 1427 N N . PRO A 1 190 ? -5.807 5.673 16.172 1.00 95.19 190 PRO A N 1
ATOM 1428 C CA . PRO A 1 190 ? -6.893 6.602 15.833 1.00 95.19 190 PRO A CA 1
ATOM 1429 C C . PRO A 1 190 ? -7.403 7.428 17.037 1.00 95.19 190 PRO A C 1
ATOM 1431 O O . PRO A 1 190 ? -8.383 8.165 16.925 1.00 95.19 190 PRO A O 1
ATOM 1434 N N . TRP A 1 191 ? -6.738 7.332 18.189 1.00 94.12 191 TRP A N 1
ATOM 1435 C CA . TRP A 1 191 ? -6.908 8.165 19.386 1.00 94.12 191 TRP A CA 1
ATOM 1436 C C . TRP A 1 191 ? -5.560 8.769 19.798 1.00 94.12 191 TRP A C 1
ATOM 1438 O O . TRP A 1 191 ? -4.512 8.347 19.313 1.00 94.12 191 TRP A O 1
ATOM 1448 N N . VAL A 1 192 ? -5.571 9.758 20.693 1.00 93.44 192 VAL A N 1
ATOM 1449 C CA . VAL A 1 192 ? -4.329 10.341 21.226 1.00 93.44 192 VAL A CA 1
ATOM 1450 C C . VAL A 1 192 ? -3.600 9.280 22.047 1.00 93.44 192 VAL A C 1
ATOM 1452 O O . VAL A 1 192 ? -4.119 8.844 23.073 1.00 93.44 192 VAL A O 1
ATOM 1455 N N . ASN A 1 193 ? -2.420 8.862 21.584 1.00 88.12 193 ASN A N 1
ATOM 1456 C CA . ASN A 1 193 ? -1.593 7.886 22.285 1.00 88.12 193 ASN A CA 1
ATOM 1457 C C . ASN A 1 193 ? -0.692 8.593 23.311 1.00 88.12 193 ASN A C 1
ATOM 1459 O O . ASN A 1 193 ? 0.162 9.383 22.895 1.00 88.12 193 ASN A O 1
ATOM 1463 N N . PRO A 1 194 ? -0.855 8.339 24.621 1.00 85.81 194 PRO A N 1
ATOM 1464 C CA . PRO A 1 194 ? 0.077 8.841 25.625 1.00 85.81 194 PRO A CA 1
ATOM 1465 C C . PRO A 1 194 ? 1.396 8.053 25.650 1.00 85.81 194 PRO A C 1
ATOM 1467 O O . PRO A 1 194 ? 2.371 8.531 26.230 1.00 85.81 194 PRO A O 1
ATOM 1470 N N . GLU A 1 195 ? 1.436 6.855 25.059 1.00 86.81 195 GLU A N 1
ATOM 1471 C CA . GLU A 1 195 ? 2.635 6.022 25.014 1.00 86.81 195 GLU A CA 1
ATOM 1472 C C . GLU A 1 195 ? 3.629 6.549 23.960 1.00 86.81 195 GLU A C 1
ATOM 1474 O O . GLU A 1 195 ? 3.213 7.066 22.914 1.00 86.81 195 GLU A O 1
ATOM 1479 N N . PRO A 1 196 ? 4.949 6.443 24.213 1.00 84.94 196 PRO A N 1
ATOM 1480 C CA . PRO A 1 196 ? 5.955 6.744 23.205 1.00 84.94 196 PRO A CA 1
ATOM 1481 C C . PRO A 1 196 ? 5.759 5.871 21.969 1.00 84.94 196 PRO A C 1
ATOM 1483 O O . PRO A 1 196 ? 5.376 4.704 22.060 1.00 84.94 196 PRO A O 1
ATOM 1486 N N . MET A 1 197 ? 6.078 6.427 20.809 1.00 87.25 197 MET A N 1
ATOM 1487 C CA . MET A 1 197 ? 6.182 5.632 19.600 1.00 87.25 197 MET A CA 1
ATOM 1488 C C . MET A 1 197 ? 7.360 4.635 19.714 1.00 87.25 197 MET A C 1
ATOM 1490 O O . MET A 1 197 ? 8.237 4.825 20.565 1.00 87.25 197 MET A O 1
ATOM 1494 N N . PRO A 1 198 ? 7.445 3.589 18.867 1.00 83.50 198 PRO A N 1
ATOM 1495 C CA . PRO A 1 198 ? 8.495 2.569 18.990 1.00 83.50 198 PRO A CA 1
ATOM 1496 C C . PRO A 1 198 ? 9.958 3.075 18.910 1.00 83.50 198 PRO A C 1
ATOM 1498 O O . PRO A 1 198 ? 10.871 2.368 19.325 1.00 83.50 198 PRO A O 1
ATOM 1501 N N . ASP A 1 199 ? 10.200 4.292 18.408 1.00 79.50 199 ASP A N 1
ATOM 1502 C CA . ASP A 1 199 ? 11.505 4.964 18.299 1.00 79.50 199 ASP A CA 1
ATOM 1503 C C . ASP A 1 199 ? 11.807 5.826 19.536 1.00 79.50 199 ASP A C 1
ATOM 1505 O O . ASP A 1 199 ? 12.837 6.497 19.606 1.00 79.50 199 ASP A O 1
ATOM 1509 N N . GLY A 1 200 ? 10.906 5.807 20.521 1.00 83.62 200 GLY A N 1
ATOM 1510 C CA . GLY A 1 200 ? 10.966 6.578 21.755 1.00 83.62 200 GLY A CA 1
ATOM 1511 C C . GLY A 1 200 ? 10.470 8.019 21.628 1.00 83.62 200 GLY A C 1
ATOM 1512 O O . GLY A 1 200 ? 10.400 8.717 22.640 1.00 83.62 200 GLY A O 1
ATOM 1513 N N . SER A 1 201 ? 10.119 8.492 20.429 1.00 84.50 201 SER A N 1
ATOM 1514 C CA . SER A 1 201 ? 9.567 9.834 20.238 1.00 84.50 201 SER A CA 1
ATOM 1515 C C . SER A 1 201 ? 8.109 9.922 20.718 1.00 84.50 201 SER A C 1
ATOM 1517 O O . SER A 1 201 ? 7.395 8.918 20.758 1.00 84.50 201 SER A O 1
ATOM 1519 N N . PRO A 1 202 ? 7.629 11.111 21.126 1.00 86.75 202 PRO A N 1
ATOM 1520 C CA . PRO A 1 202 ? 6.224 11.287 21.475 1.00 86.75 202 PRO A CA 1
ATOM 1521 C C . PRO A 1 202 ? 5.332 11.167 20.235 1.00 86.75 202 PRO A C 1
ATOM 1523 O O . PRO A 1 202 ? 5.732 11.560 19.136 1.00 86.75 202 PRO A O 1
ATOM 1526 N N . SER A 1 203 ? 4.087 10.719 20.434 1.00 87.88 203 SER A N 1
ATOM 1527 C CA . SER A 1 203 ? 3.083 10.710 19.367 1.00 87.88 203 SER A CA 1
ATOM 1528 C C . SER A 1 203 ? 2.980 12.087 18.693 1.00 87.88 203 SER A C 1
ATOM 1530 O O . SER A 1 203 ? 2.958 13.125 19.370 1.00 87.88 203 SER A O 1
ATOM 1532 N N . PRO A 1 204 ? 2.919 12.148 17.351 1.00 89.31 204 PRO A N 1
ATOM 1533 C CA . PRO A 1 204 ? 2.808 13.416 16.654 1.00 89.31 204 PRO A CA 1
ATOM 1534 C C . PRO A 1 204 ? 1.398 14.017 16.748 1.00 89.31 204 PRO A C 1
ATOM 1536 O O . PRO A 1 204 ? 1.244 15.194 16.422 1.00 89.31 204 PRO A O 1
ATOM 1539 N N . ALA A 1 205 ? 0.400 13.242 17.185 1.00 93.12 205 ALA A N 1
ATOM 1540 C CA . ALA A 1 205 ? -0.979 13.679 17.357 1.00 93.12 205 ALA A CA 1
ATOM 1541 C C . ALA A 1 205 ? -1.232 14.208 18.775 1.00 93.12 205 ALA A C 1
ATOM 1543 O O . ALA A 1 205 ? -0.973 13.520 19.759 1.00 93.12 205 ALA A O 1
ATOM 1544 N N . THR A 1 206 ? -1.803 15.408 18.878 1.00 93.44 206 THR A N 1
ATOM 1545 C CA . THR A 1 206 ? -2.174 16.039 20.159 1.00 93.44 206 THR A CA 1
ATOM 1546 C C . THR A 1 206 ? -3.685 16.140 20.363 1.00 93.44 206 THR A C 1
ATOM 1548 O O . THR A 1 206 ? -4.154 16.422 21.464 1.00 93.44 206 THR A O 1
ATOM 1551 N N . THR A 1 207 ? -4.462 15.873 19.312 1.00 95.25 207 THR A N 1
ATOM 1552 C CA . THR A 1 207 ? -5.929 15.873 19.324 1.00 95.25 207 THR A CA 1
ATOM 1553 C C . THR A 1 207 ? -6.483 14.588 18.709 1.00 95.25 207 THR A C 1
ATOM 1555 O O . THR A 1 207 ? -5.790 13.886 17.970 1.00 95.25 207 THR A O 1
ATOM 1558 N N . SER A 1 208 ? -7.755 14.274 18.985 1.00 92.62 208 SER A N 1
ATOM 1559 C CA . SER A 1 208 ? -8.415 13.099 18.395 1.00 92.62 208 SER A CA 1
ATOM 1560 C C . SER A 1 208 ? -8.471 13.168 16.865 1.00 92.62 208 SER A C 1
ATOM 1562 O O . SER A 1 208 ? -8.267 12.152 16.206 1.00 92.62 208 SER A O 1
ATOM 1564 N N . ASP A 1 209 ? -8.688 14.353 16.295 1.00 93.62 209 ASP A N 1
ATOM 1565 C CA . ASP A 1 209 ? -8.755 14.519 14.842 1.00 93.62 209 ASP A CA 1
ATOM 1566 C C . ASP A 1 209 ? -7.379 14.349 14.193 1.00 93.62 209 ASP A C 1
ATOM 1568 O O . ASP A 1 209 ? -7.258 13.676 13.172 1.00 93.62 209 ASP A O 1
ATOM 1572 N N . GLU A 1 210 ? -6.315 14.874 14.810 1.00 95.00 210 GLU A N 1
ATOM 1573 C CA . GLU A 1 210 ? -4.946 14.598 14.362 1.00 95.00 210 GLU A CA 1
ATOM 1574 C C . GLU A 1 210 ? -4.618 13.106 14.425 1.00 95.00 210 GLU A C 1
ATOM 1576 O O . GLU A 1 210 ? -4.032 12.581 13.482 1.00 95.00 210 GLU A O 1
ATOM 1581 N N . ALA A 1 211 ? -5.028 12.409 15.488 1.00 95.56 211 ALA A N 1
ATOM 1582 C CA . ALA A 1 211 ? -4.790 10.976 15.633 1.00 95.56 211 ALA A CA 1
ATOM 1583 C C . ALA A 1 211 ? -5.455 10.174 14.506 1.00 95.56 211 ALA A C 1
ATOM 1585 O O . ALA A 1 211 ? -4.795 9.382 13.836 1.00 95.56 211 ALA A O 1
ATOM 1586 N N . LYS A 1 212 ? -6.728 10.454 14.199 1.00 95.75 212 LYS A N 1
ATOM 1587 C CA . LYS A 1 212 ? -7.426 9.842 13.055 1.00 95.75 212 LYS A CA 1
ATOM 1588 C C . LYS A 1 212 ? -6.748 10.164 11.723 1.00 95.75 212 LYS A C 1
ATOM 1590 O O . LYS A 1 212 ? -6.630 9.279 10.881 1.00 95.75 212 LYS A O 1
ATOM 1595 N N . ARG A 1 213 ? -6.271 11.401 11.523 1.00 96.06 213 ARG A N 1
ATOM 1596 C CA . ARG A 1 213 ? -5.532 11.797 10.307 1.00 96.06 213 ARG A CA 1
ATOM 1597 C C . ARG A 1 213 ? -4.229 11.028 10.149 1.00 96.06 213 ARG A C 1
ATOM 1599 O O . ARG A 1 213 ? -3.938 10.557 9.049 1.00 96.06 213 ARG A O 1
ATOM 1606 N N . TYR A 1 214 ? -3.458 10.894 11.225 1.00 96.94 214 TYR A N 1
ATOM 1607 C CA . TYR A 1 214 ? -2.228 10.107 11.225 1.00 96.94 214 TYR A CA 1
ATOM 1608 C C . TYR A 1 214 ? -2.513 8.624 11.005 1.00 96.94 214 TYR A C 1
ATOM 1610 O O . TYR A 1 214 ? -1.847 8.017 10.174 1.00 96.94 214 TYR A O 1
ATOM 1618 N N . HIS A 1 215 ? -3.527 8.061 11.664 1.00 96.88 215 HIS A N 1
ATOM 1619 C CA . HIS A 1 215 ? -3.927 6.669 11.467 1.00 96.88 215 HIS A CA 1
ATOM 1620 C C . HIS A 1 215 ? -4.373 6.406 10.024 1.00 96.88 215 HIS A C 1
ATOM 1622 O O . HIS A 1 215 ? -3.908 5.456 9.401 1.00 96.88 215 HIS A O 1
ATOM 1628 N N . ALA A 1 216 ? -5.200 7.287 9.448 1.00 96.81 216 ALA A N 1
ATOM 1629 C CA . ALA A 1 216 ? -5.638 7.169 8.061 1.00 96.81 216 ALA A CA 1
ATOM 1630 C C . ALA A 1 216 ? -4.468 7.284 7.070 1.00 96.81 216 ALA A C 1
ATOM 1632 O O . ALA A 1 216 ? -4.368 6.489 6.134 1.00 96.81 216 ALA A O 1
ATOM 1633 N N . SER A 1 217 ? -3.553 8.233 7.305 1.00 97.06 217 SER A N 1
ATOM 1634 C CA . SER A 1 217 ? -2.327 8.389 6.508 1.00 97.06 217 SER A CA 1
ATOM 1635 C C . SER A 1 217 ? -1.431 7.167 6.611 1.00 97.06 217 SER A C 1
ATOM 1637 O O . SER A 1 217 ? -0.921 6.702 5.600 1.00 97.06 217 SER A O 1
ATOM 1639 N N . CYS A 1 218 ? -1.270 6.632 7.819 1.00 96.56 218 CYS A N 1
ATOM 1640 C CA . CYS A 1 218 ? -0.471 5.450 8.068 1.00 96.56 218 CYS A CA 1
ATOM 1641 C C . CYS A 1 218 ? -1.050 4.231 7.349 1.00 96.56 218 CYS A C 1
ATOM 1643 O O . CYS A 1 218 ? -0.309 3.559 6.645 1.00 96.56 218 CYS A O 1
ATOM 1645 N N . ALA A 1 219 ? -2.356 3.969 7.468 1.00 95.50 219 ALA A N 1
ATOM 1646 C CA . ALA A 1 219 ? -2.976 2.796 6.853 1.00 95.50 219 ALA A CA 1
ATOM 1647 C C . ALA A 1 219 ? -2.896 2.861 5.321 1.00 95.50 219 ALA A C 1
ATOM 1649 O O . ALA A 1 219 ? -2.540 1.878 4.681 1.00 95.50 219 ALA A O 1
ATOM 1650 N N . THR A 1 220 ? -3.135 4.045 4.750 1.00 95.56 220 THR A N 1
ATOM 1651 C CA . THR A 1 220 ? -3.018 4.302 3.304 1.00 95.56 220 THR A CA 1
ATOM 1652 C C . THR A 1 220 ? -1.568 4.159 2.822 1.00 95.56 220 THR A C 1
ATOM 1654 O O . THR A 1 220 ? -1.308 3.582 1.770 1.00 95.56 220 THR A O 1
ATOM 1657 N N . MET A 1 221 ? -0.598 4.638 3.606 1.00 95.62 221 MET A N 1
ATOM 1658 C CA . MET A 1 221 ? 0.830 4.467 3.325 1.00 95.62 221 MET A CA 1
ATOM 1659 C C . MET A 1 221 ? 1.267 3.004 3.405 1.00 95.62 221 MET A C 1
ATOM 1661 O O . MET A 1 221 ? 2.009 2.524 2.548 1.00 95.62 221 MET A O 1
ATOM 1665 N N . ALA A 1 222 ? 0.820 2.304 4.444 1.00 92.44 222 ALA A N 1
ATOM 1666 C CA . ALA A 1 222 ? 1.132 0.908 4.700 1.00 92.44 222 ALA A CA 1
ATOM 1667 C C . ALA A 1 222 ? 0.597 -0.008 3.599 1.00 92.44 222 ALA A C 1
ATOM 1669 O O . ALA A 1 222 ? 1.207 -1.038 3.343 1.00 92.44 222 ALA A O 1
ATOM 1670 N N . SER A 1 223 ? -0.497 0.369 2.937 1.00 90.56 223 SER A N 1
ATOM 1671 C CA . SER A 1 223 ? -1.015 -0.338 1.766 1.00 90.56 223 SER A CA 1
ATOM 1672 C C . SER A 1 223 ? -0.504 0.193 0.432 1.00 90.56 223 SER A C 1
ATOM 1674 O O . SER A 1 223 ? -0.789 -0.388 -0.609 1.00 90.56 223 SER A O 1
ATOM 1676 N N . ALA A 1 224 ? 0.275 1.276 0.430 1.00 91.62 224 ALA A N 1
ATOM 1677 C CA . ALA A 1 224 ? 0.631 2.003 -0.784 1.00 91.62 224 ALA A CA 1
ATOM 1678 C C . ALA A 1 224 ? -0.603 2.423 -1.615 1.00 91.62 224 ALA A C 1
ATOM 1680 O O . ALA A 1 224 ? -0.563 2.440 -2.844 1.00 91.62 224 ALA A O 1
ATOM 1681 N N . ASP A 1 225 ? -1.713 2.784 -0.969 1.00 92.00 225 ASP A N 1
ATOM 1682 C CA . ASP A 1 225 ? -2.898 3.337 -1.632 1.00 92.00 225 ASP A CA 1
ATOM 1683 C C . ASP A 1 225 ? -2.658 4.802 -2.023 1.00 92.00 225 ASP A C 1
ATOM 1685 O O . ASP A 1 225 ? -3.194 5.746 -1.443 1.00 92.00 225 ASP A O 1
ATOM 1689 N N . TYR A 1 226 ? -1.795 5.018 -3.019 1.00 93.31 226 TYR A N 1
ATOM 1690 C CA . TYR A 1 226 ? -1.359 6.357 -3.422 1.00 93.31 226 TYR A CA 1
ATOM 1691 C C . TYR A 1 226 ? -2.519 7.285 -3.798 1.00 93.31 226 TYR A C 1
ATOM 1693 O O . TYR A 1 226 ? -2.385 8.505 -3.705 1.00 93.31 226 TYR A O 1
ATOM 1701 N N . CYS A 1 227 ? -3.653 6.722 -4.208 1.00 91.94 227 CYS A N 1
ATOM 1702 C CA . CYS A 1 227 ? -4.818 7.454 -4.688 1.00 91.94 227 CYS A CA 1
ATOM 1703 C C . CYS A 1 227 ? -5.838 7.746 -3.573 1.00 91.94 227 CYS A C 1
ATOM 1705 O O . CYS A 1 227 ? -6.663 8.650 -3.735 1.00 91.94 227 CYS A O 1
ATOM 1707 N N . GLY A 1 228 ? -5.775 7.028 -2.445 1.00 91.88 228 GLY A N 1
ATOM 1708 C CA . GLY A 1 228 ? -6.747 7.128 -1.355 1.00 91.88 228 GLY A CA 1
ATOM 1709 C C . GLY A 1 228 ? -8.105 6.521 -1.706 1.00 91.88 228 GLY A C 1
ATOM 1710 O O . GLY A 1 228 ? -9.145 7.076 -1.343 1.00 91.88 228 GLY A O 1
ATOM 1711 N N . GLU A 1 229 ? -8.101 5.445 -2.491 1.00 90.00 229 GLU A N 1
ATOM 1712 C CA . GLU A 1 229 ? -9.292 4.808 -3.067 1.00 90.00 229 GLU A CA 1
ATOM 1713 C C . GLU A 1 229 ? -9.554 3.407 -2.488 1.00 90.00 229 GLU A C 1
ATOM 1715 O O . GLU A 1 229 ? -10.505 2.733 -2.885 1.00 90.00 229 GLU A O 1
ATOM 1720 N N . GLY A 1 230 ? -8.743 2.977 -1.520 1.00 87.06 230 GLY A N 1
ATOM 1721 C CA . GLY A 1 230 ? -8.783 1.653 -0.910 1.00 87.06 230 GLY A CA 1
ATOM 1722 C C . GLY A 1 230 ? -8.137 0.577 -1.777 1.00 87.06 230 GLY A C 1
ATOM 1723 O O . GLY A 1 230 ? -8.570 -0.568 -1.706 1.00 87.06 230 GLY A O 1
ATOM 1724 N N . ARG A 1 231 ? -7.161 0.939 -2.624 1.00 84.62 231 ARG A N 1
ATOM 1725 C CA . ARG A 1 231 ? -6.474 0.010 -3.534 1.00 84.62 231 ARG A CA 1
ATOM 1726 C C . ARG A 1 231 ? -4.967 0.028 -3.301 1.00 84.62 231 ARG A C 1
ATOM 1728 O O . ARG A 1 231 ? -4.346 1.060 -3.568 1.00 84.62 231 ARG A O 1
ATOM 1735 N N . PRO A 1 232 ? -4.368 -1.072 -2.831 1.00 84.62 232 PRO A N 1
ATOM 1736 C CA . PRO A 1 232 ? -2.927 -1.130 -2.659 1.00 84.62 232 PRO A CA 1
ATOM 1737 C C . PRO A 1 232 ? -2.187 -1.129 -4.003 1.00 84.62 232 PRO A C 1
ATOM 1739 O O . PRO A 1 232 ? -2.738 -1.477 -5.045 1.00 84.62 232 PRO A O 1
ATOM 1742 N N . ASN A 1 233 ? -0.921 -0.707 -3.979 1.00 82.88 233 ASN A N 1
ATOM 1743 C CA . ASN A 1 233 ? -0.047 -0.640 -5.166 1.00 82.88 233 ASN A CA 1
ATOM 1744 C C . ASN A 1 233 ? 1.309 -1.305 -4.943 1.00 82.88 233 ASN A C 1
ATOM 1746 O O . ASN A 1 233 ? 2.310 -0.941 -5.563 1.00 82.88 233 ASN A O 1
ATOM 1750 N N . THR A 1 234 ? 1.342 -2.238 -4.006 1.00 78.25 234 THR A N 1
ATOM 1751 C CA . THR A 1 234 ? 2.527 -2.941 -3.530 1.00 78.25 234 THR A CA 1
ATOM 1752 C C . THR A 1 234 ? 2.104 -4.323 -3.042 1.00 78.25 234 THR A C 1
ATOM 1754 O O . THR A 1 234 ? 0.917 -4.543 -2.805 1.00 78.25 234 THR A O 1
ATOM 1757 N N . VAL A 1 235 ? 3.053 -5.238 -2.881 1.00 73.25 235 VAL A N 1
ATOM 1758 C CA . VAL A 1 235 ? 2.807 -6.564 -2.296 1.00 73.25 235 VAL A CA 1
ATOM 1759 C C . VAL A 1 235 ? 2.873 -6.547 -0.779 1.00 73.25 235 VAL A C 1
ATOM 1761 O O . VAL A 1 235 ? 3.566 -5.728 -0.166 1.00 73.25 235 VAL A O 1
ATOM 1764 N N . ASN A 1 236 ? 2.205 -7.530 -0.175 1.00 72.75 236 ASN A N 1
ATOM 1765 C CA . ASN A 1 236 ? 2.502 -7.939 1.189 1.00 72.75 236 ASN A CA 1
ATOM 1766 C C . ASN A 1 236 ? 4.005 -8.193 1.339 1.00 72.75 236 ASN A C 1
ATOM 1768 O O . ASN A 1 236 ? 4.652 -8.779 0.470 1.00 72.75 236 ASN A O 1
ATOM 1772 N N . GLY A 1 237 ? 4.574 -7.713 2.440 1.00 74.38 237 GLY A N 1
ATOM 1773 C CA . GLY A 1 237 ? 5.985 -7.932 2.722 1.00 74.38 237 GLY A CA 1
ATOM 1774 C C . GLY A 1 237 ? 6.930 -6.887 2.127 1.00 74.38 237 GLY A C 1
ATOM 1775 O O . GLY A 1 237 ? 8.102 -6.916 2.497 1.00 74.38 237 GLY A O 1
ATOM 1776 N N . THR A 1 238 ? 6.475 -5.940 1.283 1.00 80.19 238 THR A N 1
ATOM 1777 C CA . THR A 1 238 ? 7.355 -4.876 0.757 1.00 80.19 238 THR A CA 1
ATOM 1778 C C . THR A 1 238 ? 7.967 -4.085 1.911 1.00 80.19 238 THR A C 1
ATOM 1780 O O . THR A 1 238 ? 7.232 -3.404 2.635 1.00 80.19 238 THR A O 1
ATOM 1783 N N . PRO A 1 239 ? 9.296 -4.131 2.100 1.00 82.56 239 PRO A N 1
ATOM 1784 C CA . PRO A 1 239 ? 9.935 -3.418 3.192 1.00 82.56 239 PRO A CA 1
ATOM 1785 C C . PRO A 1 239 ? 9.746 -1.907 3.060 1.00 82.56 239 PRO A C 1
ATOM 1787 O O . PRO A 1 239 ? 9.996 -1.326 1.999 1.00 82.56 239 PRO A O 1
ATOM 1790 N N . LEU A 1 240 ? 9.385 -1.264 4.171 1.00 85.75 240 LEU A N 1
ATOM 1791 C CA . LEU A 1 240 ? 9.247 0.183 4.269 1.00 85.75 240 LEU A CA 1
ATOM 1792 C C . LEU A 1 240 ? 9.997 0.763 5.473 1.00 85.75 240 LEU A C 1
ATOM 1794 O O . LEU A 1 240 ? 10.114 0.131 6.522 1.00 85.75 240 LEU A O 1
ATOM 1798 N N . VAL A 1 241 ? 10.456 2.000 5.311 1.00 87.94 241 VAL A N 1
ATOM 1799 C CA . VAL A 1 241 ? 10.899 2.902 6.375 1.00 87.94 241 VAL A CA 1
ATOM 1800 C C . VAL A 1 241 ? 10.003 4.131 6.340 1.00 87.94 241 VAL A C 1
ATOM 1802 O O . VAL A 1 241 ? 9.816 4.727 5.279 1.00 87.94 241 VAL A O 1
ATOM 1805 N N . MET A 1 242 ? 9.452 4.529 7.486 1.00 89.62 242 MET A N 1
ATOM 1806 C CA . MET A 1 242 ? 8.570 5.698 7.561 1.00 89.62 242 MET A CA 1
ATOM 1807 C C . MET A 1 242 ? 9.116 6.790 8.473 1.00 89.62 242 MET A C 1
ATOM 1809 O O . MET A 1 242 ? 9.649 6.517 9.546 1.00 89.62 242 MET A O 1
ATOM 1813 N N . PHE A 1 243 ? 8.897 8.035 8.071 1.00 90.69 243 PHE A N 1
ATOM 1814 C CA . PHE A 1 243 ? 9.150 9.219 8.882 1.00 90.69 243 PHE A CA 1
ATOM 1815 C C . PHE A 1 243 ? 7.877 10.054 8.989 1.00 90.69 243 PHE A C 1
ATOM 1817 O O . PHE A 1 243 ? 7.030 10.042 8.096 1.00 90.69 243 PHE A O 1
ATOM 1824 N N . ASN A 1 244 ? 7.754 10.820 10.065 1.00 91.62 244 ASN A N 1
ATOM 1825 C CA . ASN A 1 244 ? 6.751 11.866 10.192 1.00 91.62 244 ASN A CA 1
ATOM 1826 C C . ASN A 1 244 ? 7.351 13.238 9.839 1.00 91.62 244 ASN A C 1
ATOM 1828 O O . ASN A 1 244 ? 8.560 13.403 9.673 1.00 91.62 244 ASN A O 1
ATOM 1832 N N . ALA A 1 245 ? 6.497 14.255 9.754 1.00 91.69 245 ALA A N 1
ATOM 1833 C CA . ALA A 1 245 ? 6.904 15.627 9.452 1.00 91.69 245 ALA A CA 1
ATOM 1834 C C . ALA A 1 245 ? 7.964 16.225 10.400 1.00 91.69 245 ALA A C 1
ATOM 1836 O O . ALA A 1 245 ? 8.655 17.164 10.011 1.00 91.69 245 ALA A O 1
ATOM 1837 N N . LYS A 1 246 ? 8.102 15.711 11.630 1.00 88.00 246 LYS A N 1
ATOM 1838 C CA . LYS A 1 246 ? 9.057 16.220 12.626 1.00 88.00 246 LYS A CA 1
ATOM 1839 C C . LYS A 1 246 ? 10.440 15.577 12.514 1.00 88.00 246 LYS A C 1
ATOM 1841 O O . LYS A 1 246 ? 11.403 16.183 12.971 1.00 88.00 246 LYS A O 1
ATOM 1846 N N . ASN A 1 247 ? 10.542 14.372 11.950 1.00 88.38 247 ASN A N 1
ATOM 1847 C CA . ASN A 1 247 ? 11.790 13.604 11.898 1.00 88.38 247 ASN A CA 1
ATOM 1848 C C . ASN A 1 247 ? 12.218 13.185 10.480 1.00 88.38 247 ASN A C 1
ATOM 1850 O O . ASN A 1 247 ? 13.212 12.476 10.340 1.00 88.38 247 ASN A O 1
ATOM 1854 N N . VAL A 1 248 ? 11.513 13.625 9.430 1.00 91.31 248 VAL A N 1
ATOM 1855 C CA . VAL A 1 248 ? 11.922 13.366 8.044 1.00 91.31 248 VAL A CA 1
ATOM 1856 C C . VAL A 1 248 ? 13.304 13.952 7.755 1.00 91.31 248 VAL A C 1
ATOM 1858 O O . VAL A 1 248 ? 13.599 15.109 8.058 1.00 91.31 248 VAL A O 1
ATOM 1861 N N . VAL A 1 249 ? 14.163 13.140 7.142 1.00 90.81 249 VAL A N 1
ATOM 1862 C CA . VAL A 1 249 ? 15.527 13.544 6.799 1.00 90.81 249 VAL A CA 1
ATOM 1863 C C . VAL A 1 249 ? 15.513 14.447 5.568 1.00 90.81 249 VAL A C 1
ATOM 1865 O O . VAL A 1 249 ? 14.885 14.138 4.551 1.00 90.81 249 VAL A O 1
ATOM 1868 N N . THR A 1 250 ? 16.247 15.556 5.641 1.00 93.19 250 THR A N 1
ATOM 1869 C CA . THR A 1 250 ? 16.378 16.514 4.539 1.00 93.19 250 THR A CA 1
ATOM 1870 C C . THR A 1 250 ? 17.818 16.661 4.070 1.00 93.19 250 THR A C 1
ATOM 1872 O O . THR A 1 250 ? 18.746 16.587 4.871 1.00 93.19 250 THR A O 1
ATOM 1875 N N . GLN A 1 251 ? 17.993 16.961 2.786 1.00 92.00 251 GLN A N 1
ATOM 1876 C CA . GLN A 1 251 ? 19.264 17.312 2.158 1.00 92.00 251 GLN A CA 1
ATOM 1877 C C . GLN A 1 251 ? 19.185 18.705 1.526 1.00 92.00 251 GLN A C 1
ATOM 1879 O O . GLN A 1 251 ? 18.139 19.103 1.011 1.00 92.00 251 GLN A O 1
ATOM 1884 N N . LEU A 1 252 ? 20.285 19.459 1.547 1.00 91.56 252 LEU A N 1
ATOM 1885 C CA . LEU A 1 252 ? 20.344 20.780 0.920 1.00 91.56 252 LEU A CA 1
ATOM 1886 C C . LEU A 1 252 ? 20.711 20.663 -0.562 1.00 91.56 252 LEU A C 1
ATOM 1888 O O . LEU A 1 252 ? 21.719 20.053 -0.912 1.00 91.56 252 LEU A O 1
ATOM 1892 N N . VAL A 1 253 ? 19.931 21.318 -1.423 1.00 87.88 253 VAL A N 1
ATOM 1893 C CA . VAL A 1 253 ? 20.303 21.607 -2.814 1.00 87.88 253 VAL A CA 1
ATOM 1894 C C . VAL A 1 253 ? 20.448 23.121 -2.935 1.00 87.88 253 VAL A C 1
ATOM 1896 O O . VAL A 1 253 ? 19.466 23.867 -2.885 1.00 87.88 253 VAL A O 1
ATOM 1899 N N . GLY A 1 254 ? 21.696 23.590 -3.007 1.00 90.12 254 GLY A N 1
ATOM 1900 C CA . GLY A 1 254 ? 22.010 24.999 -2.767 1.00 90.12 254 GLY A CA 1
ATOM 1901 C C . GLY A 1 254 ? 21.662 25.381 -1.326 1.00 90.12 254 GLY A C 1
ATOM 1902 O O . GLY A 1 254 ? 22.230 24.834 -0.386 1.00 90.12 254 GLY A O 1
ATOM 1903 N N . THR A 1 255 ? 20.710 26.298 -1.149 1.00 92.25 255 THR A N 1
ATOM 1904 C CA . THR A 1 255 ? 20.200 26.729 0.168 1.00 92.25 255 THR A CA 1
ATOM 1905 C C . THR A 1 255 ? 18.824 26.156 0.510 1.00 92.25 255 THR A C 1
ATOM 1907 O O . THR A 1 255 ? 18.295 26.428 1.585 1.00 92.25 255 THR A O 1
ATOM 1910 N N . THR A 1 256 ? 18.216 25.388 -0.398 1.00 94.06 256 THR A N 1
ATOM 1911 C CA . THR A 1 256 ? 16.846 24.890 -0.229 1.00 94.06 256 THR A CA 1
ATOM 1912 C C . THR A 1 256 ? 16.864 23.452 0.300 1.00 94.06 256 THR A C 1
ATOM 1914 O O . THR A 1 256 ? 17.524 22.607 -0.308 1.00 94.06 256 THR A O 1
ATOM 1917 N N . PRO A 1 257 ? 16.154 23.145 1.403 1.00 94.75 257 PRO A N 1
ATOM 1918 C CA . PRO A 1 257 ? 16.040 21.785 1.919 1.00 94.75 257 PRO A CA 1
ATOM 1919 C C . PRO A 1 257 ? 15.009 20.972 1.128 1.00 94.75 257 PRO A C 1
ATOM 1921 O O . PRO A 1 257 ? 13.851 21.368 0.991 1.00 94.75 257 PRO A O 1
ATOM 1924 N N . TYR A 1 258 ? 15.421 19.801 0.658 1.00 94.25 258 TYR A N 1
ATOM 1925 C CA . TYR A 1 258 ? 14.585 18.785 0.021 1.00 94.25 258 TYR A CA 1
ATOM 1926 C C . TYR A 1 258 ? 14.522 17.553 0.912 1.00 94.25 258 TYR A C 1
ATOM 1928 O O . TYR A 1 258 ? 15.451 17.303 1.677 1.00 94.25 258 TYR A O 1
ATOM 1936 N N . VAL A 1 259 ? 13.454 16.765 0.804 1.00 94.25 259 VAL A N 1
ATOM 1937 C CA . VAL A 1 259 ? 13.437 15.432 1.420 1.00 94.25 259 VAL A CA 1
ATOM 1938 C C . VAL A 1 259 ? 14.570 14.616 0.803 1.00 94.25 259 VAL A C 1
ATOM 1940 O O . VAL A 1 259 ? 14.758 14.610 -0.416 1.00 94.25 259 VAL A O 1
ATOM 1943 N N . ALA A 1 260 ? 15.390 14.009 1.653 1.00 91.69 260 ALA A N 1
ATOM 1944 C CA . ALA A 1 260 ? 16.530 13.235 1.198 1.00 91.69 260 ALA A CA 1
ATOM 1945 C C . ALA A 1 260 ? 16.060 11.995 0.426 1.00 91.69 260 ALA A C 1
ATOM 1947 O O . ALA A 1 260 ? 15.097 11.344 0.808 1.00 91.69 260 ALA A O 1
ATOM 1948 N N . SER A 1 261 ? 16.750 11.636 -0.656 1.00 88.31 261 SER A N 1
ATOM 1949 C CA . SER A 1 261 ? 16.366 10.487 -1.494 1.00 88.31 261 SER A CA 1
ATOM 1950 C C . SER A 1 261 ? 16.602 9.124 -0.832 1.00 88.31 261 SER A C 1
ATOM 1952 O O . SER A 1 261 ? 16.190 8.103 -1.382 1.00 88.31 261 SER A O 1
ATOM 1954 N N . GLY A 1 262 ? 17.271 9.098 0.322 1.00 85.75 262 GLY A N 1
ATOM 1955 C CA . GLY A 1 262 ? 17.904 7.907 0.880 1.00 85.75 262 GLY A CA 1
ATOM 1956 C C . GLY A 1 262 ? 19.316 7.684 0.309 1.00 85.75 262 GLY A C 1
ATOM 1957 O O . GLY A 1 262 ? 19.829 8.549 -0.411 1.00 85.75 262 GLY A O 1
ATOM 1958 N N . PRO A 1 263 ? 19.947 6.539 0.610 1.00 85.12 263 PRO A N 1
ATOM 1959 C CA . PRO A 1 263 ? 19.347 5.413 1.317 1.00 85.12 263 PRO A CA 1
ATOM 1960 C C . PRO A 1 263 ? 19.214 5.610 2.836 1.00 85.12 263 PRO A C 1
ATOM 1962 O O . PRO A 1 263 ? 20.049 6.260 3.462 1.00 85.12 263 PRO A O 1
ATOM 1965 N N . PHE A 1 264 ? 18.184 5.002 3.431 1.00 78.00 264 PHE A N 1
ATOM 1966 C CA . PHE A 1 264 ? 17.996 4.897 4.886 1.00 78.00 264 PHE A CA 1
ATOM 1967 C C . PHE A 1 264 ? 17.830 3.439 5.329 1.00 78.00 264 PHE A C 1
ATOM 1969 O O . PHE A 1 264 ? 17.731 2.548 4.492 1.00 78.00 264 PHE A O 1
ATOM 1976 N N . GLY A 1 265 ? 17.795 3.194 6.642 1.00 66.69 265 GLY A N 1
ATOM 1977 C CA . GLY A 1 265 ? 17.552 1.870 7.227 1.00 66.69 265 GLY A CA 1
ATOM 1978 C C . GLY A 1 265 ? 18.815 1.036 7.471 1.00 66.69 265 GLY A C 1
ATOM 1979 O O . GLY A 1 265 ? 19.924 1.437 7.127 1.00 66.69 265 GLY A O 1
ATOM 1980 N N . SER A 1 266 ? 18.633 -0.133 8.092 1.00 59.75 266 SER A N 1
ATOM 1981 C CA . SER A 1 266 ? 19.718 -1.009 8.571 1.00 59.75 266 SER A CA 1
ATOM 1982 C C . SER A 1 266 ? 20.586 -1.599 7.449 1.00 59.75 266 SER A C 1
ATOM 1984 O O . SER A 1 266 ? 21.758 -1.884 7.683 1.00 59.75 266 SER A O 1
ATOM 1986 N N . GLY A 1 267 ? 20.034 -1.725 6.236 1.00 62.38 267 GLY A N 1
ATOM 1987 C CA . GLY A 1 267 ? 20.735 -2.201 5.036 1.00 62.38 267 GLY A CA 1
ATOM 1988 C C . GLY A 1 267 ? 21.104 -1.121 4.012 1.00 62.38 267 GLY A C 1
ATOM 1989 O O . GLY A 1 267 ? 21.755 -1.439 3.030 1.00 62.38 267 GLY A O 1
ATOM 1990 N N . ALA A 1 268 ? 20.718 0.145 4.225 1.00 67.12 268 ALA A N 1
ATOM 1991 C CA . ALA A 1 268 ? 20.892 1.229 3.247 1.00 67.12 268 ALA A CA 1
ATOM 1992 C C . ALA A 1 268 ? 20.283 0.945 1.848 1.00 67.12 268 ALA A C 1
ATOM 1994 O O . ALA A 1 268 ? 20.825 1.375 0.832 1.00 67.12 268 ALA A O 1
ATOM 1995 N N . ASP A 1 269 ? 19.109 0.308 1.809 1.00 79.69 269 ASP A N 1
ATOM 1996 C CA . ASP A 1 269 ? 18.402 -0.046 0.563 1.00 79.69 269 ASP A CA 1
ATOM 1997 C C . ASP A 1 269 ? 17.025 0.631 0.412 1.00 79.69 269 ASP A C 1
ATOM 1999 O O . ASP A 1 269 ? 16.280 0.354 -0.531 1.00 79.69 269 ASP A O 1
ATOM 2003 N N . PHE A 1 270 ? 16.666 1.538 1.328 1.00 86.62 270 PHE A N 1
ATOM 2004 C CA . PHE A 1 270 ? 15.370 2.221 1.321 1.00 86.62 270 PHE A CA 1
ATOM 2005 C C . PHE A 1 270 ? 15.480 3.601 0.684 1.00 86.62 270 PHE A C 1
ATOM 2007 O O . PHE A 1 270 ? 16.192 4.472 1.190 1.00 86.62 270 PHE A O 1
ATOM 2014 N N . PHE A 1 271 ? 14.732 3.824 -0.394 1.00 89.12 271 PHE A N 1
ATOM 2015 C CA . PHE A 1 271 ? 14.744 5.086 -1.133 1.00 89.12 271 PHE A CA 1
ATOM 2016 C C . PHE A 1 271 ? 13.404 5.788 -1.027 1.00 89.12 271 PHE A C 1
ATOM 2018 O O . PHE A 1 271 ? 12.367 5.135 -0.919 1.00 89.12 271 PHE A O 1
ATOM 2025 N N . PHE A 1 272 ? 13.440 7.120 -1.078 1.00 92.56 272 PHE A N 1
ATOM 2026 C CA . PHE A 1 272 ? 12.240 7.933 -0.948 1.00 92.56 272 PHE A CA 1
ATOM 2027 C C . PHE A 1 272 ? 11.213 7.506 -1.994 1.00 92.56 272 PHE A C 1
ATOM 2029 O O . PHE A 1 272 ? 11.532 7.295 -3.169 1.00 92.56 272 PHE A O 1
ATOM 2036 N N . GLU A 1 273 ? 9.984 7.328 -1.546 1.00 92.56 273 GLU A N 1
ATOM 2037 C CA . GLU A 1 273 ? 8.897 6.822 -2.364 1.00 92.56 273 GLU A CA 1
ATOM 2038 C C . GLU A 1 273 ? 7.845 7.909 -2.548 1.00 92.56 273 GLU A C 1
ATOM 2040 O O . GLU A 1 273 ? 7.509 8.267 -3.680 1.00 92.56 273 GLU A O 1
ATOM 2045 N N . THR A 1 274 ? 7.352 8.466 -1.438 1.00 95.50 274 THR A N 1
ATOM 2046 C CA . THR A 1 274 ? 6.263 9.440 -1.464 1.00 95.50 274 THR A CA 1
ATOM 2047 C C . THR A 1 274 ? 6.063 10.160 -0.125 1.00 95.50 274 THR A C 1
ATOM 2049 O O . THR A 1 274 ? 6.493 9.701 0.936 1.00 95.50 274 THR A O 1
ATOM 2052 N N . ALA A 1 275 ? 5.397 11.314 -0.192 1.00 97.12 275 ALA A N 1
ATOM 2053 C CA . ALA A 1 275 ? 4.869 12.051 0.947 1.00 97.12 275 ALA A CA 1
ATOM 2054 C C . ALA A 1 275 ? 3.337 11.936 0.990 1.00 97.12 275 ALA A C 1
ATOM 2056 O O . ALA A 1 275 ? 2.666 12.096 -0.032 1.00 97.12 275 ALA A O 1
ATOM 2057 N N . TRP A 1 276 ? 2.787 11.729 2.183 1.00 97.69 276 TRP A N 1
ATOM 2058 C CA . TRP A 1 276 ? 1.377 11.423 2.417 1.00 97.69 276 TRP A CA 1
ATOM 2059 C C . TRP A 1 276 ? 0.671 12.558 3.142 1.00 97.69 276 TRP A C 1
ATOM 2061 O O . TRP A 1 276 ? 1.192 13.093 4.125 1.00 97.69 276 TRP A O 1
ATOM 2071 N N . ALA A 1 277 ? -0.544 12.876 2.704 1.00 96.75 277 ALA A N 1
ATOM 2072 C CA . ALA A 1 277 ? -1.402 13.862 3.347 1.00 96.75 277 ALA A CA 1
ATOM 2073 C C . ALA A 1 277 ? -2.814 13.312 3.541 1.00 96.75 277 ALA A C 1
ATOM 2075 O O . ALA A 1 277 ? -3.340 12.622 2.668 1.00 96.75 277 ALA A O 1
ATOM 2076 N N . ALA A 1 278 ? -3.446 13.675 4.660 1.00 96.25 278 ALA A N 1
ATOM 2077 C CA . ALA A 1 278 ? -4.850 13.386 4.934 1.00 96.25 278 ALA A CA 1
ATOM 2078 C C . ALA A 1 278 ? -5.709 14.650 4.911 1.00 96.25 278 ALA A C 1
ATOM 2080 O O . ALA A 1 278 ? -5.378 15.667 5.530 1.00 96.25 278 ALA A O 1
ATOM 2081 N N . SER A 1 279 ? -6.862 14.545 4.259 1.00 94.94 279 SER A N 1
ATOM 2082 C CA . SER A 1 279 ? -7.884 15.588 4.168 1.00 94.94 279 SER A CA 1
ATOM 2083 C C . SER A 1 279 ? -9.225 15.077 4.686 1.00 94.94 279 SER A C 1
ATOM 2085 O O . SER A 1 279 ? -9.517 13.881 4.600 1.00 94.94 279 SER A O 1
ATOM 2087 N N . GLN A 1 280 ? -10.028 15.978 5.253 1.00 95.31 280 GLN A N 1
ATOM 2088 C CA . GLN A 1 280 ? -11.384 15.639 5.664 1.00 95.31 280 GLN A CA 1
ATOM 2089 C C . GLN A 1 280 ? -12.262 15.532 4.420 1.00 95.31 280 GLN A C 1
ATOM 2091 O O . GLN A 1 280 ? -12.215 16.392 3.539 1.00 95.31 280 GLN A O 1
ATOM 2096 N N . VAL A 1 281 ? -13.080 14.493 4.364 1.00 94.81 281 VAL A N 1
ATOM 2097 C CA . VAL A 1 281 ? -14.061 14.282 3.305 1.00 94.81 281 VAL A CA 1
ATOM 2098 C C . VAL A 1 281 ? -15.453 14.192 3.911 1.00 94.81 281 VAL A C 1
ATOM 2100 O O . VAL A 1 281 ? -15.624 13.762 5.053 1.00 94.81 281 VAL A O 1
ATOM 2103 N N . LYS A 1 282 ? -16.451 14.622 3.141 1.00 94.31 282 LYS A N 1
ATOM 2104 C CA . LYS A 1 282 ? -17.862 14.415 3.447 1.00 94.31 282 LYS A CA 1
ATOM 2105 C C . LYS A 1 282 ? -18.548 13.884 2.201 1.00 94.31 282 LYS A C 1
ATOM 2107 O O . LYS A 1 282 ? -18.581 14.573 1.183 1.00 94.31 282 LYS A O 1
ATOM 2112 N N . ASP A 1 283 ? -19.105 12.690 2.291 1.00 90.88 283 ASP A N 1
ATOM 2113 C CA . ASP A 1 283 ? -19.865 12.066 1.211 1.00 90.88 283 ASP A CA 1
ATOM 2114 C C . ASP A 1 283 ? -21.176 11.460 1.747 1.00 90.88 283 ASP A C 1
ATOM 2116 O O . ASP A 1 283 ? -21.641 11.806 2.836 1.00 90.88 283 ASP A O 1
ATOM 2120 N N . THR A 1 284 ? -21.807 10.583 0.962 1.00 90.12 284 THR A N 1
ATOM 2121 C CA . THR A 1 284 ? -23.062 9.903 1.335 1.00 90.12 284 THR A CA 1
ATOM 2122 C C . THR A 1 284 ? -22.928 8.994 2.556 1.00 90.12 284 THR A C 1
ATOM 2124 O O . THR A 1 284 ? -23.928 8.670 3.191 1.00 90.12 284 THR A O 1
ATOM 2127 N N . GLN A 1 285 ? -21.705 8.596 2.890 1.00 87.62 285 GLN A N 1
ATOM 2128 C CA . GLN A 1 285 ? -21.363 7.706 3.984 1.00 87.62 285 GLN A CA 1
ATOM 2129 C C . GLN A 1 285 ? -20.977 8.451 5.273 1.00 87.62 285 GLN A C 1
ATOM 2131 O O . GLN A 1 285 ? -20.878 7.813 6.322 1.00 87.62 285 GLN A O 1
ATOM 2136 N N . GLY A 1 286 ? -20.822 9.780 5.221 1.00 92.25 286 GLY A N 1
ATOM 2137 C CA . GLY A 1 286 ? -20.620 10.641 6.387 1.00 92.25 286 GLY A CA 1
ATOM 2138 C C . GLY A 1 286 ? -19.358 11.496 6.306 1.00 92.25 286 GLY A C 1
ATOM 2139 O O . GLY A 1 286 ? -18.813 11.735 5.229 1.00 92.25 286 GLY A O 1
ATOM 2140 N N . TYR A 1 287 ? -18.916 11.991 7.464 1.00 94.81 287 TYR A N 1
ATOM 2141 C CA . TYR A 1 287 ? -17.618 12.650 7.612 1.00 94.81 287 TYR A CA 1
ATOM 2142 C C . TYR A 1 287 ? -16.524 11.601 7.807 1.00 94.81 287 TYR A C 1
ATOM 2144 O O . TYR A 1 287 ? -16.737 10.601 8.488 1.00 94.81 287 TYR A O 1
ATOM 2152 N N . GLY A 1 288 ? -15.348 11.834 7.238 1.00 95.88 288 GLY A N 1
ATOM 2153 C CA . GLY A 1 288 ? -14.211 10.938 7.396 1.00 95.88 288 GLY A CA 1
ATOM 2154 C C . GLY A 1 288 ? -12.893 11.568 6.977 1.00 95.88 288 GLY A C 1
ATOM 2155 O O . GLY A 1 288 ? -12.833 12.734 6.585 1.00 95.88 288 GLY A O 1
ATOM 2156 N N . TRP A 1 289 ? -11.835 10.772 7.046 1.00 96.56 289 TRP A N 1
ATOM 2157 C CA . TRP A 1 289 ? -10.486 11.160 6.655 1.00 96.56 289 TRP A CA 1
ATOM 2158 C C . TRP A 1 289 ? -10.020 10.301 5.487 1.00 96.56 289 TRP A C 1
ATOM 2160 O O . TRP A 1 289 ? -9.973 9.076 5.596 1.00 96.56 289 TRP A O 1
ATOM 2170 N N . ARG A 1 290 ? -9.664 10.954 4.378 1.00 95.81 290 ARG A N 1
ATOM 2171 C CA . ARG A 1 290 ? -9.019 10.321 3.226 1.00 95.81 290 ARG A CA 1
ATOM 2172 C C . ARG A 1 290 ? -7.573 10.765 3.174 1.00 95.81 290 ARG A C 1
ATOM 2174 O O . ARG A 1 290 ? -7.308 11.970 3.085 1.00 95.81 290 ARG A O 1
ATOM 2181 N N . ALA A 1 291 ? -6.661 9.805 3.198 1.00 96.56 291 ALA A N 1
ATOM 2182 C CA . ALA A 1 291 ? -5.264 10.061 2.902 1.00 96.56 291 ALA A CA 1
ATOM 2183 C C . ALA A 1 291 ? -4.925 9.661 1.471 1.00 96.56 291 ALA A C 1
ATOM 2185 O O . ALA A 1 291 ? -5.626 8.858 0.869 1.00 96.56 291 ALA A O 1
ATOM 2186 N N . LYS A 1 292 ? -3.879 10.273 0.921 1.00 95.75 292 LYS A N 1
ATOM 2187 C CA . LYS A 1 292 ? -3.320 9.943 -0.391 1.00 95.75 292 LYS A CA 1
ATOM 2188 C C . LYS A 1 292 ? -1.883 10.442 -0.502 1.00 95.75 292 LYS A C 1
ATOM 2190 O O . LYS A 1 292 ? -1.444 11.274 0.301 1.00 95.75 292 LYS A O 1
ATOM 2195 N N . ALA A 1 293 ? -1.176 9.968 -1.518 1.00 96.56 293 ALA A N 1
ATOM 2196 C CA . ALA A 1 293 ? 0.111 10.523 -1.902 1.00 96.56 293 ALA A CA 1
ATOM 2197 C C . ALA A 1 293 ? -0.067 11.954 -2.439 1.00 96.56 293 ALA A C 1
ATOM 2199 O O . ALA A 1 293 ? -0.984 12.241 -3.209 1.00 96.56 293 ALA A O 1
ATOM 2200 N N . LEU A 1 294 ? 0.829 12.862 -2.051 1.00 95.56 294 LEU A N 1
ATOM 2201 C CA . LEU A 1 294 ? 0.932 14.199 -2.651 1.00 95.56 294 LEU A CA 1
ATOM 2202 C C . LEU A 1 294 ? 1.652 14.158 -4.004 1.00 95.56 294 LEU A C 1
ATOM 2204 O O . LEU A 1 294 ? 1.385 14.957 -4.896 1.00 95.56 294 LEU A O 1
ATOM 2208 N N . CYS A 1 295 ? 2.593 13.233 -4.128 1.00 94.94 295 CYS A N 1
ATOM 2209 C CA . CYS A 1 295 ? 3.449 13.016 -5.282 1.00 94.94 295 CYS A CA 1
ATOM 2210 C C . CYS A 1 295 ? 4.032 11.604 -5.175 1.00 94.94 295 CYS A C 1
ATOM 2212 O O . CYS A 1 295 ? 4.005 11.009 -4.099 1.00 94.94 295 CYS A O 1
ATOM 2214 N N . LEU A 1 296 ? 4.632 11.099 -6.248 1.00 94.44 296 LEU A N 1
ATOM 2215 C CA . LEU A 1 296 ? 5.526 9.941 -6.186 1.00 94.44 296 LEU A CA 1
ATOM 2216 C C . LEU A 1 296 ? 6.896 10.333 -6.726 1.00 94.44 296 LEU A C 1
ATOM 2218 O O . LEU A 1 296 ? 7.017 11.269 -7.531 1.00 94.44 296 LEU A O 1
ATOM 2222 N N . THR A 1 297 ? 7.931 9.618 -6.295 1.00 92.31 297 THR A N 1
ATOM 2223 C CA . THR A 1 297 ? 9.252 9.763 -6.898 1.00 92.31 297 THR A CA 1
ATOM 2224 C C . THR A 1 297 ? 9.268 9.268 -8.335 1.00 92.31 297 THR A C 1
ATOM 2226 O O . THR A 1 297 ? 8.446 8.453 -8.764 1.00 92.31 297 THR A O 1
ATOM 2229 N N . LYS A 1 298 ? 10.250 9.737 -9.100 1.00 89.75 298 LYS A N 1
ATOM 2230 C CA . LYS A 1 298 ? 10.530 9.253 -10.454 1.00 89.75 298 LYS A CA 1
ATOM 2231 C C . LYS A 1 298 ? 10.665 7.731 -10.485 1.00 89.75 298 LYS A C 1
ATOM 2233 O O . LYS A 1 298 ? 10.081 7.066 -11.339 1.00 89.75 298 LYS A O 1
ATOM 2238 N N . LYS A 1 299 ? 11.405 7.176 -9.522 1.00 88.06 299 LYS A N 1
ATOM 2239 C CA . LYS A 1 299 ? 11.600 5.730 -9.406 1.00 88.06 299 LYS A CA 1
ATOM 2240 C C . LYS A 1 299 ? 10.275 5.004 -9.161 1.00 88.06 299 LYS A C 1
ATOM 2242 O O . LYS A 1 299 ? 10.021 4.012 -9.833 1.00 88.06 299 LYS A O 1
ATOM 2247 N N . ARG A 1 300 ? 9.388 5.509 -8.299 1.00 90.00 300 ARG A N 1
ATOM 2248 C CA . ARG A 1 300 ? 8.077 4.871 -8.093 1.00 90.00 300 ARG A CA 1
ATOM 2249 C C . ARG A 1 300 ? 7.158 4.992 -9.302 1.00 90.00 300 ARG A C 1
ATOM 2251 O O . ARG A 1 300 ? 6.561 4.002 -9.701 1.00 90.00 300 ARG A O 1
ATOM 2258 N N . TRP A 1 30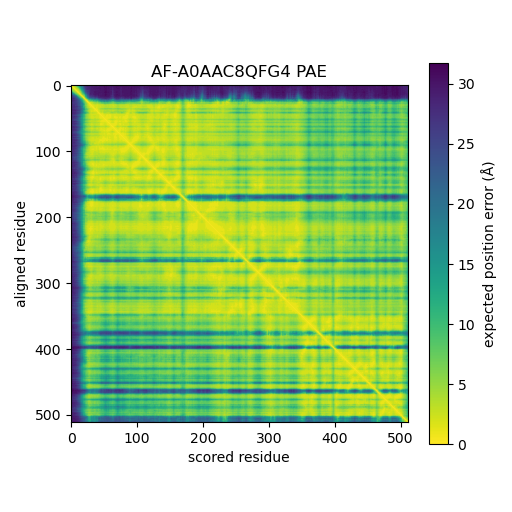1 ? 7.115 6.143 -9.972 1.00 89.12 301 TRP A N 1
ATOM 2259 C CA . TRP A 1 301 ? 6.391 6.238 -11.244 1.00 89.12 301 TRP A CA 1
ATOM 2260 C C . TRP A 1 301 ? 6.918 5.247 -12.284 1.00 89.12 301 TRP A C 1
ATOM 2262 O O . TRP A 1 301 ? 6.143 4.764 -13.104 1.00 89.12 301 TRP A O 1
ATOM 2272 N N . SER A 1 302 ? 8.204 4.888 -12.237 1.00 86.88 302 SER A N 1
ATOM 2273 C CA . SER A 1 302 ? 8.768 3.883 -13.138 1.00 86.88 302 SER A CA 1
ATOM 2274 C C . SER A 1 302 ? 8.300 2.452 -12.931 1.00 86.88 302 SER A C 1
ATOM 2276 O O . SER A 1 302 ? 8.626 1.613 -13.755 1.00 86.88 302 SER A O 1
ATOM 2278 N N . THR A 1 303 ? 7.532 2.156 -11.889 1.00 86.94 303 THR A N 1
ATOM 2279 C CA . THR A 1 303 ? 6.987 0.810 -11.660 1.00 86.94 303 THR A CA 1
ATOM 2280 C C . THR A 1 303 ? 5.464 0.771 -11.776 1.00 86.94 303 THR A C 1
ATOM 2282 O O . THR A 1 303 ? 4.841 -0.244 -11.482 1.00 86.94 303 THR A O 1
ATOM 2285 N N . LEU A 1 304 ? 4.845 1.873 -12.218 1.00 85.38 304 LEU A N 1
ATOM 2286 C CA . LEU A 1 304 ? 3.399 1.984 -12.387 1.00 85.38 304 LEU A CA 1
ATOM 2287 C C . LEU A 1 304 ? 3.017 2.144 -13.868 1.00 85.38 304 LEU A C 1
ATOM 2289 O O . LEU A 1 304 ? 3.747 2.810 -14.621 1.00 85.38 304 LEU A O 1
ATOM 2293 N N . PRO A 1 305 ? 1.834 1.641 -14.282 1.00 79.69 305 PRO A N 1
ATOM 2294 C CA . PRO A 1 305 ? 1.240 1.960 -15.580 1.00 79.69 305 PRO A CA 1
ATOM 2295 C C . PRO A 1 305 ? 1.171 3.469 -15.823 1.00 79.69 305 PRO A C 1
ATOM 2297 O O . PRO A 1 305 ? 1.117 4.245 -14.868 1.00 79.69 305 PRO A O 1
ATOM 2300 N N . LEU A 1 306 ? 1.169 3.911 -17.086 1.00 77.44 306 LEU A N 1
ATOM 2301 C CA . LEU A 1 306 ? 0.954 5.327 -17.415 1.00 77.44 306 LEU A CA 1
ATOM 2302 C C . LEU A 1 306 ? -0.402 5.800 -16.868 1.00 77.44 306 LEU A C 1
ATOM 2304 O O . LEU A 1 306 ? -1.407 5.119 -17.034 1.00 77.44 306 LEU A O 1
ATOM 2308 N N . ASN A 1 307 ? -0.418 6.985 -16.258 1.00 75.06 307 ASN A N 1
ATOM 2309 C CA . ASN A 1 307 ? -1.498 7.542 -15.433 1.00 75.06 307 ASN A CA 1
ATOM 2310 C C . ASN A 1 307 ? -1.717 6.853 -14.073 1.00 75.06 307 ASN A C 1
ATOM 2312 O O . ASN A 1 307 ? -2.660 7.194 -13.362 1.00 75.06 307 ASN A O 1
ATOM 2316 N N . GLY A 1 308 ? -0.828 5.937 -13.685 1.00 77.56 308 GLY A N 1
ATOM 2317 C CA . GLY A 1 308 ? -0.920 5.186 -12.440 1.00 77.56 308 GLY A CA 1
ATOM 2318 C C . GLY A 1 308 ? -2.035 4.144 -12.461 1.00 77.56 308 GLY A C 1
ATOM 2319 O O . GLY A 1 308 ? -2.447 3.652 -13.507 1.00 77.56 308 GLY A O 1
ATOM 2320 N N . THR A 1 309 ? -2.504 3.802 -11.269 1.00 78.44 309 THR A N 1
ATOM 2321 C CA . THR A 1 309 ? -3.570 2.822 -10.994 1.00 78.44 309 THR A CA 1
ATOM 2322 C C . THR A 1 309 ? -4.825 3.468 -10.406 1.00 78.44 309 THR A C 1
ATOM 2324 O O . THR A 1 309 ? -5.791 2.770 -10.094 1.00 78.44 309 THR A O 1
ATOM 2327 N N . CYS A 1 310 ? -4.820 4.796 -10.249 1.00 82.19 310 CYS A N 1
ATOM 2328 C CA . CYS A 1 310 ? -5.944 5.533 -9.692 1.00 82.19 310 CYS A CA 1
ATOM 2329 C C . CYS A 1 310 ? -7.170 5.412 -10.598 1.00 82.19 310 CYS A C 1
ATOM 2331 O O . CYS A 1 310 ? -7.089 5.651 -11.804 1.00 82.19 310 CYS A O 1
ATOM 2333 N N . LEU A 1 311 ? -8.326 5.132 -10.002 1.00 80.81 311 LEU A N 1
ATOM 2334 C CA . LEU A 1 311 ? -9.627 5.199 -10.661 1.00 80.81 311 LEU A CA 1
ATOM 2335 C C . LEU A 1 311 ? -9.902 6.607 -11.178 1.00 80.81 311 LEU A C 1
ATOM 2337 O O . LEU A 1 311 ? -10.430 6.773 -12.278 1.00 80.81 311 LEU A O 1
ATOM 2341 N N . ASN A 1 312 ? -9.536 7.622 -10.391 1.00 81.44 312 ASN A N 1
ATOM 2342 C CA . ASN A 1 312 ? -9.588 9.005 -10.826 1.00 81.44 312 ASN A CA 1
ATOM 2343 C C . ASN A 1 312 ? -8.166 9.584 -10.983 1.00 81.44 312 ASN A C 1
ATOM 2345 O O . ASN A 1 312 ? -7.503 9.859 -9.979 1.00 81.44 312 ASN A O 1
ATOM 2349 N N . PRO A 1 313 ? -7.703 9.872 -12.216 1.00 75.31 313 PRO A N 1
ATOM 2350 C CA . PRO A 1 313 ? -6.357 10.391 -12.466 1.00 75.31 313 PRO A CA 1
ATOM 2351 C C . PRO A 1 313 ? -6.122 11.803 -11.903 1.00 75.31 313 PRO A C 1
ATOM 2353 O O . PRO A 1 313 ? -4.985 12.271 -11.879 1.00 75.31 313 PRO A O 1
ATOM 2356 N N . THR A 1 314 ? -7.163 12.504 -11.433 1.00 81.75 314 THR A N 1
ATOM 2357 C CA . THR A 1 314 ? -6.993 13.778 -10.715 1.00 81.75 314 THR A CA 1
ATOM 2358 C C . THR A 1 314 ? -6.596 13.587 -9.253 1.00 81.75 314 THR A C 1
ATOM 2360 O O . THR A 1 314 ? -6.178 14.548 -8.609 1.00 81.75 314 THR A O 1
ATOM 2363 N N . ASN A 1 315 ? -6.758 12.382 -8.693 1.00 85.38 315 ASN A N 1
ATOM 2364 C CA . ASN A 1 315 ? -6.392 12.116 -7.302 1.00 85.38 315 ASN A CA 1
ATOM 2365 C C . ASN A 1 315 ? -4.878 12.170 -7.107 1.00 85.38 315 ASN A C 1
ATOM 2367 O O . ASN A 1 315 ? -4.433 12.755 -6.116 1.00 85.38 315 ASN A O 1
ATOM 2371 N N . LEU A 1 316 ? -4.132 11.657 -8.086 1.00 91.12 316 LEU A N 1
ATOM 2372 C CA . LEU A 1 316 ? -2.680 11.717 -8.164 1.00 91.12 316 LEU A CA 1
ATOM 2373 C C . LEU A 1 316 ? -2.255 11.943 -9.629 1.00 91.12 316 LEU A C 1
ATOM 2375 O O . LEU A 1 316 ? -2.128 10.985 -10.393 1.00 91.12 316 LEU A O 1
ATOM 2379 N N . PRO A 1 317 ? -2.063 13.207 -10.038 1.00 90.19 317 PRO A N 1
ATOM 2380 C CA . PRO A 1 317 ? -1.638 13.548 -11.391 1.00 90.19 317 PRO A CA 1
ATOM 2381 C C . PRO A 1 317 ? -0.299 12.897 -11.773 1.00 90.19 317 PRO A C 1
ATOM 2383 O O . PRO A 1 317 ? 0.695 13.071 -11.069 1.00 90.19 317 PRO A O 1
ATOM 2386 N N . ASP A 1 318 ? -0.257 12.187 -12.905 1.00 88.19 318 ASP A N 1
ATOM 2387 C CA . ASP A 1 318 ? 0.966 11.541 -13.398 1.00 88.19 318 ASP A CA 1
ATOM 2388 C C . ASP A 1 318 ? 1.857 12.541 -14.169 1.00 88.19 318 ASP A C 1
ATOM 2390 O O . ASP A 1 318 ? 1.491 12.977 -15.265 1.00 88.19 318 ASP A O 1
ATOM 2394 N N . PRO A 1 319 ? 3.053 12.888 -13.663 1.00 88.25 319 PRO A N 1
ATOM 2395 C CA . PRO A 1 319 ? 3.980 13.828 -14.300 1.00 88.25 319 PRO A CA 1
ATOM 2396 C C . PRO A 1 319 ? 4.573 13.344 -15.631 1.00 88.25 319 PRO A C 1
ATOM 2398 O O . PRO A 1 319 ? 5.156 14.141 -16.368 1.00 88.25 319 PRO A O 1
ATOM 2401 N N . ARG A 1 320 ? 4.421 12.061 -15.983 1.00 82.62 320 ARG A N 1
ATOM 2402 C CA . ARG A 1 320 ? 4.857 11.502 -17.275 1.00 82.62 320 ARG A CA 1
ATOM 2403 C C . ARG A 1 320 ? 3.928 11.902 -18.418 1.00 82.62 320 ARG A C 1
ATOM 2405 O O . ARG A 1 320 ? 4.366 11.993 -19.563 1.00 82.62 320 ARG A O 1
ATOM 2412 N N . THR A 1 321 ? 2.656 12.149 -18.112 1.00 81.69 321 THR A N 1
ATOM 2413 C CA . THR A 1 321 ? 1.616 12.508 -19.089 1.00 81.69 321 THR A CA 1
ATOM 2414 C C . THR A 1 321 ? 1.084 13.927 -18.866 1.00 81.69 321 THR A C 1
ATOM 2416 O O . THR A 1 321 ? 0.639 14.576 -19.814 1.00 81.69 321 THR A O 1
ATOM 2419 N N . GLN A 1 322 ? 1.191 14.461 -17.646 1.00 84.62 322 GLN A N 1
ATOM 2420 C CA . GLN A 1 322 ? 0.682 15.773 -17.250 1.00 84.62 322 GLN A CA 1
ATOM 2421 C C . GLN A 1 322 ? 1.834 16.723 -16.903 1.00 84.62 322 GLN A C 1
ATOM 2423 O O . GLN A 1 322 ? 2.399 16.677 -15.816 1.00 84.62 322 GLN A O 1
ATOM 2428 N N . ARG A 1 323 ? 2.156 17.655 -17.812 1.00 78.44 323 ARG A N 1
ATOM 2429 C CA . ARG A 1 323 ? 3.331 18.549 -17.693 1.00 78.44 323 ARG A CA 1
ATOM 2430 C C . ARG A 1 323 ? 3.407 19.393 -16.412 1.00 78.44 323 ARG A C 1
ATOM 2432 O O . ARG A 1 323 ? 4.489 19.866 -16.087 1.00 78.44 323 ARG A O 1
ATOM 2439 N N . GLN A 1 324 ? 2.281 19.653 -15.747 1.00 83.69 324 GLN A N 1
ATOM 2440 C CA . GLN A 1 324 ? 2.227 20.484 -14.535 1.00 83.69 324 GLN A CA 1
ATOM 2441 C C . GLN A 1 324 ? 2.330 19.673 -13.238 1.00 83.69 324 GLN A C 1
ATOM 2443 O O . GLN A 1 324 ? 2.517 20.261 -12.175 1.00 83.69 324 GLN A O 1
ATOM 2448 N N . ALA A 1 325 ? 2.190 18.349 -13.307 1.00 87.62 325 ALA A N 1
ATOM 2449 C CA . ALA A 1 325 ? 2.282 17.509 -12.127 1.00 87.62 325 ALA A CA 1
ATOM 2450 C C . ALA A 1 325 ? 3.750 17.411 -11.662 1.00 87.62 325 ALA A C 1
ATOM 2452 O O . ALA A 1 325 ? 4.644 17.239 -12.498 1.00 87.62 325 ALA A O 1
ATOM 2453 N N . PRO A 1 326 ? 4.030 17.545 -10.353 1.00 90.69 326 PRO A N 1
ATOM 2454 C CA . PRO A 1 326 ? 5.385 17.445 -9.832 1.00 90.69 326 PRO A CA 1
ATOM 2455 C C . PRO A 1 326 ? 5.774 15.996 -9.517 1.00 90.69 326 PRO A C 1
ATOM 2457 O O . PRO A 1 326 ? 4.974 15.195 -9.033 1.00 90.69 326 PRO A O 1
ATOM 2460 N N . PHE A 1 327 ? 7.056 15.689 -9.696 1.00 92.50 327 PHE A N 1
ATOM 2461 C CA . PHE A 1 327 ? 7.693 14.570 -8.998 1.00 92.50 327 PHE A CA 1
ATOM 2462 C C . PHE A 1 327 ? 7.994 14.969 -7.552 1.00 92.50 327 PHE A C 1
ATOM 2464 O O . PHE A 1 327 ? 8.245 16.148 -7.288 1.00 92.50 327 PHE A O 1
ATOM 2471 N N . CYS A 1 328 ? 8.053 14.018 -6.619 1.00 93.62 328 CYS A N 1
ATOM 2472 C CA . CYS A 1 328 ? 8.399 14.354 -5.234 1.00 93.62 328 CYS A CA 1
ATOM 2473 C C . CYS A 1 328 ? 9.770 15.026 -5.102 1.00 93.62 328 CYS A C 1
ATOM 2475 O O . CYS A 1 328 ? 9.925 15.960 -4.324 1.00 93.62 328 CYS A O 1
ATOM 2477 N N . GLU A 1 329 ? 10.747 14.621 -5.911 1.00 90.06 329 GLU A N 1
ATOM 2478 C CA . GLU A 1 329 ? 12.098 15.188 -5.915 1.00 90.06 329 GLU A CA 1
ATOM 2479 C C . GLU A 1 329 ? 12.141 16.635 -6.432 1.00 90.06 329 GLU A C 1
ATOM 2481 O O . GLU A 1 329 ? 13.150 17.317 -6.278 1.00 90.06 329 GLU A O 1
ATOM 2486 N N . SER A 1 330 ? 11.057 17.112 -7.055 1.00 91.19 330 SER A N 1
ATOM 2487 C CA . SER A 1 330 ? 10.932 18.501 -7.514 1.00 91.19 330 SER A CA 1
ATOM 2488 C C . SER A 1 330 ? 10.355 19.450 -6.460 1.00 91.19 330 SER A C 1
ATOM 2490 O O . SER A 1 330 ? 10.328 20.657 -6.690 1.00 91.19 330 SER A O 1
ATOM 2492 N N . LEU A 1 331 ? 9.910 18.925 -5.314 1.00 94.00 331 LEU A N 1
ATOM 2493 C CA . LEU A 1 331 ? 9.307 19.698 -4.233 1.00 94.00 331 LEU A CA 1
ATOM 2494 C C . LEU A 1 331 ? 10.267 19.790 -3.043 1.00 94.00 331 LEU A C 1
ATOM 2496 O O . LEU A 1 331 ? 10.795 18.783 -2.568 1.00 94.00 331 LEU A O 1
ATOM 2500 N N . SER A 1 332 ? 10.474 21.002 -2.527 1.00 95.69 332 SER A N 1
ATOM 2501 C CA . SER A 1 332 ? 11.212 21.202 -1.280 1.00 95.69 332 SER A CA 1
ATOM 2502 C C . SER A 1 332 ? 10.460 20.581 -0.098 1.00 95.69 332 SER A C 1
ATOM 2504 O O . SER A 1 332 ? 9.237 20.407 -0.125 1.00 95.69 332 SER A O 1
ATOM 2506 N N . ALA A 1 333 ? 11.175 20.315 0.997 1.00 96.00 333 ALA A N 1
ATOM 2507 C CA . ALA A 1 333 ? 10.553 19.836 2.228 1.00 96.00 333 ALA A CA 1
ATOM 2508 C C . ALA A 1 333 ? 9.474 20.817 2.726 1.00 96.00 333 ALA A C 1
ATOM 2510 O O . ALA A 1 333 ? 8.380 20.404 3.100 1.00 96.00 333 ALA A O 1
ATOM 2511 N N . SER A 1 334 ? 9.732 22.128 2.649 1.00 96.38 334 SER A N 1
ATOM 2512 C CA . SER A 1 334 ? 8.752 23.153 3.031 1.00 96.38 334 SER A CA 1
ATOM 2513 C C . SER A 1 334 ? 7.511 23.166 2.133 1.00 96.38 334 SER A C 1
ATOM 2515 O O . SER A 1 334 ? 6.408 23.354 2.643 1.00 96.38 334 SER A O 1
ATOM 2517 N N . GLN A 1 335 ? 7.656 22.927 0.824 1.00 97.25 335 GLN A N 1
ATOM 2518 C CA . GLN A 1 335 ? 6.523 22.822 -0.098 1.00 97.25 335 GLN A CA 1
ATOM 2519 C C . GLN A 1 335 ? 5.651 21.612 0.243 1.00 97.25 335 GLN A C 1
ATOM 2521 O O . GLN A 1 335 ? 4.439 21.771 0.381 1.00 97.25 335 GLN A O 1
ATOM 2526 N N . LEU A 1 336 ? 6.252 20.439 0.458 1.00 97.44 336 LEU A N 1
ATOM 2527 C CA . LEU A 1 336 ? 5.525 19.228 0.860 1.00 97.44 336 LEU A CA 1
ATOM 2528 C C . LEU A 1 336 ? 4.760 19.442 2.173 1.00 97.44 336 LEU A C 1
ATOM 2530 O O . LEU A 1 336 ? 3.563 19.169 2.249 1.00 97.44 336 LEU A O 1
ATOM 2534 N N . LEU A 1 337 ? 5.415 20.010 3.189 1.00 96.38 337 LEU A N 1
ATOM 2535 C CA . LEU A 1 337 ? 4.777 20.317 4.472 1.00 96.38 337 LEU A CA 1
ATOM 2536 C C . LEU A 1 337 ? 3.642 21.342 4.327 1.00 96.38 337 LEU A C 1
ATOM 2538 O O . LEU A 1 337 ? 2.583 21.169 4.925 1.00 96.38 337 LEU A O 1
ATOM 2542 N N . SER A 1 338 ? 3.814 22.373 3.491 1.00 96.56 338 SER A N 1
ATOM 2543 C CA . SER A 1 338 ? 2.758 23.363 3.221 1.00 96.56 338 SER A CA 1
ATOM 2544 C C . SER A 1 338 ? 1.538 22.771 2.506 1.00 96.56 338 SER A C 1
ATOM 2546 O O . SER A 1 338 ? 0.431 23.280 2.656 1.00 96.56 338 SER A O 1
ATOM 2548 N N . GLN A 1 339 ? 1.726 21.667 1.775 1.00 96.12 339 GLN A N 1
ATOM 2549 C CA . GLN A 1 339 ? 0.654 20.883 1.157 1.00 96.12 339 GLN A CA 1
ATOM 2550 C C . GLN A 1 339 ? 0.026 19.864 2.124 1.00 96.12 339 GLN A C 1
ATOM 2552 O O . GLN A 1 339 ? -0.863 19.109 1.737 1.00 96.12 339 GLN A O 1
ATOM 2557 N N . GLY A 1 340 ? 0.455 19.851 3.389 1.00 95.94 340 GLY A N 1
ATOM 2558 C CA . GLY A 1 340 ? -0.092 18.983 4.424 1.00 95.94 340 GLY A CA 1
ATOM 2559 C C . GLY A 1 340 ? 0.561 17.607 4.495 1.00 95.94 340 GLY A C 1
ATOM 2560 O O . GLY A 1 340 ? -0.082 16.686 4.992 1.00 95.94 340 GLY A O 1
ATOM 2561 N N . ALA A 1 341 ? 1.800 17.443 4.014 1.00 97.12 341 ALA A N 1
ATOM 2562 C CA . ALA A 1 341 ? 2.554 16.208 4.224 1.00 97.12 341 ALA A CA 1
ATOM 2563 C C . ALA A 1 341 ? 2.710 15.918 5.727 1.00 97.12 341 ALA A C 1
ATOM 2565 O O . ALA A 1 341 ? 3.207 16.755 6.483 1.00 97.12 341 ALA A O 1
ATOM 2566 N N . MET A 1 342 ? 2.296 14.727 6.152 1.00 95.88 342 MET A N 1
ATOM 2567 C CA . MET A 1 342 ? 2.336 14.277 7.549 1.00 95.88 342 MET A CA 1
ATOM 2568 C C . MET A 1 342 ? 3.255 13.070 7.735 1.00 95.88 342 MET A C 1
ATOM 2570 O O . MET A 1 342 ? 3.922 12.970 8.767 1.00 95.88 342 MET A O 1
ATOM 2574 N N . LEU A 1 343 ? 3.302 12.182 6.738 1.00 96.50 343 LEU A N 1
ATOM 2575 C CA . LEU A 1 343 ? 4.148 10.990 6.708 1.00 96.50 343 LEU A CA 1
ATOM 2576 C C . LEU A 1 343 ? 4.946 10.934 5.406 1.00 96.50 343 LEU A C 1
ATOM 2578 O O . LEU A 1 343 ? 4.513 11.447 4.376 1.00 96.50 343 LEU A O 1
ATOM 2582 N N . PHE A 1 344 ? 6.101 10.286 5.453 1.00 95.88 344 PHE A N 1
ATOM 2583 C CA . PHE A 1 344 ? 7.011 10.095 4.329 1.00 95.88 344 PHE A CA 1
ATOM 2584 C C . PHE A 1 344 ? 7.434 8.632 4.317 1.00 95.88 344 PHE A C 1
ATOM 2586 O O . PHE A 1 344 ? 7.978 8.157 5.316 1.00 95.88 344 PHE A O 1
ATOM 2593 N N . SER A 1 345 ? 7.188 7.929 3.212 1.00 94.31 345 SER A N 1
ATOM 2594 C CA . SER A 1 345 ? 7.601 6.533 3.063 1.00 94.31 345 SER A CA 1
ATOM 2595 C C . SER A 1 345 ? 8.834 6.401 2.186 1.00 94.31 345 SER A C 1
ATOM 2597 O O . SER A 1 345 ? 9.063 7.156 1.235 1.00 94.31 345 SER A O 1
ATOM 2599 N N . TYR A 1 346 ? 9.631 5.409 2.546 1.00 92.62 346 TYR A N 1
ATOM 2600 C CA . TYR A 1 346 ? 10.777 4.925 1.812 1.00 92.62 346 TYR A CA 1
ATOM 2601 C C . TYR A 1 346 ? 10.590 3.426 1.649 1.00 92.62 346 TYR A C 1
ATOM 2603 O O . TYR A 1 346 ? 10.248 2.759 2.623 1.00 92.62 346 TYR A O 1
ATOM 2611 N N . SER A 1 347 ? 10.841 2.886 0.465 1.00 88.19 347 SER A N 1
ATOM 2612 C CA . SER A 1 347 ? 10.716 1.451 0.218 1.00 88.19 347 SER A CA 1
ATOM 2613 C C . SER A 1 347 ? 12.001 0.887 -0.371 1.00 88.19 347 SER A C 1
ATOM 2615 O O . SER A 1 347 ? 12.763 1.586 -1.056 1.00 88.19 347 SER A O 1
ATOM 2617 N N . SER A 1 348 ? 12.261 -0.391 -0.096 1.00 81.88 348 SER A N 1
ATOM 2618 C CA . SER A 1 348 ? 13.124 -1.174 -0.974 1.00 81.88 348 SER A CA 1
ATOM 2619 C C . SER A 1 348 ? 12.286 -1.505 -2.205 1.00 81.88 348 SER A C 1
ATOM 2621 O O . SER A 1 348 ? 11.245 -2.150 -2.089 1.00 81.88 348 SER A O 1
ATOM 2623 N N . TYR A 1 349 ? 12.695 -1.022 -3.373 1.00 81.19 349 TYR A N 1
ATOM 2624 C CA . TYR A 1 349 ? 11.966 -1.233 -4.624 1.00 81.19 349 TYR A CA 1
ATOM 2625 C C . TYR A 1 349 ? 12.138 -2.688 -5.059 1.00 81.19 349 TYR A C 1
ATOM 2627 O O . TYR A 1 349 ? 13.074 -3.021 -5.791 1.00 81.19 349 TYR A O 1
ATOM 2635 N N . ILE A 1 350 ? 11.266 -3.551 -4.539 1.00 83.75 350 ILE A N 1
ATOM 2636 C CA . ILE A 1 350 ? 11.231 -4.978 -4.866 1.00 83.75 350 ILE A CA 1
ATOM 2637 C C . ILE A 1 350 ? 10.526 -5.251 -6.193 1.00 83.75 350 ILE A C 1
ATOM 2639 O O . ILE A 1 350 ? 10.542 -6.378 -6.673 1.00 83.75 350 ILE A O 1
ATOM 2643 N N . ASP A 1 351 ? 9.964 -4.217 -6.808 1.00 86.62 351 ASP A N 1
ATOM 2644 C CA . ASP A 1 351 ? 9.429 -4.198 -8.156 1.00 86.62 351 ASP A CA 1
ATOM 2645 C C . ASP A 1 351 ? 10.259 -3.289 -9.079 1.00 86.62 351 ASP A C 1
ATOM 2647 O O . ASP A 1 351 ? 10.893 -2.317 -8.658 1.00 86.62 351 ASP A O 1
ATOM 2651 N N . ALA A 1 352 ? 10.249 -3.618 -10.367 1.00 89.19 352 ALA A N 1
ATOM 2652 C CA . ALA A 1 352 ? 10.801 -2.807 -11.444 1.00 89.19 352 ALA A CA 1
ATOM 2653 C C . ALA A 1 352 ? 9.803 -2.763 -12.606 1.00 89.19 352 ALA A C 1
ATOM 2655 O O . ALA A 1 352 ? 9.092 -3.733 -12.852 1.00 89.19 352 ALA A O 1
ATOM 2656 N N . GLY A 1 353 ? 9.723 -1.644 -13.325 1.00 89.31 353 GLY A N 1
ATOM 2657 C CA . GLY A 1 353 ? 8.865 -1.555 -14.503 1.00 89.31 353 GLY A CA 1
ATOM 2658 C C . GLY A 1 353 ? 9.555 -2.091 -15.747 1.00 89.31 353 GLY A C 1
ATOM 2659 O O . GLY A 1 353 ? 10.656 -1.650 -16.072 1.00 89.31 353 GLY A O 1
ATOM 2660 N N . LEU A 1 354 ? 8.895 -2.995 -16.464 1.00 92.31 354 LEU A N 1
ATOM 2661 C CA . LEU A 1 354 ? 9.351 -3.505 -17.749 1.00 92.31 354 LEU A CA 1
ATOM 2662 C C . LEU A 1 354 ? 8.801 -2.617 -18.872 1.00 92.31 354 LEU A C 1
ATOM 2664 O O . LEU A 1 354 ? 7.588 -2.451 -19.010 1.00 92.31 354 LEU A O 1
ATOM 2668 N N . TYR A 1 355 ? 9.689 -2.028 -19.673 1.00 91.94 355 TYR A N 1
ATOM 2669 C CA . TYR A 1 355 ? 9.317 -1.089 -20.734 1.00 91.94 355 TYR A CA 1
ATOM 2670 C C . TYR A 1 355 ? 9.794 -1.558 -22.093 1.00 91.94 355 TYR A C 1
ATOM 2672 O O . TYR A 1 355 ? 10.913 -2.058 -22.221 1.00 91.94 355 TYR A O 1
ATOM 2680 N N . ARG A 1 356 ? 8.979 -1.300 -23.115 1.00 92.06 356 ARG A N 1
ATOM 2681 C CA . ARG A 1 356 ? 9.324 -1.550 -24.508 1.00 92.06 356 ARG A CA 1
ATOM 2682 C C . ARG A 1 356 ? 9.805 -0.288 -25.207 1.00 92.06 356 ARG A C 1
ATOM 2684 O O . ARG A 1 356 ? 9.187 0.780 -25.173 1.00 92.06 356 ARG A O 1
ATOM 2691 N N . PHE A 1 357 ? 10.918 -0.449 -25.896 1.00 92.62 357 PHE A N 1
ATOM 2692 C CA . PHE A 1 357 ? 11.598 0.554 -26.684 1.00 92.62 357 PHE A CA 1
ATOM 2693 C C . PHE A 1 357 ? 11.712 0.098 -28.129 1.00 92.62 357 PHE A C 1
ATOM 2695 O O . PHE A 1 357 ? 11.749 -1.093 -28.423 1.00 92.62 357 PHE A O 1
ATOM 2702 N N . LYS A 1 358 ? 11.830 1.069 -29.027 1.00 91.94 358 LYS A N 1
ATOM 2703 C CA . LYS A 1 358 ? 12.058 0.888 -30.451 1.00 91.94 358 LYS A CA 1
ATOM 2704 C C . LYS A 1 358 ? 13.314 1.638 -30.866 1.00 91.94 358 LYS A C 1
ATOM 2706 O O . LYS A 1 358 ? 13.462 2.826 -30.571 1.00 91.94 358 LYS A O 1
ATOM 2711 N N . HIS A 1 359 ? 14.206 0.958 -31.571 1.00 92.38 359 HIS A N 1
ATOM 2712 C CA . HIS A 1 359 ? 15.388 1.573 -32.155 1.00 92.38 359 HIS A CA 1
ATOM 2713 C C . HIS A 1 359 ? 14.971 2.553 -33.262 1.00 92.38 359 HIS A C 1
ATOM 2715 O O . HIS A 1 359 ? 14.211 2.200 -34.167 1.00 92.38 359 HIS A O 1
ATOM 2721 N N . LYS A 1 360 ? 15.485 3.787 -33.224 1.00 91.75 360 LYS A N 1
ATOM 2722 C CA . LYS A 1 360 ? 15.069 4.897 -34.107 1.00 91.75 360 LYS A CA 1
ATOM 2723 C C . LYS A 1 360 ? 15.263 4.601 -35.597 1.00 91.75 360 LYS A C 1
ATOM 2725 O O . LYS A 1 360 ? 14.471 5.059 -36.413 1.00 91.75 360 LYS A O 1
ATOM 2730 N N . VAL A 1 361 ? 16.323 3.863 -35.936 1.00 89.88 361 VAL A N 1
ATOM 2731 C CA . VAL A 1 361 ? 16.697 3.542 -37.328 1.00 89.88 361 VAL A CA 1
ATOM 2732 C C . VAL A 1 361 ? 16.165 2.177 -37.774 1.00 89.88 361 VAL A C 1
ATOM 2734 O O . VAL A 1 361 ? 15.394 2.108 -38.724 1.00 89.88 361 VAL A O 1
ATOM 2737 N N . THR A 1 362 ? 16.556 1.091 -37.098 1.00 89.06 362 THR A N 1
ATOM 2738 C CA . THR A 1 362 ? 16.195 -0.282 -37.496 1.00 89.06 362 THR A CA 1
ATOM 2739 C C . THR A 1 362 ? 14.740 -0.647 -37.190 1.00 89.06 362 THR A C 1
ATOM 2741 O O . THR A 1 362 ? 14.191 -1.566 -37.795 1.00 89.06 362 THR A O 1
ATOM 2744 N N . GLY A 1 363 ? 14.089 0.060 -36.260 1.00 88.50 363 GLY A N 1
ATOM 2745 C CA . GLY A 1 363 ? 12.746 -0.280 -35.796 1.00 88.50 363 GLY A CA 1
ATOM 2746 C C . GLY A 1 363 ? 12.680 -1.587 -35.001 1.00 88.50 363 GLY A C 1
ATOM 2747 O O . GLY A 1 363 ? 11.587 -2.128 -34.830 1.00 88.50 363 GLY A O 1
ATOM 2748 N N . GLU A 1 364 ? 13.824 -2.110 -34.560 1.00 89.81 364 GLU A N 1
ATOM 2749 C CA . GLU A 1 364 ? 13.914 -3.271 -33.676 1.00 89.81 364 GLU A CA 1
ATOM 2750 C C . GLU A 1 364 ? 13.460 -2.917 -32.268 1.00 89.81 364 GLU A C 1
ATOM 2752 O O . GLU A 1 364 ? 13.569 -1.765 -31.841 1.00 89.81 364 GLU A O 1
ATOM 2757 N N . LEU A 1 365 ? 12.912 -3.907 -31.571 1.00 92.44 365 LEU A N 1
ATOM 2758 C CA . LEU A 1 365 ? 12.330 -3.718 -30.253 1.00 92.44 365 LEU A CA 1
ATOM 2759 C C . LEU A 1 365 ? 13.303 -4.190 -29.173 1.00 92.44 365 LEU A C 1
ATOM 2761 O O . LEU A 1 365 ? 13.998 -5.183 -29.346 1.00 92.44 365 LEU A O 1
ATOM 2765 N N . LEU A 1 366 ? 13.323 -3.474 -28.054 1.00 93.44 366 LEU A N 1
ATOM 2766 C CA . LEU A 1 366 ? 14.038 -3.835 -26.835 1.00 93.44 366 LEU A CA 1
ATOM 2767 C C . LEU A 1 366 ? 13.063 -3.699 -25.674 1.00 93.44 366 LEU A C 1
ATOM 2769 O O . LEU A 1 366 ? 12.507 -2.625 -25.468 1.00 93.44 366 LEU A O 1
ATOM 2773 N N . THR A 1 367 ? 12.911 -4.750 -24.882 1.00 94.50 367 THR A N 1
ATOM 2774 C CA . THR A 1 367 ? 12.086 -4.724 -23.674 1.00 94.50 367 THR A CA 1
ATOM 2775 C C . THR A 1 367 ? 12.990 -4.868 -22.461 1.00 94.50 367 THR A C 1
ATOM 2777 O O . THR A 1 367 ? 13.711 -5.850 -22.361 1.00 94.50 367 THR A O 1
ATOM 2780 N N . THR A 1 368 ? 13.022 -3.886 -21.565 1.00 94.44 368 THR A N 1
ATOM 2781 C CA . THR A 1 368 ? 14.017 -3.826 -20.479 1.00 94.44 368 THR A CA 1
ATOM 2782 C C . THR A 1 368 ? 13.464 -3.123 -19.248 1.00 94.44 368 THR A C 1
ATOM 2784 O O . THR A 1 368 ? 12.693 -2.168 -19.365 1.00 94.44 368 THR A O 1
ATOM 2787 N N . ALA A 1 369 ? 13.885 -3.581 -18.068 1.00 93.00 369 ALA A N 1
ATOM 2788 C CA . ALA A 1 369 ? 13.635 -2.918 -16.788 1.00 93.00 369 ALA A CA 1
ATOM 2789 C C . ALA A 1 369 ? 14.843 -2.088 -16.326 1.00 93.00 369 ALA A C 1
ATOM 2791 O O . ALA A 1 369 ? 14.745 -1.220 -15.457 1.00 93.00 369 ALA A O 1
ATOM 2792 N N . SER A 1 370 ? 15.995 -2.297 -16.962 1.00 91.31 370 SER A N 1
ATOM 2793 C CA . SER A 1 370 ? 17.203 -1.509 -16.759 1.00 91.31 370 SER A CA 1
ATOM 2794 C C . SER A 1 370 ? 17.090 -0.129 -17.412 1.00 91.31 370 SER A C 1
ATOM 2796 O O . SER A 1 370 ? 17.370 0.046 -18.602 1.00 91.31 370 SER A O 1
ATOM 2798 N N . LEU A 1 371 ? 16.700 0.871 -16.624 1.00 89.12 371 LEU A N 1
ATOM 2799 C CA . LEU A 1 371 ? 16.461 2.239 -17.085 1.00 89.12 371 LEU A CA 1
ATOM 2800 C C . LEU A 1 371 ? 17.443 3.222 -16.444 1.00 89.12 371 LEU A C 1
ATOM 2802 O O . LEU A 1 371 ? 17.711 3.171 -15.245 1.00 89.12 371 LEU A O 1
ATOM 2806 N N . ASN A 1 372 ? 17.930 4.179 -17.228 1.00 85.81 372 ASN A N 1
ATOM 2807 C CA . ASN A 1 372 ? 18.545 5.392 -16.706 1.00 85.81 372 ASN A CA 1
ATOM 2808 C C . ASN A 1 372 ? 17.433 6.398 -16.389 1.00 85.81 372 ASN A C 1
ATOM 2810 O O . ASN A 1 372 ? 16.815 6.947 -17.301 1.00 85.81 372 ASN A O 1
ATOM 2814 N N . ILE A 1 373 ? 17.186 6.633 -15.099 1.00 81.12 373 ILE A N 1
ATOM 2815 C CA . ILE A 1 373 ? 16.206 7.609 -14.613 1.00 81.12 373 ILE A CA 1
ATOM 2816 C C . ILE A 1 373 ? 16.969 8.823 -14.092 1.00 81.12 373 ILE A C 1
ATOM 2818 O O . ILE A 1 373 ? 17.726 8.726 -13.127 1.00 81.12 373 ILE A O 1
ATOM 2822 N N . SER A 1 374 ? 16.785 9.976 -14.738 1.00 71.56 374 SER A N 1
ATOM 2823 C CA . SER A 1 374 ? 17.492 11.193 -14.334 1.00 71.56 374 SER A CA 1
ATOM 2824 C C . SER A 1 374 ? 17.074 11.641 -12.925 1.00 71.56 374 SER A C 1
ATOM 2826 O O . SER A 1 374 ? 15.874 11.847 -12.702 1.00 71.56 374 SER A O 1
ATOM 2828 N N . PRO A 1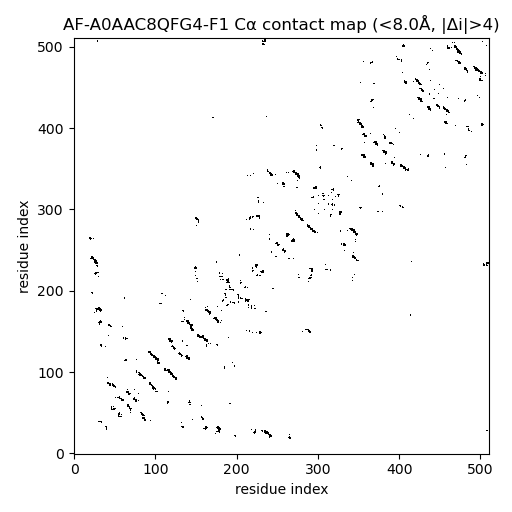 375 ? 18.019 11.896 -11.997 1.00 63.09 375 PRO A N 1
ATOM 2829 C CA . PRO A 1 375 ? 17.699 12.381 -10.653 1.00 63.09 375 PRO A CA 1
ATOM 2830 C C . PRO A 1 375 ? 17.117 13.806 -10.669 1.00 63.09 375 PRO A C 1
ATOM 2832 O O . PRO A 1 375 ? 16.322 14.162 -9.808 1.00 63.09 375 PRO A O 1
ATOM 2835 N N . SER A 1 376 ? 17.413 14.613 -11.694 1.00 59.72 376 SER A N 1
ATOM 2836 C CA . SER A 1 376 ? 16.908 15.985 -11.868 1.00 59.72 376 SER A CA 1
ATOM 2837 C C . SER A 1 376 ? 16.293 16.195 -13.262 1.00 59.72 376 SER A C 1
ATOM 2839 O O . SER A 1 376 ? 16.501 15.399 -14.174 1.00 59.72 376 SER A O 1
ATOM 2841 N N . GLY A 1 377 ? 15.453 17.217 -13.440 1.00 58.75 377 GLY A N 1
ATOM 2842 C CA . GLY A 1 377 ? 14.862 17.545 -14.749 1.00 58.75 377 GLY A CA 1
ATOM 2843 C C . GLY A 1 377 ? 13.711 16.633 -15.200 1.00 58.75 377 GLY A C 1
ATOM 2844 O O . GLY A 1 377 ? 13.121 15.920 -14.385 1.00 58.75 377 GLY A O 1
ATOM 2845 N N . ALA A 1 378 ? 13.374 16.693 -16.493 1.00 61.25 378 ALA A N 1
ATOM 2846 C CA . ALA A 1 378 ? 12.259 15.947 -17.077 1.00 61.25 378 ALA A CA 1
ATOM 2847 C C . ALA A 1 378 ? 12.465 14.433 -16.941 1.00 61.25 378 ALA A C 1
ATOM 2849 O O . ALA A 1 378 ? 13.591 13.932 -16.928 1.00 61.25 378 ALA A O 1
ATOM 2850 N N . PHE A 1 379 ? 11.367 13.700 -16.830 1.00 69.81 379 PHE A N 1
ATOM 2851 C CA . PHE A 1 379 ? 11.415 12.256 -16.691 1.00 69.81 379 PHE A CA 1
ATOM 2852 C C . PHE A 1 379 ? 11.553 11.601 -18.062 1.00 69.81 379 PHE A C 1
ATOM 2854 O O . PHE A 1 379 ? 10.634 11.629 -18.877 1.00 69.81 379 PHE A O 1
ATOM 2861 N N . VAL A 1 380 ? 12.749 11.076 -18.321 1.00 72.31 380 VAL A N 1
ATOM 2862 C CA . VAL A 1 380 ? 13.132 10.457 -19.590 1.00 72.31 380 VAL A CA 1
ATOM 2863 C C . VAL A 1 380 ? 13.587 9.039 -19.295 1.00 72.31 380 VAL A C 1
ATOM 2865 O O . VAL A 1 380 ? 14.515 8.843 -18.513 1.00 72.31 380 VAL A O 1
ATOM 2868 N N . TYR A 1 381 ? 12.940 8.065 -19.927 1.00 83.75 381 TYR A N 1
ATOM 2869 C CA . TYR A 1 381 ? 13.391 6.682 -19.912 1.00 83.75 381 TYR A CA 1
ATOM 2870 C C . TYR A 1 381 ? 14.406 6.465 -21.023 1.00 83.75 381 TYR A C 1
ATOM 2872 O O . TYR A 1 381 ? 14.076 6.595 -22.203 1.00 83.75 381 TYR A O 1
ATOM 2880 N N . VAL A 1 382 ? 15.629 6.114 -20.641 1.00 87.56 382 VAL A N 1
ATOM 2881 C CA . VAL A 1 382 ? 16.657 5.654 -21.576 1.00 87.56 382 VAL A CA 1
ATOM 2882 C C . VAL A 1 382 ? 17.080 4.254 -21.145 1.00 87.56 382 VAL A C 1
ATOM 2884 O O . VAL A 1 382 ? 17.458 4.090 -19.982 1.00 87.56 382 VAL A O 1
ATOM 2887 N N . PRO A 1 383 ? 17.032 3.243 -22.025 1.00 90.69 383 PRO A N 1
ATOM 2888 C CA . PRO A 1 383 ? 17.465 1.903 -21.662 1.00 90.69 383 PRO A CA 1
ATOM 2889 C C . PRO A 1 383 ? 18.967 1.903 -21.355 1.00 90.69 383 PRO A C 1
ATOM 2891 O O . PRO A 1 383 ? 19.761 2.567 -22.028 1.00 90.69 383 PRO A O 1
ATOM 2894 N N . LYS A 1 384 ? 19.376 1.177 -20.314 1.00 90.56 384 LYS A N 1
ATOM 2895 C CA . LYS A 1 384 ? 20.772 1.109 -19.863 1.00 90.56 384 LYS A CA 1
ATOM 2896 C C . LYS A 1 384 ? 21.557 0.062 -20.665 1.00 90.56 384 LYS A C 1
ATOM 2898 O O . LYS A 1 384 ? 21.982 -0.956 -20.126 1.00 90.56 384 LYS A O 1
ATOM 2903 N N . VAL A 1 385 ? 21.745 0.351 -21.952 1.00 88.25 385 VAL A N 1
ATOM 2904 C CA . VAL A 1 385 ? 22.514 -0.448 -22.926 1.00 88.25 385 VAL A CA 1
ATOM 2905 C C . VAL A 1 385 ? 23.545 0.436 -23.660 1.00 88.25 385 VAL A C 1
ATOM 2907 O O . VAL A 1 385 ? 23.346 1.656 -23.702 1.00 88.25 385 VAL A O 1
ATOM 2910 N N . PRO A 1 386 ? 24.638 -0.116 -24.238 1.00 86.62 386 PRO A N 1
ATOM 2911 C CA . PRO A 1 386 ? 25.711 0.644 -24.909 1.00 86.62 386 PRO A CA 1
ATOM 2912 C C . PRO A 1 386 ? 25.276 1.706 -25.940 1.00 86.62 386 PRO A C 1
ATOM 2914 O O . PRO A 1 386 ? 25.996 2.676 -26.159 1.00 86.62 386 PRO A O 1
ATOM 2917 N N . ASN A 1 387 ? 24.087 1.573 -26.528 1.00 85.94 387 ASN A N 1
ATOM 2918 C CA . ASN A 1 387 ? 23.482 2.493 -27.497 1.00 85.94 387 ASN A CA 1
ATOM 2919 C C . ASN A 1 387 ? 22.082 2.975 -27.071 1.00 85.94 387 ASN A C 1
ATOM 2921 O O . ASN A 1 387 ? 21.227 3.254 -27.906 1.00 85.94 387 ASN A O 1
ATOM 2925 N N . GLY A 1 388 ? 21.818 3.089 -25.767 1.00 86.88 388 GLY A N 1
ATOM 2926 C CA . GLY A 1 388 ? 20.472 3.378 -25.259 1.00 86.88 388 GLY A CA 1
ATOM 2927 C C . GLY A 1 388 ? 19.838 4.668 -25.794 1.00 86.88 388 GLY A C 1
ATOM 2928 O O . GLY A 1 388 ? 18.622 4.747 -25.943 1.00 86.88 388 GLY A O 1
ATOM 2929 N N . ASN A 1 389 ? 20.650 5.662 -26.164 1.00 90.69 389 ASN A N 1
ATOM 2930 C CA . ASN A 1 389 ? 20.171 6.910 -26.767 1.00 90.69 389 ASN A CA 1
ATOM 2931 C C . ASN A 1 389 ? 19.590 6.732 -28.180 1.00 90.69 389 ASN A C 1
ATOM 2933 O O . ASN A 1 389 ? 18.888 7.628 -28.653 1.00 90.69 389 ASN A O 1
ATOM 2937 N N . ASP A 1 390 ? 19.844 5.607 -28.847 1.00 93.06 390 ASP A N 1
ATOM 2938 C CA . ASP A 1 390 ? 19.283 5.283 -30.164 1.00 93.06 390 ASP A CA 1
ATOM 2939 C C . ASP A 1 390 ? 17.891 4.651 -30.070 1.00 93.06 390 ASP A C 1
ATOM 2941 O O . ASP A 1 390 ? 17.239 4.413 -31.088 1.00 93.06 390 ASP A O 1
ATOM 2945 N N . TYR A 1 391 ? 17.395 4.454 -28.850 1.00 92.44 391 TYR A N 1
ATOM 2946 C CA . TYR A 1 391 ? 16.072 3.930 -28.564 1.00 92.44 391 TYR A CA 1
ATOM 2947 C C . TYR A 1 391 ? 15.106 5.040 -28.138 1.00 92.44 391 TYR A C 1
ATOM 2949 O O . TYR A 1 391 ? 15.485 6.054 -27.548 1.00 92.44 391 TYR A O 1
ATOM 2957 N N . VAL A 1 392 ? 13.829 4.845 -28.453 1.00 90.69 392 VAL A N 1
ATOM 2958 C CA . VAL A 1 392 ? 12.699 5.630 -27.938 1.00 90.69 392 VAL A CA 1
ATOM 2959 C C . VAL A 1 392 ? 11.641 4.683 -27.403 1.00 90.69 392 VAL A C 1
ATOM 2961 O O . VAL A 1 392 ? 11.584 3.535 -27.826 1.00 90.69 392 VAL A O 1
ATOM 2964 N N . LEU A 1 393 ? 10.795 5.146 -26.489 1.00 88.31 393 LEU A N 1
ATOM 2965 C CA . LEU A 1 393 ? 9.638 4.369 -26.047 1.00 88.31 393 LEU A CA 1
ATOM 2966 C C . LEU A 1 393 ? 8.762 3.982 -27.245 1.00 88.31 393 LEU A C 1
ATOM 2968 O O . LEU A 1 393 ? 8.468 4.828 -28.095 1.00 88.31 393 LEU A O 1
ATOM 2972 N N . ASP A 1 394 ? 8.351 2.717 -27.315 1.00 85.81 394 ASP A N 1
ATOM 2973 C CA . ASP A 1 394 ? 7.536 2.228 -28.425 1.00 85.81 394 ASP A CA 1
ATOM 2974 C C . ASP A 1 394 ? 6.063 2.615 -28.252 1.00 85.81 394 ASP A C 1
ATOM 2976 O O . ASP A 1 394 ? 5.260 1.880 -27.684 1.00 85.81 394 ASP A O 1
ATOM 2980 N N . THR A 1 395 ? 5.699 3.791 -28.757 1.00 76.06 395 THR A N 1
ATOM 2981 C CA . THR A 1 395 ? 4.318 4.294 -28.740 1.00 76.06 395 THR A CA 1
ATOM 2982 C C . THR A 1 395 ? 3.485 3.818 -29.937 1.00 76.06 395 THR A C 1
ATOM 2984 O O . THR A 1 395 ? 2.365 4.295 -30.130 1.00 76.06 395 THR A O 1
ATOM 2987 N N . THR A 1 396 ? 4.006 2.913 -30.780 1.00 65.31 396 THR A N 1
ATOM 2988 C CA . THR A 1 396 ? 3.323 2.504 -32.015 1.00 65.31 396 THR A CA 1
ATOM 2989 C C . THR A 1 396 ? 2.343 1.346 -31.799 1.00 65.31 396 THR A C 1
ATOM 2991 O O . THR A 1 396 ? 2.731 0.259 -31.397 1.00 65.31 396 THR A O 1
ATOM 2994 N N . GLY A 1 397 ? 1.060 1.565 -32.118 1.00 53.56 397 GLY A N 1
ATOM 2995 C CA . GLY A 1 397 ? 0.079 0.512 -32.432 1.00 53.56 397 GLY A CA 1
ATOM 2996 C C . GLY A 1 397 ? -0.395 -0.429 -31.313 1.00 53.56 397 GLY A C 1
ATOM 2997 O O . GLY A 1 397 ? -1.265 -1.249 -31.593 1.00 53.56 397 GLY A O 1
ATOM 2998 N N . VAL A 1 398 ? 0.109 -0.332 -30.078 1.00 49.66 398 VAL A N 1
ATOM 2999 C CA . VAL A 1 398 ? -0.298 -1.205 -28.958 1.00 49.66 398 VAL A CA 1
ATOM 3000 C C . VAL A 1 398 ? -0.460 -0.399 -27.667 1.00 49.66 398 VAL A C 1
ATOM 3002 O O . VAL A 1 398 ? 0.201 0.617 -27.463 1.00 49.66 398 VAL A O 1
ATOM 3005 N N . SER A 1 399 ? -1.368 -0.850 -26.804 1.00 51.12 399 SER A N 1
ATOM 3006 C CA . SER A 1 399 ? -1.916 -0.134 -25.649 1.00 51.12 399 SER A CA 1
ATOM 3007 C C . SER A 1 399 ? -0.991 0.077 -24.446 1.00 51.12 399 SER A C 1
ATOM 3009 O O . SER A 1 399 ? -1.442 0.717 -23.501 1.00 51.12 399 SER A O 1
ATOM 3011 N N . SER A 1 400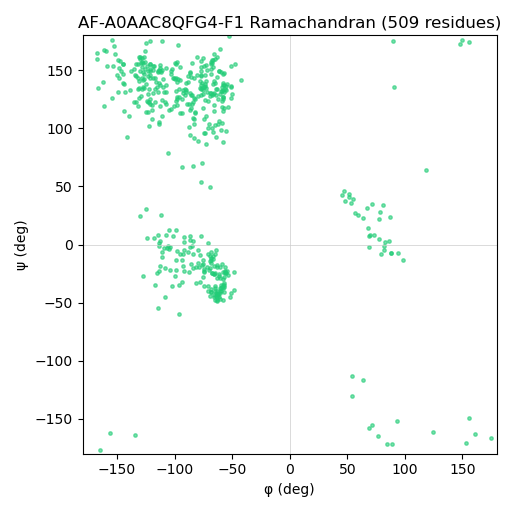 ? 0.279 -0.339 -24.440 1.00 60.91 400 SER A N 1
ATOM 3012 C CA . SER A 1 400 ? 1.199 0.137 -23.398 1.00 60.91 400 SER A CA 1
ATOM 3013 C C . SER A 1 400 ? 2.682 -0.035 -23.746 1.00 60.91 400 SER A C 1
ATOM 3015 O O . SER A 1 400 ? 3.198 -1.133 -23.884 1.00 60.91 400 SER A O 1
ATOM 3017 N N . VAL A 1 401 ? 3.395 1.095 -23.797 1.00 79.94 401 VAL A N 1
ATOM 3018 C CA . VAL A 1 401 ? 4.870 1.199 -23.702 1.00 79.94 401 VAL A CA 1
ATOM 3019 C C . VAL A 1 401 ? 5.410 0.489 -22.445 1.00 79.94 401 VAL A C 1
ATOM 3021 O O . VAL A 1 401 ? 6.570 0.091 -22.372 1.00 79.94 401 VAL A O 1
ATOM 3024 N N . TYR A 1 402 ? 4.561 0.395 -21.428 1.00 87.19 402 TYR A N 1
ATOM 3025 C CA . TYR A 1 402 ? 4.786 -0.309 -20.180 1.00 87.19 402 TYR A CA 1
ATOM 3026 C C . TYR A 1 402 ? 4.221 -1.725 -20.295 1.00 87.19 402 TYR A C 1
ATOM 3028 O O . TYR A 1 402 ? 3.010 -1.889 -20.412 1.00 87.19 402 TYR A O 1
ATOM 3036 N N . GLU A 1 403 ? 5.079 -2.736 -20.272 1.00 88.38 403 GLU A N 1
ATOM 3037 C CA . GLU A 1 403 ? 4.652 -4.133 -20.385 1.00 88.38 403 GLU A CA 1
ATOM 3038 C C . GLU A 1 403 ? 3.997 -4.611 -19.080 1.00 88.38 403 GLU A C 1
ATOM 3040 O O . GLU A 1 403 ? 3.015 -5.346 -19.120 1.00 88.38 403 GLU A O 1
ATOM 3045 N N . GLY A 1 404 ? 4.498 -4.136 -17.935 1.00 86.62 404 GLY A N 1
ATOM 3046 C CA . GLY A 1 404 ? 4.023 -4.468 -16.591 1.00 86.62 404 GLY A CA 1
ATOM 3047 C C . GLY A 1 404 ? 5.164 -4.417 -15.568 1.00 86.62 404 GLY A C 1
ATOM 3048 O O . GLY A 1 404 ? 6.312 -4.160 -15.946 1.00 86.62 404 GLY A O 1
ATOM 3049 N N . PRO A 1 405 ? 4.883 -4.621 -14.271 1.00 87.88 405 PRO A N 1
ATOM 3050 C CA . PRO A 1 405 ? 5.938 -4.738 -13.278 1.00 87.88 405 PRO A CA 1
ATOM 3051 C C . PRO A 1 405 ? 6.584 -6.128 -13.361 1.00 87.88 405 PRO A C 1
ATOM 3053 O O . PRO A 1 405 ? 5.982 -7.084 -13.841 1.00 87.88 405 PRO A O 1
ATOM 3056 N N . ILE A 1 406 ? 7.810 -6.239 -12.868 1.00 90.38 406 ILE A N 1
ATOM 3057 C CA . ILE A 1 406 ? 8.518 -7.491 -12.579 1.00 90.38 406 ILE A CA 1
ATOM 3058 C C . ILE A 1 406 ? 9.092 -7.406 -11.170 1.00 90.38 406 ILE A C 1
ATOM 3060 O O . ILE A 1 406 ? 9.257 -6.304 -10.642 1.00 90.38 406 ILE A O 1
ATOM 3064 N N . LEU A 1 407 ? 9.447 -8.540 -10.565 1.00 89.12 407 LEU A N 1
ATOM 3065 C CA . LEU A 1 407 ? 10.222 -8.501 -9.327 1.00 89.12 407 LEU A CA 1
ATOM 3066 C C . LEU A 1 407 ? 11.632 -7.995 -9.650 1.00 89.12 407 LEU A C 1
ATOM 3068 O O . LEU A 1 407 ? 12.291 -8.499 -10.558 1.00 89.12 407 LEU A O 1
ATOM 3072 N N . SER A 1 408 ? 12.081 -6.978 -8.926 1.00 89.62 408 SER A N 1
ATOM 3073 C CA . SER A 1 408 ? 13.379 -6.328 -9.102 1.00 89.62 408 SER A CA 1
ATOM 3074 C C . SER A 1 408 ? 14.531 -7.315 -8.875 1.00 89.62 408 SER A C 1
ATOM 3076 O O . SER A 1 408 ? 14.417 -8.174 -8.004 1.00 89.62 408 SER A O 1
ATOM 3078 N N . PRO A 1 409 ? 15.691 -7.166 -9.541 1.00 89.69 409 PRO A N 1
ATOM 3079 C CA . PRO A 1 409 ? 16.901 -7.925 -9.209 1.00 89.69 409 PRO A CA 1
ATOM 3080 C C . PRO A 1 409 ? 17.329 -7.797 -7.738 1.00 89.69 409 PRO A C 1
ATOM 3082 O O . PRO A 1 409 ? 18.040 -8.657 -7.227 1.00 89.69 409 PRO A O 1
ATOM 3085 N N . SER A 1 410 ? 16.904 -6.722 -7.064 1.00 85.19 410 SER A N 1
ATOM 3086 C CA . SER A 1 410 ? 17.179 -6.444 -5.649 1.00 85.19 410 SER A CA 1
ATOM 3087 C C . SER A 1 410 ? 16.111 -6.981 -4.689 1.00 85.19 410 SER A C 1
ATOM 3089 O O . SER A 1 410 ? 16.162 -6.667 -3.501 1.00 85.19 410 SER A O 1
ATOM 3091 N N . VAL A 1 411 ? 15.123 -7.743 -5.171 1.00 83.38 411 VAL A N 1
ATOM 3092 C CA . VAL A 1 411 ? 14.130 -8.382 -4.299 1.00 83.38 411 VAL A CA 1
ATOM 3093 C C . VAL A 1 411 ? 14.833 -9.318 -3.294 1.00 83.38 411 VAL A C 1
ATOM 3095 O O . VAL A 1 411 ? 15.709 -10.090 -3.695 1.00 83.38 411 VAL A O 1
ATOM 3098 N N . PRO A 1 412 ? 14.506 -9.259 -1.987 1.00 79.50 412 PRO A N 1
ATOM 3099 C CA . PRO A 1 412 ? 15.119 -10.137 -0.995 1.00 79.50 412 PRO A CA 1
ATOM 3100 C C . PRO A 1 412 ? 14.905 -11.613 -1.334 1.00 79.50 412 PRO A C 1
ATOM 3102 O O . PRO A 1 412 ? 13.796 -12.011 -1.675 1.00 79.50 412 PRO A O 1
ATOM 3105 N N . ALA A 1 413 ? 15.933 -12.446 -1.157 1.00 81.31 413 ALA A N 1
ATOM 3106 C CA . ALA A 1 413 ? 15.842 -13.890 -1.410 1.00 81.31 413 ALA A CA 1
ATOM 3107 C C . ALA A 1 413 ? 14.791 -14.606 -0.536 1.00 81.31 413 ALA A C 1
ATOM 3109 O O . ALA A 1 413 ? 14.362 -15.708 -0.861 1.00 81.31 413 ALA A O 1
ATOM 3110 N N . THR A 1 414 ? 14.388 -13.986 0.574 1.00 74.12 414 THR A N 1
ATOM 3111 C CA . THR A 1 414 ? 13.335 -14.465 1.477 1.00 74.12 414 THR A CA 1
ATOM 3112 C C . THR A 1 414 ? 11.931 -14.031 1.059 1.00 74.12 414 THR A C 1
ATOM 3114 O O . THR A 1 414 ? 10.979 -14.378 1.749 1.00 74.12 414 THR A O 1
ATOM 3117 N N . PHE A 1 415 ? 11.777 -13.253 -0.018 1.00 76.06 415 PHE A N 1
ATOM 3118 C CA . PHE A 1 415 ? 10.468 -12.826 -0.500 1.00 76.06 415 PHE A CA 1
ATOM 3119 C C . PHE A 1 415 ? 9.671 -14.044 -1.006 1.00 76.06 415 PHE A C 1
ATOM 3121 O O . PHE A 1 415 ? 10.125 -14.690 -1.955 1.00 76.06 415 PHE A O 1
ATOM 3128 N N . PRO A 1 416 ? 8.491 -14.358 -0.435 1.00 70.75 416 PRO A N 1
ATOM 3129 C CA . PRO A 1 416 ? 7.756 -15.585 -0.761 1.00 70.75 416 PRO A CA 1
ATOM 3130 C C . PRO A 1 416 ? 7.418 -15.727 -2.250 1.00 70.75 416 PRO A C 1
ATOM 3132 O O . PRO A 1 416 ? 7.508 -16.820 -2.808 1.00 70.75 416 PRO A O 1
ATOM 3135 N N . GLY A 1 417 ? 7.133 -14.609 -2.930 1.00 74.12 417 GLY A N 1
ATOM 3136 C CA . GLY A 1 417 ? 6.840 -14.595 -4.366 1.00 74.12 417 GLY A CA 1
ATOM 3137 C C . GLY A 1 417 ? 8.009 -15.015 -5.268 1.00 74.12 417 GLY A C 1
ATOM 3138 O O . GLY A 1 417 ? 7.815 -15.205 -6.462 1.00 74.12 417 GLY A O 1
ATOM 3139 N N . LEU A 1 418 ? 9.226 -15.207 -4.746 1.00 80.88 418 LEU A N 1
ATOM 3140 C CA . LEU A 1 418 ? 10.327 -15.754 -5.544 1.00 80.88 418 LEU A CA 1
ATOM 3141 C C . LEU A 1 418 ? 10.216 -17.261 -5.805 1.00 80.88 418 LEU A C 1
ATOM 3143 O O . LEU A 1 418 ? 10.807 -17.732 -6.776 1.00 80.88 418 LEU A O 1
ATOM 3147 N N . ALA A 1 419 ? 9.488 -18.020 -4.978 1.00 82.06 419 ALA A N 1
ATOM 3148 C CA . ALA A 1 419 ? 9.431 -19.483 -5.090 1.00 82.06 419 ALA A CA 1
ATOM 3149 C C . ALA A 1 419 ? 8.893 -19.953 -6.458 1.00 82.06 419 ALA A C 1
ATOM 3151 O O . ALA A 1 419 ? 9.408 -20.909 -7.048 1.00 82.06 419 ALA A O 1
ATOM 3152 N N . ASP A 1 420 ? 7.918 -19.218 -6.994 1.00 83.19 420 ASP A N 1
ATOM 3153 C CA . ASP A 1 420 ? 7.257 -19.502 -8.272 1.00 83.19 420 ASP A CA 1
ATOM 3154 C C . ASP A 1 420 ? 7.766 -18.617 -9.425 1.00 83.19 420 ASP A C 1
ATOM 3156 O O . ASP A 1 420 ? 7.223 -18.639 -10.535 1.00 83.19 420 ASP A O 1
ATOM 3160 N N . ALA A 1 421 ? 8.820 -17.832 -9.187 1.00 89.19 421 ALA A N 1
ATOM 3161 C CA . ALA A 1 421 ? 9.392 -16.930 -10.175 1.00 89.19 421 ALA A CA 1
ATOM 3162 C C . ALA A 1 421 ? 10.625 -17.530 -10.871 1.00 89.19 421 ALA A C 1
ATOM 3164 O O . ALA A 1 421 ? 11.302 -18.429 -10.361 1.00 89.19 421 ALA A O 1
ATOM 3165 N N . ARG A 1 422 ? 10.932 -17.033 -12.071 1.00 93.69 422 ARG A N 1
ATOM 3166 C CA . ARG A 1 422 ? 12.167 -17.328 -12.805 1.00 93.69 422 ARG A CA 1
ATOM 3167 C C . ARG A 1 422 ? 12.872 -16.052 -13.233 1.00 93.69 422 ARG A C 1
ATOM 3169 O O . ARG A 1 422 ? 12.199 -15.058 -13.519 1.00 93.69 422 ARG A O 1
ATOM 3176 N N . PRO A 1 423 ? 14.212 -16.085 -13.308 1.00 95.81 423 PRO A N 1
ATOM 3177 C CA . PRO A 1 423 ? 14.995 -14.974 -13.819 1.00 95.81 423 PRO A CA 1
ATOM 3178 C C . PRO A 1 423 ? 14.570 -14.551 -15.230 1.00 95.81 423 PRO A C 1
ATOM 3180 O O . PRO A 1 423 ? 14.392 -15.385 -16.120 1.00 95.81 423 PRO A O 1
ATOM 3183 N N . LEU A 1 424 ? 14.469 -13.243 -15.434 1.00 96.88 424 LEU A N 1
ATOM 3184 C CA . LEU A 1 424 ? 14.319 -12.588 -16.725 1.00 96.88 424 LEU A CA 1
ATOM 3185 C C . LEU A 1 424 ? 15.672 -11.985 -17.116 1.00 96.88 424 LEU A C 1
ATOM 3187 O O . LEU A 1 424 ? 16.178 -11.087 -16.442 1.00 96.88 424 LEU A O 1
ATOM 3191 N N . TRP A 1 425 ? 16.256 -12.475 -18.204 1.00 97.12 425 TRP A N 1
ATOM 3192 C CA . TRP A 1 425 ? 17.598 -12.111 -18.651 1.00 97.12 425 TRP A CA 1
ATOM 3193 C C . TRP A 1 425 ? 17.564 -11.352 -19.972 1.00 97.12 425 TRP A C 1
ATOM 3195 O O . TRP A 1 425 ? 16.863 -11.743 -20.902 1.00 97.12 425 TRP A O 1
ATOM 3205 N N . ARG A 1 426 ? 18.388 -10.314 -20.096 1.00 96.56 426 ARG A N 1
ATOM 3206 C CA . ARG A 1 426 ? 18.670 -9.629 -21.354 1.00 96.56 426 ARG A CA 1
ATOM 3207 C C . ARG A 1 426 ? 19.866 -10.256 -22.058 1.00 96.56 426 ARG A C 1
ATOM 3209 O O . ARG A 1 426 ? 20.934 -10.457 -21.478 1.00 96.56 426 ARG A O 1
ATOM 3216 N N . TYR A 1 427 ? 19.688 -10.506 -23.344 1.00 95.44 427 TYR A N 1
ATOM 3217 C CA . TYR A 1 427 ? 20.695 -11.023 -24.251 1.00 95.44 427 TYR A CA 1
ATOM 3218 C C . TYR A 1 427 ? 20.949 -10.022 -25.372 1.00 95.44 427 TYR A C 1
ATOM 3220 O O . TYR A 1 427 ? 20.066 -9.247 -25.741 1.00 95.44 427 TYR A O 1
ATOM 3228 N N . THR A 1 428 ? 22.152 -10.070 -25.927 1.00 94.06 428 THR A N 1
ATOM 3229 C CA . THR A 1 428 ? 22.588 -9.270 -27.068 1.00 94.06 428 THR A CA 1
ATOM 3230 C C . THR A 1 428 ? 23.306 -10.147 -28.085 1.00 94.06 428 THR A C 1
ATOM 3232 O O . THR A 1 428 ? 2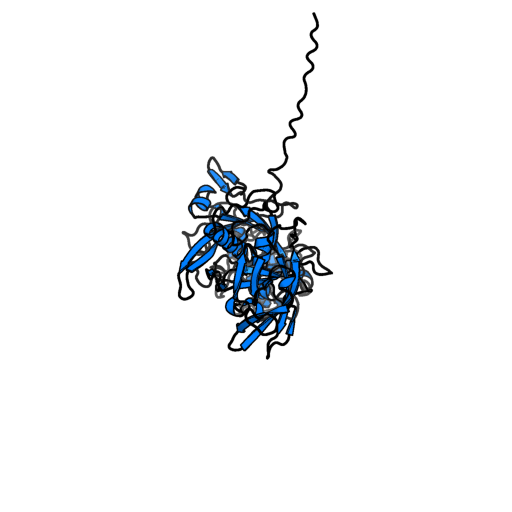3.843 -11.200 -27.733 1.00 94.06 428 THR A O 1
ATOM 3235 N N . ASP A 1 429 ? 23.314 -9.739 -29.346 1.00 91.94 429 ASP A N 1
ATOM 3236 C CA . ASP A 1 429 ? 24.079 -10.400 -30.398 1.00 91.94 429 ASP A CA 1
ATOM 3237 C C . ASP A 1 429 ? 25.248 -9.535 -30.899 1.00 91.94 429 ASP A C 1
ATOM 3239 O O . ASP A 1 429 ? 25.421 -8.373 -30.526 1.00 91.94 429 ASP A O 1
ATOM 3243 N N . GLY A 1 430 ? 26.070 -10.098 -31.788 1.00 86.19 430 GLY A N 1
ATOM 3244 C CA . GLY A 1 430 ? 27.200 -9.380 -32.392 1.00 86.19 430 GLY A CA 1
ATOM 3245 C C . GLY A 1 430 ? 26.813 -8.185 -33.278 1.00 86.19 430 GLY A C 1
ATOM 3246 O O . GLY A 1 430 ? 27.704 -7.493 -33.768 1.00 86.19 430 GLY A O 1
ATOM 3247 N N . LEU A 1 431 ? 25.516 -7.947 -33.503 1.00 87.06 431 LEU A N 1
ATOM 3248 C CA . LEU A 1 431 ? 24.973 -6.847 -34.302 1.00 87.06 431 LEU A CA 1
ATOM 3249 C C . LEU A 1 431 ? 24.356 -5.738 -33.431 1.00 87.06 431 LEU A C 1
ATOM 3251 O O . LEU A 1 431 ? 23.900 -4.732 -33.971 1.00 87.06 431 LEU A O 1
ATOM 3255 N N . GLY A 1 432 ? 24.361 -5.890 -32.101 1.00 85.06 432 GLY A N 1
ATOM 3256 C CA . GLY A 1 432 ? 23.786 -4.918 -31.169 1.00 85.06 432 GLY A CA 1
ATOM 3257 C C . GLY A 1 432 ? 22.259 -4.979 -31.073 1.00 85.06 432 GLY A C 1
ATOM 3258 O O . GLY A 1 432 ? 21.634 -3.988 -30.683 1.00 85.06 432 GLY A O 1
ATOM 3259 N N . ARG A 1 433 ? 21.666 -6.121 -31.441 1.00 90.50 433 ARG A N 1
ATOM 3260 C CA . ARG A 1 433 ? 20.245 -6.428 -31.249 1.00 90.50 433 ARG A CA 1
ATOM 3261 C C . ARG A 1 433 ? 20.058 -7.057 -29.880 1.00 90.50 433 ARG A C 1
ATOM 3263 O O . ARG A 1 433 ? 20.900 -7.836 -29.445 1.00 90.50 433 ARG A O 1
ATOM 3270 N N . TYR A 1 434 ? 18.937 -6.769 -29.229 1.00 94.06 434 TYR A N 1
ATOM 3271 C CA . TYR A 1 434 ? 18.656 -7.261 -27.883 1.00 94.06 434 TYR A CA 1
ATOM 3272 C C . TYR A 1 434 ? 17.376 -8.089 -27.841 1.00 94.06 434 TYR A C 1
ATOM 3274 O O . TYR A 1 434 ? 16.446 -7.849 -28.605 1.00 94.06 434 TYR A O 1
ATOM 3282 N N . VAL A 1 435 ? 17.318 -9.035 -26.907 1.00 95.19 435 VAL A N 1
ATOM 3283 C CA . VAL A 1 435 ? 16.105 -9.785 -26.562 1.00 95.19 435 VAL A CA 1
ATOM 3284 C C . VAL A 1 435 ? 16.102 -10.078 -25.068 1.00 95.19 435 VAL A C 1
ATOM 3286 O O . VAL A 1 435 ? 17.159 -10.281 -24.475 1.00 95.19 435 VAL A O 1
ATOM 3289 N N . THR A 1 436 ? 14.922 -10.113 -24.458 1.00 96.50 436 THR A N 1
ATOM 3290 C CA . THR A 1 436 ? 14.771 -10.330 -23.017 1.00 96.50 436 THR A CA 1
ATOM 3291 C C . THR A 1 436 ? 13.950 -11.584 -22.773 1.00 96.50 436 THR A C 1
ATOM 3293 O O . THR A 1 436 ? 12.790 -11.646 -23.162 1.00 96.50 436 THR A O 1
ATOM 3296 N N . LEU A 1 437 ? 14.545 -12.605 -22.169 1.00 96.75 437 LEU A N 1
ATOM 3297 C CA . LEU A 1 437 ? 14.000 -13.959 -22.126 1.00 96.75 437 LEU A CA 1
ATOM 3298 C C . LEU A 1 437 ? 13.916 -14.472 -20.697 1.00 96.75 437 LEU A C 1
ATOM 3300 O O . LEU A 1 437 ? 14.812 -14.242 -19.885 1.00 96.75 437 LEU A O 1
ATOM 3304 N N . VAL A 1 438 ? 12.852 -15.214 -20.412 1.00 96.38 438 VAL A N 1
ATOM 3305 C CA . VAL A 1 438 ? 12.715 -15.933 -19.144 1.00 96.38 438 VAL A CA 1
ATOM 3306 C C . VAL A 1 438 ? 13.592 -17.175 -19.187 1.00 96.38 438 VAL A C 1
ATOM 3308 O O . VAL A 1 438 ? 13.632 -17.884 -20.200 1.00 96.38 438 VAL A O 1
ATOM 3311 N N . GLU A 1 439 ? 14.290 -17.454 -18.090 1.00 94.50 439 GLU A N 1
ATOM 3312 C CA . GLU A 1 439 ? 15.068 -18.677 -17.928 1.00 94.50 439 GLU A CA 1
ATOM 3313 C C . GLU A 1 439 ? 14.214 -19.916 -18.250 1.00 94.50 439 GLU A C 1
ATOM 3315 O O . GLU A 1 439 ? 13.126 -20.104 -17.712 1.00 94.50 439 GLU A O 1
ATOM 3320 N N . GLY A 1 440 ? 14.713 -20.760 -19.157 1.00 90.88 440 GLY A N 1
ATOM 3321 C CA . GLY A 1 440 ? 14.002 -21.946 -19.648 1.00 90.88 440 GLY A CA 1
ATOM 3322 C C . GLY A 1 440 ? 13.284 -21.772 -20.993 1.00 90.88 440 GLY A C 1
ATOM 3323 O O . GLY A 1 440 ? 12.967 -22.779 -21.616 1.00 90.88 440 GLY A O 1
ATOM 3324 N N . THR A 1 441 ? 13.114 -20.544 -21.502 1.00 92.06 441 THR A N 1
ATOM 3325 C CA . THR A 1 441 ? 12.501 -20.289 -22.831 1.00 92.06 441 THR A CA 1
ATOM 3326 C C . THR A 1 441 ? 13.374 -20.791 -23.995 1.00 92.06 441 THR A C 1
ATOM 3328 O O . THR A 1 441 ? 12.875 -21.105 -25.072 1.00 92.06 441 THR A O 1
ATOM 3331 N N . GLY A 1 442 ? 14.688 -20.898 -23.774 1.00 91.81 442 GLY A N 1
ATOM 3332 C CA . GLY A 1 442 ? 15.681 -21.159 -24.817 1.00 91.81 442 GLY A CA 1
ATOM 3333 C C . GLY A 1 442 ? 16.217 -19.859 -25.421 1.00 91.81 442 GLY A C 1
ATOM 3334 O O . GLY A 1 442 ? 15.468 -18.925 -25.690 1.00 91.81 442 GLY A O 1
ATOM 3335 N N . VAL A 1 443 ? 17.536 -19.782 -25.604 1.00 93.12 443 VAL A N 1
ATOM 3336 C CA . VAL A 1 443 ? 18.211 -18.588 -26.137 1.00 93.12 443 VAL A CA 1
ATOM 3337 C C . VAL A 1 443 ? 18.370 -18.736 -27.653 1.00 93.12 443 VAL A C 1
ATOM 3339 O O . VAL A 1 443 ? 18.943 -19.740 -28.090 1.00 93.12 443 VAL A O 1
ATOM 3342 N N . PRO A 1 444 ? 17.901 -17.773 -28.470 1.00 92.81 444 PRO A N 1
ATOM 3343 C CA . PRO A 1 444 ? 18.103 -17.806 -29.912 1.00 92.81 444 PRO A CA 1
ATOM 3344 C C . PRO A 1 444 ? 19.582 -17.884 -30.304 1.00 92.81 444 PRO A C 1
ATOM 3346 O O . PRO A 1 444 ? 20.459 -17.325 -29.644 1.00 92.81 444 PRO A O 1
ATOM 3349 N N . ALA A 1 445 ? 19.870 -18.561 -31.415 1.00 91.94 445 ALA A N 1
ATOM 3350 C CA . ALA A 1 445 ? 21.239 -18.724 -31.891 1.00 91.94 445 ALA A CA 1
ATOM 3351 C C . ALA A 1 445 ? 21.919 -17.364 -32.141 1.00 91.94 445 ALA A C 1
ATOM 3353 O O . ALA A 1 445 ? 21.356 -16.482 -32.787 1.00 91.94 445 ALA A O 1
ATOM 3354 N N . GLY A 1 446 ? 23.151 -17.212 -31.648 1.00 91.44 446 GLY A N 1
ATOM 3355 C CA . GLY A 1 446 ? 23.945 -15.987 -31.796 1.00 91.44 446 GLY A CA 1
ATOM 3356 C C . GLY A 1 446 ? 23.722 -14.931 -30.709 1.00 91.44 446 GLY A C 1
ATOM 3357 O O . GLY A 1 446 ? 24.487 -13.970 -30.662 1.00 91.44 446 GLY A O 1
ATOM 3358 N N . PHE A 1 447 ? 22.745 -15.123 -29.819 1.00 94.62 447 PHE A N 1
ATOM 3359 C CA . PHE A 1 447 ? 22.541 -14.272 -28.651 1.00 94.62 447 PHE A CA 1
ATOM 3360 C C . PHE A 1 447 ? 23.325 -14.790 -27.440 1.00 94.62 447 PHE A C 1
ATOM 3362 O O . PHE A 1 447 ? 23.378 -15.991 -27.173 1.00 94.62 447 PHE A O 1
ATOM 3369 N N . VAL A 1 448 ? 23.923 -13.868 -26.688 1.00 94.62 448 VAL A N 1
ATOM 3370 C CA . VAL A 1 448 ? 24.662 -14.125 -25.443 1.00 94.62 448 VAL A CA 1
ATOM 3371 C C . VAL A 1 448 ? 24.201 -13.154 -24.351 1.00 94.62 448 VAL A C 1
ATOM 3373 O O . VAL A 1 448 ? 23.682 -12.090 -24.686 1.00 94.62 448 VAL A O 1
ATOM 3376 N N . PRO A 1 449 ? 24.338 -13.484 -23.052 1.00 93.88 449 PRO A N 1
ATOM 3377 C CA . PRO A 1 449 ? 23.950 -12.568 -21.978 1.00 93.88 449 PRO A CA 1
ATOM 3378 C C . PRO A 1 449 ? 24.621 -11.193 -22.113 1.00 93.88 449 PRO A C 1
ATOM 3380 O O . PRO A 1 44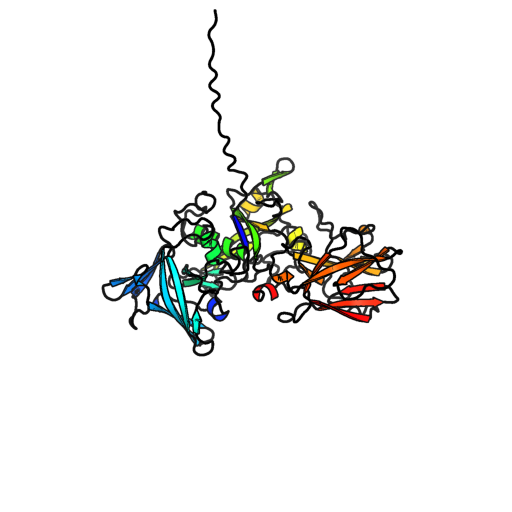9 ? 25.820 -11.117 -22.390 1.00 93.88 449 PRO A O 1
ATOM 3383 N N . ASP A 1 450 ? 23.870 -10.113 -21.875 1.00 91.38 450 ASP A N 1
ATOM 3384 C CA . ASP A 1 450 ? 24.342 -8.717 -21.965 1.00 91.38 450 ASP A CA 1
ATOM 3385 C C . ASP A 1 450 ? 25.200 -8.296 -20.747 1.00 91.38 450 ASP A C 1
ATOM 3387 O O . ASP A 1 450 ? 24.936 -7.326 -20.032 1.00 91.38 450 ASP A O 1
ATOM 3391 N N . GLY A 1 451 ? 26.240 -9.083 -20.468 1.00 85.38 451 GLY A N 1
ATOM 3392 C CA . GLY A 1 451 ? 27.211 -8.836 -19.407 1.00 85.38 451 GLY A CA 1
ATOM 3393 C C . GLY A 1 451 ? 26.663 -8.977 -17.980 1.00 85.38 451 GLY A C 1
ATOM 3394 O O . GLY A 1 451 ? 25.679 -9.660 -17.714 1.00 85.38 451 GLY A O 1
ATOM 3395 N N . ALA A 1 452 ? 27.345 -8.331 -17.028 1.00 74.56 452 ALA A N 1
ATOM 3396 C CA . ALA A 1 452 ? 27.092 -8.488 -15.590 1.00 74.56 452 ALA A CA 1
ATOM 3397 C C . ALA A 1 452 ? 25.750 -7.904 -15.102 1.00 74.56 452 ALA A C 1
ATOM 3399 O O . ALA A 1 452 ? 25.324 -8.218 -13.998 1.00 74.56 452 ALA A O 1
ATOM 3400 N N . ASN A 1 453 ? 25.085 -7.070 -15.911 1.00 71.00 453 ASN A N 1
ATOM 3401 C CA . ASN A 1 453 ? 23.789 -6.458 -15.589 1.00 71.00 453 ASN A CA 1
ATOM 3402 C C . ASN A 1 453 ? 22.661 -7.009 -16.476 1.00 71.00 453 ASN A C 1
ATOM 3404 O O . ASN A 1 453 ? 21.678 -6.316 -16.720 1.00 71.00 453 ASN A O 1
ATOM 3408 N N . ALA A 1 454 ? 22.830 -8.227 -16.995 1.00 89.62 454 ALA A N 1
ATOM 3409 C CA . ALA A 1 454 ? 21.843 -8.874 -17.849 1.00 89.62 454 ALA A CA 1
ATOM 3410 C C . ALA A 1 454 ? 20.566 -9.281 -17.092 1.00 89.62 454 ALA A C 1
ATOM 3412 O O . ALA A 1 454 ? 19.543 -9.498 -17.729 1.00 89.62 454 ALA A O 1
ATOM 3413 N N . LEU A 1 455 ? 20.601 -9.415 -15.762 1.00 95.25 455 LEU A N 1
ATOM 3414 C CA . LEU A 1 455 ? 19.409 -9.748 -14.982 1.00 95.25 455 LEU A CA 1
ATOM 3415 C C . LEU A 1 455 ? 18.476 -8.534 -14.928 1.00 95.25 455 LEU A C 1
ATOM 3417 O O . LEU A 1 455 ? 18.783 -7.542 -14.270 1.00 95.25 455 LEU A O 1
ATOM 3421 N N . GLU A 1 456 ? 17.333 -8.631 -15.599 1.00 95.06 456 GLU A N 1
ATOM 3422 C CA . GLU A 1 456 ? 16.299 -7.594 -15.583 1.00 95.06 456 GLU A CA 1
ATOM 3423 C C . GLU A 1 456 ? 15.419 -7.699 -14.338 1.00 95.06 456 GLU A C 1
ATOM 3425 O O . GLU A 1 456 ? 14.970 -6.681 -13.820 1.00 95.06 456 GLU A O 1
ATOM 3430 N N . GLY A 1 457 ? 15.190 -8.920 -13.845 1.00 94.69 457 GLY A N 1
ATOM 3431 C CA . GLY A 1 457 ? 14.350 -9.199 -12.683 1.00 94.69 457 GLY A CA 1
ATOM 3432 C C . GLY A 1 457 ? 13.808 -10.623 -12.706 1.00 94.69 457 GLY A C 1
ATOM 3433 O O . GLY A 1 457 ? 14.457 -11.517 -13.248 1.00 94.69 457 GLY A O 1
ATOM 3434 N N . TYR A 1 458 ? 12.619 -10.833 -12.143 1.00 93.06 458 TYR A N 1
ATOM 3435 C CA . TYR A 1 458 ? 11.950 -12.133 -12.117 1.00 93.06 458 TYR A CA 1
ATOM 3436 C C . TYR A 1 458 ? 10.477 -12.022 -12.514 1.00 93.06 458 TYR A C 1
ATOM 3438 O O . TYR A 1 458 ? 9.801 -11.040 -12.194 1.00 93.06 458 TYR A O 1
ATOM 3446 N N . VAL A 1 459 ? 9.983 -13.055 -13.195 1.00 92.00 459 VAL A N 1
ATOM 3447 C CA . VAL A 1 459 ? 8.580 -13.204 -13.615 1.00 92.00 459 VAL A CA 1
ATOM 3448 C C . VAL A 1 459 ? 8.039 -14.554 -13.168 1.00 92.00 459 VAL A C 1
ATOM 3450 O O . VAL A 1 459 ? 8.812 -15.492 -12.984 1.00 92.00 459 VAL A O 1
ATOM 3453 N N . TYR A 1 460 ? 6.727 -14.684 -13.009 1.00 88.31 460 TYR A N 1
ATOM 3454 C CA . TYR A 1 460 ? 6.125 -15.941 -12.571 1.00 88.31 460 TYR A CA 1
ATOM 3455 C C . TYR A 1 460 ? 6.080 -16.975 -13.700 1.00 88.31 460 TYR A C 1
ATOM 3457 O O . TYR A 1 460 ? 5.743 -16.646 -14.840 1.00 88.31 460 TYR A O 1
ATOM 3465 N N . VAL A 1 461 ? 6.372 -18.239 -13.375 1.00 83.50 461 VAL A N 1
ATOM 3466 C CA . VAL A 1 461 ? 6.201 -19.378 -14.290 1.00 83.50 461 VAL A CA 1
ATOM 3467 C C . VAL A 1 461 ? 5.264 -20.400 -13.644 1.00 83.50 461 VAL A C 1
ATOM 3469 O O . VAL A 1 461 ? 5.634 -21.135 -12.736 1.00 83.50 461 VAL A O 1
ATOM 3472 N N . GLY A 1 462 ? 3.999 -20.438 -14.058 1.00 72.19 462 GLY A N 1
ATOM 3473 C CA . GLY A 1 462 ? 3.022 -21.331 -13.430 1.00 72.19 462 GLY A CA 1
ATOM 3474 C C . GLY A 1 462 ? 1.592 -20.833 -13.535 1.00 72.19 462 GLY A C 1
ATOM 3475 O O . GLY A 1 462 ? 1.308 -19.892 -14.271 1.00 72.19 462 GLY A O 1
ATOM 3476 N N . LYS A 1 463 ? 0.673 -21.495 -12.821 1.00 56.31 463 LYS A N 1
ATOM 3477 C CA . LYS A 1 463 ? -0.743 -21.125 -12.823 1.00 56.31 463 LYS A CA 1
ATOM 3478 C C . LYS A 1 463 ? -0.889 -19.772 -12.133 1.00 56.31 463 LYS A C 1
ATOM 3480 O O . LYS A 1 463 ? -0.860 -19.678 -10.912 1.00 56.31 463 LYS A O 1
ATOM 3485 N N . ALA A 1 464 ? -1.010 -18.755 -12.964 1.00 52.59 464 ALA A N 1
ATOM 3486 C CA . ALA A 1 464 ? -1.361 -17.408 -12.599 1.00 52.59 464 ALA A CA 1
ATOM 3487 C C . ALA A 1 464 ? -2.507 -17.345 -11.566 1.00 52.59 464 ALA A C 1
ATOM 3489 O O . ALA A 1 464 ? -3.493 -18.086 -11.667 1.00 52.59 464 ALA A O 1
ATOM 3490 N N . LEU A 1 465 ? -2.393 -16.400 -10.627 1.00 55.97 465 LEU A N 1
ATOM 3491 C CA . LEU A 1 465 ? -3.550 -15.792 -9.957 1.00 55.97 465 LEU A CA 1
ATOM 3492 C C . LEU A 1 465 ? -4.423 -15.101 -11.032 1.00 55.97 465 LEU A C 1
ATOM 3494 O O . LEU A 1 465 ? -4.057 -15.080 -12.200 1.00 55.97 465 LEU A O 1
ATOM 3498 N N . SER A 1 466 ? -5.645 -14.664 -10.751 1.00 52.12 466 SER A N 1
ATOM 3499 C CA . SER A 1 466 ? -6.621 -14.382 -11.825 1.00 52.12 466 SER A CA 1
ATOM 3500 C C . SER A 1 466 ? -6.207 -13.275 -12.829 1.00 52.12 466 SER A C 1
ATOM 3502 O O . SER A 1 466 ? -6.357 -12.095 -12.534 1.00 52.12 466 SER A O 1
ATOM 3504 N N . GLY A 1 467 ? -5.825 -13.655 -14.059 1.00 59.97 467 GLY A N 1
ATOM 3505 C CA . GLY A 1 467 ? -5.724 -12.777 -15.243 1.00 59.97 467 GLY A CA 1
ATOM 3506 C C . GLY A 1 467 ? -4.474 -11.883 -15.436 1.00 59.97 467 GLY A C 1
ATOM 3507 O O . GLY A 1 467 ? -4.649 -10.792 -15.985 1.00 59.97 467 GLY A O 1
ATOM 3508 N N . PRO A 1 468 ? -3.243 -12.267 -15.036 1.00 73.12 468 PRO A N 1
ATOM 3509 C CA . PRO A 1 468 ? -2.045 -11.458 -15.230 1.00 73.12 468 PRO A CA 1
ATOM 3510 C C . PRO A 1 468 ? -1.644 -11.348 -16.705 1.00 73.12 468 PRO A C 1
ATOM 3512 O O . PRO A 1 468 ? -1.937 -12.250 -17.495 1.00 73.12 468 PRO A O 1
ATOM 3515 N N . PRO A 1 469 ? -0.916 -10.278 -17.079 1.00 84.38 469 PRO A N 1
ATOM 3516 C CA . PRO A 1 469 ? -0.368 -10.136 -18.420 1.00 84.38 469 PRO A CA 1
ATOM 3517 C C . PRO A 1 469 ? 0.575 -11.297 -18.767 1.00 84.38 469 PRO A C 1
ATOM 3519 O O . PRO A 1 469 ? 1.609 -11.493 -18.121 1.00 84.38 469 PRO A O 1
ATOM 3522 N N . GLU A 1 470 ? 0.217 -12.050 -19.805 1.00 90.25 470 GLU A N 1
ATOM 3523 C CA . GLU A 1 470 ? 1.059 -13.090 -20.396 1.00 90.25 470 GLU A CA 1
ATOM 3524 C C . GLU A 1 470 ? 2.251 -12.441 -21.093 1.00 90.25 470 GLU A C 1
ATOM 3526 O O . GLU A 1 470 ? 2.070 -11.516 -21.874 1.00 90.25 470 GLU A O 1
ATOM 3531 N N . LEU A 1 471 ? 3.471 -12.900 -20.824 1.00 92.69 471 LEU A N 1
ATOM 3532 C CA . LEU A 1 471 ? 4.681 -12.395 -21.464 1.00 92.69 471 LEU A CA 1
ATOM 3533 C C . LEU A 1 471 ? 5.119 -13.356 -22.570 1.00 92.69 471 LEU A C 1
ATOM 3535 O O . LEU A 1 471 ? 5.467 -14.503 -22.292 1.00 92.69 471 LEU A O 1
ATOM 3539 N N . HIS A 1 472 ? 5.156 -12.874 -23.810 1.00 94.50 472 HIS A N 1
ATOM 3540 C CA . HIS A 1 472 ? 5.455 -13.684 -24.990 1.00 94.50 472 HIS A CA 1
ATOM 3541 C C . HIS A 1 472 ? 6.780 -13.304 -25.649 1.00 94.50 472 HIS A C 1
ATOM 3543 O O . HIS A 1 472 ? 7.191 -12.137 -25.641 1.00 94.50 472 HIS A O 1
ATOM 3549 N N . LEU A 1 473 ? 7.417 -14.305 -26.256 1.00 96.19 473 LEU A N 1
ATOM 3550 C CA . LEU A 1 473 ? 8.503 -14.155 -27.215 1.00 96.19 473 LEU A CA 1
ATOM 3551 C C . LEU A 1 473 ? 7.926 -14.056 -28.626 1.00 96.19 473 LEU A C 1
ATOM 3553 O O . LEU A 1 473 ? 7.152 -14.904 -29.058 1.00 96.19 473 LEU A O 1
ATOM 3557 N N . TRP A 1 474 ? 8.382 -13.058 -29.367 1.00 94.88 474 TRP A N 1
ATOM 3558 C CA . TRP A 1 474 ? 7.961 -12.759 -30.725 1.00 94.88 474 TRP A CA 1
ATOM 3559 C C . TRP A 1 474 ? 9.162 -12.761 -31.673 1.00 94.88 474 TRP A C 1
ATOM 3561 O O . TRP A 1 474 ? 10.236 -12.288 -31.299 1.00 94.88 474 TRP A O 1
ATOM 3571 N N . GLU A 1 475 ? 8.984 -13.202 -32.920 1.00 94.44 475 GLU A N 1
ATOM 3572 C CA . GLU A 1 475 ? 10.038 -13.191 -33.947 1.00 94.44 475 GLU A CA 1
ATOM 3573 C C . GLU A 1 475 ? 9.592 -12.495 -35.243 1.00 94.44 475 GLU A C 1
ATOM 3575 O O . GLU A 1 475 ? 8.469 -12.659 -35.728 1.00 94.44 475 GLU A O 1
ATOM 3580 N N . ARG A 1 476 ? 10.519 -11.744 -35.848 1.00 92.50 476 ARG A N 1
ATOM 3581 C CA . ARG A 1 476 ? 10.430 -11.217 -37.210 1.00 92.50 476 ARG A CA 1
ATOM 3582 C C . ARG A 1 476 ? 11.781 -11.311 -37.914 1.00 92.50 476 ARG A C 1
ATOM 3584 O O . ARG A 1 476 ? 12.687 -10.538 -37.611 1.00 92.50 476 ARG A O 1
ATOM 3591 N N . SER A 1 477 ? 11.887 -12.193 -38.908 1.00 87.81 477 SER A N 1
ATOM 3592 C CA . SER A 1 477 ? 13.061 -12.306 -39.794 1.00 87.81 477 SER A CA 1
ATOM 3593 C C . SER A 1 477 ? 14.395 -12.413 -39.035 1.00 87.81 477 SER A C 1
ATOM 3595 O O . SER A 1 477 ? 15.364 -11.740 -39.384 1.00 87.81 477 SER A O 1
ATOM 3597 N N . GLY A 1 478 ? 14.437 -13.223 -37.971 1.00 85.12 478 GLY A N 1
ATOM 3598 C CA . GLY A 1 478 ? 15.619 -13.395 -37.125 1.00 85.12 478 GLY A CA 1
ATOM 3599 C C . GLY A 1 478 ? 15.890 -12.266 -36.122 1.00 85.12 478 GLY A C 1
ATOM 3600 O O . GLY A 1 478 ? 16.931 -12.304 -35.463 1.00 85.12 478 GLY A O 1
ATOM 3601 N N . SER A 1 479 ? 15.009 -11.266 -36.002 1.00 90.00 479 SER A N 1
ATOM 3602 C CA . SER A 1 479 ? 14.967 -10.325 -34.872 1.00 90.00 479 SER A CA 1
ATOM 3603 C C . SER A 1 479 ? 13.869 -10.746 -33.897 1.00 90.00 479 SER A C 1
ATOM 3605 O O . SER A 1 479 ? 12.801 -11.195 -34.314 1.00 90.00 479 SER A O 1
ATOM 3607 N N . TYR A 1 480 ? 14.122 -10.587 -32.601 1.00 94.69 480 TYR A N 1
ATOM 3608 C CA . TYR A 1 480 ? 13.237 -11.055 -31.538 1.00 94.69 480 TYR A CA 1
ATOM 3609 C C . TYR A 1 480 ? 12.726 -9.888 -30.698 1.00 94.69 480 TYR A C 1
ATOM 3611 O O . TYR A 1 480 ? 13.374 -8.848 -30.612 1.00 94.69 480 TYR A O 1
ATOM 3619 N N . ALA A 1 481 ? 11.558 -10.059 -30.090 1.00 93.00 481 ALA A N 1
ATOM 3620 C CA . ALA A 1 481 ? 10.959 -9.084 -29.195 1.00 93.00 481 ALA A CA 1
ATOM 3621 C C . ALA A 1 481 ? 10.208 -9.781 -28.061 1.00 93.00 481 ALA A C 1
ATOM 3623 O O . ALA A 1 481 ? 9.739 -10.906 -28.206 1.00 93.00 481 ALA A O 1
ATOM 3624 N N . THR A 1 482 ? 10.059 -9.072 -26.950 1.00 94.31 482 THR A N 1
ATOM 3625 C CA . THR A 1 482 ? 9.376 -9.564 -25.752 1.00 94.31 482 THR A CA 1
ATOM 3626 C C . THR A 1 482 ? 8.238 -8.620 -25.427 1.00 94.31 482 THR A C 1
ATOM 3628 O O . THR A 1 482 ? 8.479 -7.423 -25.278 1.00 94.31 482 THR A O 1
ATOM 3631 N N . SER A 1 483 ? 7.005 -9.114 -25.348 1.00 92.88 483 SER A N 1
ATOM 3632 C CA . SER A 1 483 ? 5.852 -8.256 -25.059 1.00 92.88 483 SER A CA 1
ATOM 3633 C C . SER A 1 483 ? 4.659 -9.028 -24.516 1.00 92.88 483 SER A C 1
ATOM 3635 O O . SER A 1 483 ? 4.487 -10.205 -24.830 1.00 92.88 483 SER A O 1
ATOM 3637 N N . THR A 1 484 ? 3.828 -8.335 -23.739 1.00 89.94 484 THR A N 1
ATOM 3638 C CA . THR A 1 484 ? 2.503 -8.783 -23.310 1.00 89.94 484 THR A CA 1
ATOM 3639 C C . THR A 1 484 ? 1.396 -8.474 -24.310 1.00 89.94 484 THR A C 1
ATOM 3641 O O . THR A 1 484 ? 0.311 -9.048 -24.252 1.00 89.94 484 THR A O 1
ATOM 3644 N N . GLY A 1 485 ? 1.655 -7.564 -25.251 1.00 85.94 485 GLY A N 1
ATOM 3645 C CA . GLY A 1 485 ? 0.722 -7.194 -26.304 1.00 85.94 485 GLY A CA 1
ATOM 3646 C C . GLY A 1 485 ? 1.013 -7.909 -27.626 1.00 85.94 485 GLY A C 1
ATOM 3647 O O . GLY A 1 485 ? 2.158 -8.268 -27.907 1.00 85.94 485 GLY A O 1
ATOM 3648 N N . PRO A 1 486 ? 0.001 -8.065 -28.497 1.00 86.56 486 PRO A N 1
ATOM 3649 C CA . PRO A 1 486 ? 0.206 -8.643 -29.816 1.00 86.56 486 PRO A CA 1
ATOM 3650 C C . PRO A 1 486 ? 1.084 -7.738 -30.690 1.00 86.56 486 PRO A C 1
ATOM 3652 O O . PRO A 1 486 ? 0.788 -6.554 -30.865 1.00 86.56 486 PRO A O 1
ATOM 3655 N N . LEU A 1 487 ? 2.122 -8.309 -31.311 1.00 86.62 487 LEU A N 1
ATOM 3656 C CA . LEU A 1 487 ? 3.037 -7.592 -32.219 1.00 86.62 487 LEU A CA 1
ATOM 3657 C C . LEU A 1 487 ? 2.806 -7.911 -33.711 1.00 86.62 487 LEU A C 1
ATOM 3659 O O . LEU A 1 487 ? 3.601 -7.523 -34.572 1.00 86.62 487 LEU A O 1
ATOM 3663 N N . GLY A 1 488 ? 1.689 -8.566 -34.046 1.00 78.06 488 GLY A N 1
ATOM 3664 C CA . GLY A 1 488 ? 1.345 -8.963 -35.420 1.00 78.06 488 GLY A CA 1
ATOM 3665 C C . GLY A 1 488 ? 1.283 -7.803 -36.420 1.00 78.06 488 GLY A C 1
ATOM 3666 O O . GLY A 1 488 ? 1.697 -7.942 -37.569 1.00 78.06 488 GLY A O 1
ATOM 3667 N N . THR A 1 489 ? 0.864 -6.615 -35.978 1.00 79.00 489 THR A N 1
ATOM 3668 C CA . THR A 1 489 ? 0.843 -5.391 -36.805 1.00 79.00 489 THR A CA 1
ATOM 3669 C C . THR A 1 489 ? 2.241 -4.914 -37.209 1.00 79.00 489 THR A C 1
ATOM 3671 O O . THR A 1 489 ? 2.387 -4.176 -38.181 1.00 79.00 489 THR A O 1
ATOM 3674 N N . LEU A 1 490 ? 3.279 -5.369 -36.505 1.00 82.94 490 LEU A N 1
ATOM 3675 C CA . LEU A 1 490 ? 4.684 -5.104 -36.801 1.00 82.94 490 LEU A CA 1
ATOM 3676 C C . LEU A 1 490 ? 5.354 -6.262 -37.558 1.00 82.94 490 LEU A C 1
ATOM 3678 O O . LEU A 1 490 ? 6.578 -6.254 -37.709 1.00 82.94 490 LEU A O 1
ATOM 3682 N N . SER A 1 491 ? 4.564 -7.220 -38.067 1.00 88.75 491 SER A N 1
ATOM 3683 C CA . SER A 1 491 ? 5.014 -8.446 -38.749 1.00 88.75 491 SER A CA 1
ATOM 3684 C C . SER A 1 491 ? 5.811 -9.406 -37.863 1.00 88.75 491 SER A C 1
ATOM 3686 O O . SER A 1 491 ? 6.588 -10.210 -38.374 1.00 88.75 491 SER A O 1
ATOM 3688 N N . TYR A 1 492 ? 5.637 -9.315 -36.546 1.00 91.06 492 TYR A N 1
ATOM 3689 C CA . TYR A 1 492 ? 6.124 -10.340 -35.633 1.00 91.06 492 TYR A CA 1
ATOM 3690 C C . TYR A 1 492 ? 5.088 -11.458 -35.500 1.00 91.06 492 TYR A C 1
ATOM 3692 O O . TYR A 1 492 ? 3.886 -11.191 -35.482 1.00 91.06 492 TYR A O 1
ATOM 3700 N N . HIS A 1 493 ? 5.550 -12.695 -35.371 1.00 92.94 493 HIS A N 1
ATOM 3701 C CA . HIS A 1 493 ? 4.712 -13.836 -35.014 1.00 92.94 493 HIS A CA 1
ATOM 3702 C C . HIS A 1 493 ? 5.081 -14.338 -33.616 1.00 92.94 493 HIS A C 1
ATOM 3704 O O . HIS A 1 493 ? 6.226 -14.186 -33.191 1.00 92.94 493 HIS A O 1
ATOM 3710 N N . ASP A 1 494 ? 4.092 -14.862 -32.896 1.00 94.56 494 ASP A N 1
ATOM 3711 C CA . ASP A 1 494 ? 4.273 -15.405 -31.548 1.00 94.56 494 ASP A CA 1
ATOM 3712 C C . ASP A 1 494 ? 5.033 -16.733 -31.624 1.00 94.56 494 ASP A C 1
ATOM 3714 O O . ASP A 1 494 ? 4.711 -17.595 -32.448 1.00 94.56 494 ASP A O 1
ATOM 3718 N N . VAL A 1 495 ? 6.059 -16.867 -30.791 1.00 94.50 495 VAL A N 1
ATOM 3719 C CA . VAL A 1 495 ? 6.965 -18.019 -30.751 1.00 94.50 495 VAL A CA 1
ATOM 3720 C C . VAL A 1 495 ? 6.710 -18.856 -29.506 1.00 94.50 495 VAL A C 1
ATOM 3722 O O . VAL A 1 495 ? 6.680 -20.084 -29.591 1.00 94.50 495 VAL A O 1
ATOM 3725 N N . ALA A 1 496 ? 6.566 -18.210 -28.346 1.00 94.69 496 ALA A N 1
ATOM 3726 C CA . ALA A 1 496 ? 6.441 -18.899 -27.067 1.00 94.69 496 ALA A CA 1
ATOM 3727 C C . ALA A 1 496 ? 5.861 -17.998 -25.971 1.00 94.69 496 ALA A C 1
ATOM 3729 O O . ALA A 1 496 ? 6.295 -16.859 -25.794 1.00 94.69 496 ALA A O 1
ATOM 3730 N N . LEU A 1 497 ? 4.980 -18.568 -25.145 1.00 93.88 497 LEU A N 1
ATOM 3731 C CA . LEU A 1 497 ? 4.661 -18.030 -23.824 1.00 93.88 497 LEU A CA 1
ATOM 3732 C C . LEU A 1 497 ? 5.865 -18.240 -22.896 1.00 93.88 497 LEU A C 1
ATOM 3734 O O . LEU A 1 497 ? 6.312 -19.372 -22.708 1.00 93.88 497 LEU A O 1
ATOM 3738 N N . MET A 1 498 ? 6.376 -17.161 -22.307 1.00 94.38 498 MET A N 1
ATOM 3739 C CA . MET A 1 498 ? 7.551 -17.192 -21.430 1.00 94.38 498 MET A CA 1
ATOM 3740 C C . MET A 1 498 ? 7.199 -17.179 -19.940 1.00 94.38 498 MET A C 1
ATOM 3742 O O . MET A 1 498 ? 7.975 -17.667 -19.121 1.00 94.38 498 MET A O 1
ATOM 3746 N N . GLY A 1 499 ? 6.053 -16.606 -19.573 1.00 92.06 499 GLY A N 1
ATOM 3747 C CA . GLY A 1 499 ? 5.621 -16.484 -18.184 1.00 92.06 499 GLY A CA 1
ATOM 3748 C C . GLY A 1 499 ? 4.550 -15.417 -18.007 1.00 92.06 499 GLY A C 1
ATOM 3749 O O . GLY A 1 499 ? 3.931 -14.982 -18.976 1.00 92.06 499 GLY A O 1
ATOM 3750 N N . PHE A 1 500 ? 4.353 -14.987 -16.767 1.00 90.00 500 PHE A N 1
ATOM 3751 C CA . PHE A 1 500 ? 3.334 -14.012 -16.394 1.00 90.00 500 PHE A CA 1
ATOM 3752 C C . PHE A 1 500 ? 3.967 -12.879 -15.592 1.00 90.00 500 PHE A C 1
ATOM 3754 O O . PHE A 1 500 ? 4.757 -13.114 -14.669 1.00 90.00 500 PHE A O 1
ATOM 3761 N N . LEU A 1 501 ? 3.627 -11.642 -15.947 1.00 87.12 501 LEU A N 1
ATOM 3762 C CA . LEU A 1 501 ? 4.023 -10.486 -15.152 1.00 87.12 501 LEU A CA 1
ATOM 3763 C C . LEU A 1 501 ? 3.174 -10.435 -13.876 1.00 87.12 501 LEU A C 1
ATOM 3765 O O . LEU A 1 501 ? 1.965 -10.653 -13.965 1.00 87.12 501 LEU A O 1
ATOM 3769 N N . PRO A 1 502 ? 3.756 -10.121 -12.705 1.00 76.69 502 PRO A N 1
ATOM 3770 C CA . PRO A 1 502 ? 2.963 -9.789 -11.529 1.00 76.69 502 PRO A CA 1
ATOM 3771 C C . PRO A 1 502 ? 1.908 -8.726 -11.872 1.00 76.69 502 PRO A C 1
ATOM 3773 O O . PRO A 1 502 ? 2.243 -7.696 -12.458 1.00 76.69 502 PRO A O 1
ATOM 3776 N N . SER A 1 503 ? 0.637 -8.930 -11.530 1.00 65.56 503 SER A N 1
ATOM 3777 C CA . SER A 1 503 ? -0.337 -7.839 -11.596 1.00 65.56 503 SER A CA 1
ATOM 3778 C C . SER A 1 503 ? -0.334 -7.070 -10.271 1.00 65.56 503 SER A C 1
ATOM 3780 O O . SER A 1 503 ? -0.262 -7.663 -9.197 1.00 65.56 503 SER A O 1
ATOM 3782 N N . LEU A 1 504 ? -0.426 -5.734 -10.322 1.00 59.09 504 LEU A N 1
ATOM 3783 C CA . LEU A 1 504 ? -0.568 -4.911 -9.108 1.00 59.09 504 LEU A CA 1
ATOM 3784 C C . LEU A 1 504 ? -1.820 -5.303 -8.295 1.00 59.09 504 LEU A C 1
ATOM 3786 O O . LEU A 1 504 ? -1.844 -5.079 -7.093 1.00 59.09 504 LEU A O 1
ATOM 3790 N N . SER A 1 505 ? -2.829 -5.906 -8.940 1.00 49.91 505 SER A N 1
ATOM 3791 C CA . SER A 1 505 ? -4.016 -6.501 -8.307 1.00 49.91 505 SER A CA 1
ATOM 3792 C C . SER A 1 505 ? -3.817 -7.937 -7.800 1.00 49.91 505 SER A C 1
ATOM 3794 O O . SER A 1 505 ? -4.566 -8.372 -6.933 1.00 49.91 505 SER A O 1
ATOM 3796 N N . ASP A 1 506 ? -2.813 -8.674 -8.288 1.00 48.34 506 ASP A N 1
ATOM 3797 C CA . ASP A 1 506 ? -2.457 -10.011 -7.778 1.00 48.34 506 ASP A CA 1
ATOM 3798 C C . ASP A 1 506 ? -1.808 -9.898 -6.400 1.00 48.34 506 ASP A C 1
ATOM 3800 O O . ASP A 1 506 ? -1.776 -10.860 -5.641 1.00 48.34 506 ASP A O 1
ATOM 3804 N N . TYR A 1 507 ? -1.308 -8.711 -6.063 1.00 51.56 507 TYR A N 1
ATOM 3805 C CA . TYR A 1 507 ? -0.697 -8.405 -4.779 1.00 51.56 507 TYR A CA 1
ATOM 3806 C C . TYR A 1 507 ? -1.671 -8.576 -3.601 1.00 51.56 507 TYR A C 1
ATOM 3808 O O . TYR A 1 507 ? -1.229 -8.903 -2.501 1.00 51.56 507 TYR A O 1
ATOM 3816 N N . ASP A 1 508 ? -2.982 -8.459 -3.844 1.00 43.53 508 ASP A N 1
ATOM 3817 C CA . ASP A 1 508 ? -4.052 -8.744 -2.872 1.00 43.53 508 ASP A CA 1
ATOM 3818 C C . ASP A 1 508 ? -4.297 -10.245 -2.661 1.00 43.53 508 ASP A C 1
ATOM 3820 O O . ASP A 1 508 ? -4.950 -10.634 -1.695 1.00 43.53 508 ASP A O 1
ATOM 3824 N N . GLN A 1 509 ? -3.822 -11.087 -3.584 1.00 42.66 509 GLN A N 1
ATOM 3825 C CA . GLN A 1 509 ? -4.071 -12.531 -3.612 1.00 42.66 509 GLN A CA 1
ATOM 3826 C C . GLN A 1 509 ? -2.818 -13.367 -3.307 1.00 42.66 509 GLN A C 1
ATOM 3828 O O . GLN A 1 509 ? -2.916 -14.592 -3.202 1.00 42.66 509 GLN A O 1
ATOM 3833 N N . LEU A 1 510 ? -1.647 -12.732 -3.181 1.00 38.47 510 LEU A N 1
ATOM 3834 C CA . LEU A 1 510 ? -0.413 -13.402 -2.775 1.00 38.47 510 LEU A CA 1
ATOM 3835 C C . LEU A 1 510 ? -0.432 -13.668 -1.246 1.00 38.47 510 LEU A C 1
ATOM 3837 O O . LEU A 1 510 ? -0.830 -12.766 -0.502 1.00 38.47 510 LEU A O 1
ATOM 3841 N N . PRO A 1 511 ? -0.051 -14.885 -0.791 1.00 34.75 511 PRO A N 1
ATOM 3842 C CA . PRO A 1 511 ? -0.183 -15.331 0.605 1.00 34.75 511 PRO A CA 1
ATOM 3843 C C . PRO A 1 511 ? 0.529 -14.494 1.672 1.00 34.75 511 PRO A C 1
ATOM 3845 O O . PRO A 1 511 ? 1.476 -13.751 1.333 1.00 34.75 511 PRO A O 1
#

InterPro domains:
  IPR045426 ADYC domain [PF20032] (77-301)

Secondary structure (DSSP, 8-state):
-----------------S-S-SEEEE--S-SS--SSHHHHHPPEEGGG-EETTEE--SEEEETTEEEEEETTEEEEGGGGTT-EEEEEETTEEEEEEEEEEEEEE-TTT-PEEEEEEEEEEEEEETTTEEEESSGGG--EEEEESEEETTEEE--SSEEEEEEPPB--TT-SS--BS-HHHHHHHTT--SS---SPPTTSPPPS--SHHHHHHHHHHHHHHHTT-TTSSS---S-TT-EEEEEETTT--EEEETTEEEE----BSTTS-BEEEEEEEEEEEEETTEEEEEEEEEEE-HHHHTTS-TT-S-SSTTTS--TTT-TTPPPGGGSBHHHHHHTT--EEEEE---EEEEEEEEETTT--EEEES-EEE-SSSS--EEESSTTGGGEEE--SSSS-SEEEEEE-TTS-TT-GGGTTEEEEEEEEETTS-EEEEETTS-PPTTEEE-GGG-EEEEEE-SS-SSSPPEEEEEEETTEEEEESS--GGGT-EEEEEEEEPPPTTGGGT--

Mean predicted aligned error: 8.12 Å

Radius of gyration: 25.97 Å; Cα contacts (8 Å, |Δi|>4): 1239; chains: 1; bounding box: 84×49×80 Å

Foldseek 3Di:
DDDDDPPPPPPPPPPPQQAAFFDKAAFAQQQQLWPDPQQSAFKWFCQQKDAPNHTFPPWFDDQQWTWTHDPPDTATFQSQAQIKIWTDGPNWIKIKGFHHKDFDQQPPQRDTDPRHMWTWMKMATPPPGIDTTHPPSATWTKADAHDDQLWGADDRGIIHTWGAQDDDPPADHSQGIHQLNVCVSQVLHLAQDCDAGSSRHHRPDPGNVSSQFSSSQSNCVSQVVQLSRSARQDFGGFIKTKDFLVSFDWDDDPNFTARDQWQGHPVGQWGWFFFKAWDWDQDPRGITIGMHTLATALQNLQQAFVLGDHPDSVSYPDCLPDVPHDHSLRDTSVRSVVVGGTMTMITRCQKFWWFWKAQQPPRAIDIFSQFDADSDDGGATFHPAPPSVRIDQPPPDDDGRTQHMAGAPPNDPSDPVCVQKFWWFWWAAPVGAIEIATPPPDDDPRIDTRPPPRGRHIAGDDDDDPDFQFWFWWDDPSHIYIHSTDCVVVVIDTDDGRHGGDDSNCSNVDD

Nearest PDB structures (foldseek):
  5ja1-assembly1_B  TM=7.333E-01  e=2.777E+00  Escherichia coli K-12
  6eby-assembly2_C  TM=7.739E-01  e=5.345E+00  Thermobifida fusca YX
  6ea3-assembly1_A  TM=6.849E-01  e=9.226E+00  Thermobifida fusca YX

Sequence (511 aa):
MGVVLCTAFVLLATSAQAANGGYQSQQGTHLRGTVAELLEQVPLQLSSARFKGLPVSPAWIDQGQLLGQWQTEFLSGEKLIGVGFSGMYNGEKVALQIVDARPHVNVYTGLKSATLWEYQVVWESPTAGKGELCPGSAPALVLPGRWGAGVLYEDRDAFFFACLPHKAETESGLDKGGVTAKCVEWGYTPWVNPEPMPDGSPSPATTSDEAKRYHASCATMASADYCGEGRPNTVNGTPLVMFNAKNVVTQLVGTTPYVASGPFGSGADFFFETAWAASQVKDTQGYGWRAKALCLTKKRWSTLPLNGTCLNPTNLPDPRTQRQAPFCESLSASQLLSQGAMLFSYSSYIDAGLYRFKHKVTGELLTTASLNISPSGAFVYVPKVPNGNDYVLDTTGVSSVYEGPILSPSVPATFPGLADARPLWRYTDGLGRYVTLVEGTGVPAGFVPDGANALEGYVYVGKALSGPPELHLWERSGSYATSTGPLGTLSYHDVALMGFLPSLSDYDQLP

Solvent-accessible surface area (backbone atoms only — not comparable to full-atom values): 27358 Å² total; per-residue (Å²): 140,84,84,82,81,81,78,78,80,75,78,72,75,76,75,84,75,86,74,75,49,48,62,78,50,43,19,17,50,37,59,23,28,41,69,43,74,66,68,64,65,39,54,32,39,36,83,43,26,25,45,92,89,37,69,25,61,66,43,50,73,56,76,38,23,63,39,31,24,42,88,92,45,81,30,45,61,58,64,40,46,56,33,26,38,45,23,58,50,98,90,40,65,37,39,36,33,27,74,38,41,44,77,25,59,36,85,89,73,68,48,69,47,95,55,35,35,30,30,34,40,36,36,40,29,94,86,84,42,70,47,63,40,20,58,94,76,34,41,21,36,48,44,80,17,45,79,57,66,33,25,44,28,74,36,90,52,29,28,44,69,13,12,36,59,36,61,57,100,89,52,96,54,61,43,50,27,3,20,52,28,46,22,41,64,59,42,34,31,62,41,60,50,90,58,58,20,81,88,67,46,73,44,90,32,89,38,52,67,48,7,36,35,46,22,33,29,40,27,29,57,31,17,39,11,46,48,24,58,64,49,41,65,46,40,55,49,40,43,34,33,40,31,41,71,91,68,56,61,65,38,71,60,86,91,47,49,22,61,42,59,57,62,39,55,99,79,52,60,24,29,50,34,36,37,26,26,55,45,82,44,75,59,99,88,42,48,27,29,32,11,25,32,79,30,42,18,69,70,53,54,51,46,44,55,88,54,49,86,44,93,52,47,81,56,44,55,35,46,91,82,34,90,84,36,58,40,41,85,77,41,38,41,65,56,43,46,73,71,46,35,48,37,35,42,17,32,41,66,40,55,29,24,29,31,34,27,26,31,75,82,84,63,49,40,38,40,46,41,51,61,46,71,57,92,63,83,75,91,49,84,33,49,73,50,103,62,22,86,51,42,40,71,35,75,73,96,54,97,55,39,53,61,40,32,29,38,18,73,74,40,62,92,82,46,74,77,53,79,52,35,37,52,26,35,32,26,31,33,96,82,76,51,42,38,45,43,36,70,86,70,73,81,61,90,74,51,42,71,50,62,97,72,16,65,48,18,31,32,34,57,72,89,69,64,96,83,46,52,49,31,29,37,28,41,40,96,92,44,46,35,43,40,54,64,87,48,54,95,76,62,28,45,85,73,42,84,53,32,29,31,60,39,63,73,46,24,72,72,57,131

Organism: NCBI:txid48